Protein 3RPD (pdb70)

Sequence (676 aa):
LNQALLPTSTAGSLPKPLWLAEPETTLWSPWKLQGEELITGKHDALRLSLQDQQLAGIDIVSDGEQTRQHFVTTFIEHLNGVDFSKRKIVKKIRDRYDASVPTVVGPVSRQKSVFVEDAKFLRKQTTQPIKWALPGPTIDTLYDDHYKSREKLAWEFAKILNEEAKELEAAGVDIIQFDEPAFNVFFDEVNDWGIACLERAIEGLKCETAVHICYGYGIKANTDWKKTLGSEWRQYEEVFPKLQKSNIDIISLECCHNSHVPELLELIRGKKVVGAIDVATDTIETAEEVADTLRKALKKFVDADKLYPCTNCGTPLSHQVTRGKLNALSSAGAEIVRKELLALRALLPTSTAGSLPKPLWLAEPETLWSPWKLQGEEELITGKHDALRLSLQDQQLAGIDIVSDGEQTRQHFVTTFIEHLNGVDFSKRKIVKIRDRYDASVPTVVGPVSRQKSVFVEDAKFLRKQTTQQPIKWALPGPTIDTLYDDHYKSREKLAWEFAKILNEEAKELEAAGVDIIQFDEPAFNVFFDEVNDWGIACLERAIEGLKCETAVHICYGYGIKANTDWKKTLGSEWRQYEEVFPKLQKSNIDIISLLECCHNSHVPELLELIRGKKVVGAIDVATDTIETAEEVADTLRKALKFVDADKLYPCTNCGTPLSHQVTRGKLNALSSAGAEIVRKELLAL

Foldseek 3Di:
DFDQFQQAEAQAADAFDVCFFPAQDALTDGNDDDPVNVVRLLVRQLVQQVLLVVLPHQAYESNCSNARHQAQRVVVQKPQKDNPPWDWDAALVFHTDTAIERREDIAHDDARCLVVLLSSVVNDPGAYEYEHEQLSCRRYHYPYPPDSQVSSLRVLQRLLVNVQSSVVSPHQEYEYEPQSLLRDLVCCVPPRLVSPLSNCPPDPHAYEYEHFQDAQDPSSVVVLVVCPQESASCVSRLLVVLVGPHAEYEAEDQPHNHDLSLLSNEPHQYYALAENNDLDFDALQSSLVRQVVCCVRYPRSRYHYYHRHHHSDDNVSVSRNSSSSSSNSVVNVCVVVVVD/DFQQAEAQAADAFDVCFFPAQDALTDGNDDDVVNVVRLLVRQLVQVVLLVVLPHQAYESNCSNARHQAQRVVCQKPQKDQPAWDWDQFLVFRTDIAIERHEDIDHDDARCLVVLLSSVVNDVGAYEYEHEALSCRRYHYPYPPDSLVSSLSVLQRLLVNVVSSVVSPHQEYEYEPQSLLPPLVCCVVPRLVSPLSNCPPDPHAYEYEHFQDAQDPRSVVVLVVCPQESASCLSRLLVVLVHPHAEYEAEDQPHNHDCSLLSNQPHQYYALAERNDLDFDALQSSLVRQVVCCVRHPRRRYHYYHRHHHSDDPVSVSRNSSSSSSNSVVVVVVVVVD

Structure (mmCIF, N/CA/C/O backbone):
data_3RPD
#
_entry.id   3RPD
#
_cell.length_a   46.099
_cell.length_b   89.371
_cell.length_c   86.526
_cell.angle_alpha   90.000
_cell.angle_beta   92.450
_cell.angle_gamma   90.000
#
_symmetry.space_group_name_H-M   'P 1 21 1'
#
loop_
_entity.id
_entity.type
_entity.pdbx_description
1 polymer 'Methionine synthase (B12-independent)'
2 non-polymer 'ZINC ION'
3 non-polymer SELENOMETHIONINE
4 non-polymer GLYCEROL
5 water water
#
loop_
_atom_site.group_PDB
_atom_site.id
_atom_site.type_symbol
_atom_site.label_atom_id
_atom_site.label_alt_id
_atom_site.label_comp_id
_atom_site.label_asym_id
_atom_site.label_entity_id
_atom_site.label_seq_id
_atom_site.pdbx_PDB_ins_code
_atom_site.Cartn_x
_atom_site.Cartn_y
_atom_site.Cartn_z
_atom_site.occupancy
_atom_site.B_iso_or_equiv
_atom_site.auth_seq_id
_atom_site.auth_comp_id
_atom_site.auth_asym_id
_atom_site.auth_atom_id
_atom_site.pdbx_PDB_model_num
ATOM 1 N N . LEU A 1 13 ? -8.286 54.746 45.771 1.00 34.97 10 LEU A N 1
ATOM 2 C CA . LEU A 1 13 ? -7.449 55.155 44.606 1.00 34.27 10 LEU A CA 1
ATOM 3 C C . LEU A 1 13 ? -6.243 54.244 44.431 1.00 33.22 10 LEU A C 1
ATOM 4 O O . LEU A 1 13 ? -5.497 53.956 45.378 1.00 33.60 10 LEU A O 1
ATOM 9 N N . ASN A 1 14 ? -6.057 53.795 43.203 1.00 31.60 11 ASN A N 1
ATOM 10 C CA . ASN A 1 14 ? -5.017 52.836 42.923 1.00 29.79 11 ASN A CA 1
ATOM 11 C C . ASN A 1 14 ? -3.731 53.583 42.631 1.00 28.03 11 ASN A C 1
ATOM 12 O O . ASN A 1 14 ? -3.745 54.789 42.357 1.00 28.82 11 ASN A O 1
ATOM 17 N N . GLN A 1 15 ? -2.629 52.853 42.727 1.00 25.37 12 GLN A N 1
ATOM 18 C CA . GLN A 1 15 ? -1.280 53.370 42.503 1.00 22.87 12 GLN A CA 1
ATOM 19 C C . GLN A 1 15 ? -1.090 53.672 41.029 1.00 22.24 12 GLN A C 1
ATOM 20 O O . GLN A 1 15 ? -1.102 52.764 40.186 1.00 22.64 12 GLN A O 1
ATOM 26 N N . ALA A 1 16 ? -0.929 54.952 40.720 1.00 21.47 13 ALA A N 1
ATOM 27 C CA . ALA A 1 16 ? -0.742 55.418 39.348 1.00 20.25 13 ALA A CA 1
ATOM 28 C C . ALA A 1 16 ? 0.636 55.149 38.758 1.00 19.13 13 ALA A C 1
ATOM 29 O O . ALA A 1 16 ? 0.790 55.116 37.528 1.00 20.73 13 ALA A O 1
ATOM 31 N N . LEU A 1 17 ? 1.649 55.041 39.604 1.00 16.43 14 LEU A N 1
ATOM 32 C CA . LEU A 1 17 ? 3.022 55.003 39.122 1.00 15.44 14 LEU A CA 1
ATOM 33 C C . LEU A 1 17 ? 3.779 53.818 39.715 1.00 13.61 14 LEU A C 1
ATOM 34 O O . LEU A 1 17 ? 3.803 53.633 40.926 1.00 13.54 14 LEU A O 1
ATOM 39 N N . LEU A 1 18 ? 4.392 53.014 38.851 1.00 12.70 15 LEU A N 1
ATOM 40 C CA . LEU A 1 18 ? 5.107 51.806 39.267 1.00 12.09 15 LEU A CA 1
ATOM 41 C C . LEU A 1 18 ? 4.228 50.894 40.163 1.00 11.69 15 LEU A C 1
ATOM 42 O O . LEU A 1 18 ? 4.681 50.454 41.222 1.00 12.16 15 LEU A O 1
ATOM 47 N N . PRO A 1 19 ? 2.965 50.642 39.744 1.00 11.92 16 PRO A N 1
ATOM 48 C CA . PRO A 1 19 ? 2.159 49.711 40.565 1.00 11.49 16 PRO A CA 1
ATOM 49 C C . PRO A 1 19 ? 2.794 48.326 40.638 1.00 11.37 16 PRO A C 1
ATOM 50 O O . PRO A 1 19 ? 3.199 47.789 39.611 1.00 11.78 16 PRO A O 1
ATOM 54 N N . THR A 1 20 ? 2.867 47.757 41.834 1.00 10.43 17 THR A N 1
ATOM 55 C CA . THR A 1 20 ? 3.495 46.468 42.034 1.00 11.58 17 THR A CA 1
ATOM 56 C C . THR A 1 20 ? 2.519 45.305 41.807 1.00 11.04 17 THR A C 1
ATOM 57 O O . THR A 1 20 ? 1.306 45.455 41.975 1.00 11.29 17 THR A O 1
ATOM 61 N N . SER A 1 21 ? 3.072 44.134 41.491 1.00 10.37 18 SER A N 1
ATOM 62 C CA . SER A 1 21 ? 2.313 42.900 41.339 1.00 10.74 18 SER A CA 1
ATOM 63 C C . SER A 1 21 ? 3.274 41.751 41.505 1.00 11.14 18 SER A C 1
ATOM 64 O O . SER A 1 21 ? 4.475 41.944 41.658 1.00 10.67 18 SER A O 1
ATOM 67 N N . THR A 1 22 ? 2.755 40.536 41.415 1.00 11.73 19 THR A N 1
ATOM 68 C CA . THR A 1 22 ? 3.616 39.357 41.376 1.00 11.68 19 THR A CA 1
ATOM 69 C C . THR A 1 22 ? 3.210 38.466 40.210 1.00 10.87 19 THR A C 1
ATOM 70 O O . THR A 1 22 ? 2.182 38.692 39.552 1.00 11.02 19 THR A O 1
ATOM 74 N N . ALA A 1 23 ? 4.027 37.457 39.904 1.00 10.54 20 ALA A N 1
ATOM 75 C CA . ALA A 1 23 ? 3.718 36.585 38.786 1.00 11.09 20 ALA A CA 1
ATOM 76 C C . ALA A 1 23 ? 2.417 35.816 38.991 1.00 11.35 20 ALA A C 1
ATOM 77 O O . ALA A 1 23 ? 1.804 35.391 38.011 1.00 10.90 20 ALA A O 1
ATOM 79 N N . GLY A 1 24 ? 2.011 35.600 40.235 1.00 10.37 21 GLY A N 1
ATOM 80 C CA . GLY A 1 24 ? 0.673 35.103 40.536 1.00 11.09 21 GLY A CA 1
ATOM 81 C C . GLY A 1 24 ? 0.574 34.248 41.772 1.00 10.96 21 GLY A C 1
ATOM 82 O O . GLY A 1 24 ? -0.345 34.465 42.595 1.00 11.74 21 GLY A O 1
ATOM 83 N N . SER A 1 25 ? 1.416 33.223 41.866 1.00 11.51 22 SER A N 1
ATOM 84 C CA . SER A 1 25 ? 1.271 32.226 42.931 1.00 10.21 22 SER A CA 1
ATOM 85 C C . SER A 1 25 ? 2.025 32.576 44.199 1.00 10.31 22 SER A C 1
ATOM 86 O O . SER A 1 25 ? 3.093 33.150 44.180 1.00 10.66 22 SER A O 1
ATOM 89 N N . LEU A 1 26 ? 1.425 32.212 45.318 1.00 10.21 23 LEU A N 1
ATOM 90 C CA . LEU A 1 26 ? 1.979 32.464 46.648 1.00 10.86 23 LEU A CA 1
ATOM 91 C C . LEU A 1 26 ? 1.819 31.195 47.489 1.00 10.73 23 LEU A C 1
ATOM 92 O O . LEU A 1 26 ? 0.960 30.386 47.190 1.00 11.26 23 LEU A O 1
ATOM 97 N N . PRO A 1 27 ? 2.625 31.046 48.564 1.00 11.29 24 PRO A N 1
ATOM 98 C CA . PRO A 1 27 ? 2.535 29.863 49.390 1.00 12.39 24 PRO A CA 1
ATOM 99 C C . PRO A 1 27 ? 1.121 29.669 49.964 1.00 12.61 24 PRO A C 1
ATOM 100 O O . PRO A 1 27 ? 0.435 30.650 50.280 1.00 12.70 24 PRO A O 1
ATOM 104 N N . LYS A 1 28 ? 0.712 28.400 50.075 1.00 12.33 25 LYS A N 1
ATOM 105 C CA . LYS A 1 28 ? -0.592 28.044 50.642 1.00 13.20 25 LYS A CA 1
ATOM 106 C C . LYS A 1 28 ? -0.463 27.744 52.143 1.00 13.14 25 LYS A C 1
ATOM 107 O O . LYS A 1 28 ? 0.607 27.378 52.629 1.00 14.73 25 LYS A O 1
ATOM 113 N N . PRO A 1 29 ? -1.578 27.873 52.880 1.00 13.19 26 PRO A N 1
ATOM 114 C CA . PRO A 1 29 ? -1.503 27.559 54.308 1.00 12.61 26 PRO A CA 1
ATOM 115 C C . PRO A 1 29 ? -1.153 26.088 54.567 1.00 12.32 26 PRO A C 1
ATOM 116 O O . PRO A 1 29 ? -1.561 25.224 53.803 1.00 12.54 26 PRO A O 1
ATOM 120 N N . LEU A 1 30 ? -0.476 25.820 55.679 1.00 12.37 27 LEU A N 1
ATOM 121 C CA . LEU A 1 30 ? -0.046 24.469 56.016 1.00 13.69 27 LEU A CA 1
ATOM 122 C C . LEU A 1 30 ? -1.204 23.483 56.136 1.00 12.73 27 LEU A C 1
ATOM 123 O O . LEU A 1 30 ? -1.039 22.293 55.912 1.00 13.50 27 LEU A O 1
ATOM 128 N N . TRP A 1 31 ? -2.377 23.954 56.564 1.00 12.53 28 TRP A N 1
ATOM 129 C CA . TRP A 1 31 ? -3.538 23.078 56.756 1.00 12.26 28 TRP A CA 1
ATOM 130 C C . TRP A 1 31 ? -4.234 22.785 55.425 1.00 12.49 28 TRP A C 1
ATOM 131 O O . TRP A 1 31 ? -5.134 21.955 55.376 1.00 13.10 28 TRP A O 1
ATOM 142 N N . LEU A 1 32 ? -3.858 23.498 54.360 1.00 12.74 29 LEU A N 1
ATOM 143 C CA . LEU A 1 32 ? -4.484 23.301 53.052 1.00 12.15 29 LEU A CA 1
ATOM 144 C C . LEU A 1 32 ? -3.652 22.425 52.111 1.00 13.17 29 LEU A C 1
ATOM 145 O O . LEU A 1 32 ? -4.202 21.660 51.302 1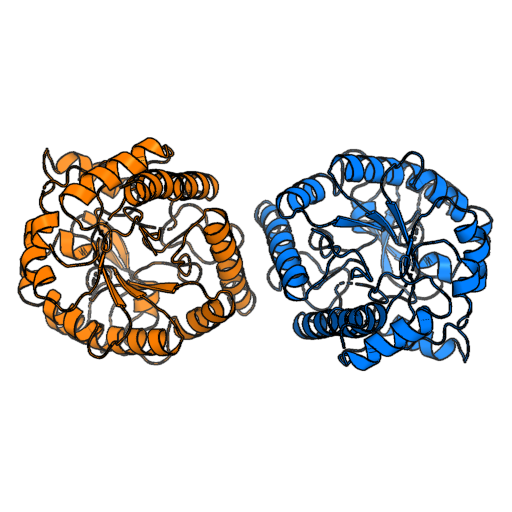.00 13.39 29 LEU A O 1
ATOM 150 N N . ALA A 1 33 ? -2.341 22.554 52.198 1.00 14.31 30 ALA A N 1
ATOM 151 C CA . ALA A 1 33 ? -1.438 21.863 51.244 1.00 15.04 30 ALA A CA 1
ATOM 152 C C . ALA A 1 33 ? -0.041 21.733 51.829 1.00 16.13 30 ALA A C 1
ATOM 153 O O . ALA A 1 33 ? 0.308 22.396 52.804 1.00 16.78 30 ALA A O 1
ATOM 155 N N . GLU A 1 34 ? 0.773 20.841 51.262 1.00 17.53 31 GLU A N 1
ATOM 156 C CA . GLU A 1 34 ? 2.131 20.629 51.736 1.00 19.43 31 GLU A CA 1
ATOM 157 C C . GLU A 1 34 ? 2.980 21.833 51.332 1.00 18.99 31 GLU A C 1
ATOM 158 O O . GLU A 1 34 ? 2.843 22.334 50.204 1.00 18.05 31 GLU A O 1
ATOM 164 N N . PRO A 1 35 ? 3.845 22.306 52.234 1.00 20.54 32 PRO A N 1
ATOM 165 C CA . PRO A 1 35 ? 4.632 23.490 51.962 1.00 21.01 32 PRO A CA 1
ATOM 166 C C . PRO A 1 35 ? 5.753 23.262 50.954 1.00 20.63 32 PRO A C 1
ATOM 167 O O . PRO A 1 35 ? 6.242 22.138 50.803 1.00 19.28 32 PRO A O 1
ATOM 171 N N . GLU A 1 36 ? 6.150 24.349 50.296 1.00 20.68 33 GLU A N 1
ATOM 172 C CA . GLU A 1 36 ? 7.403 24.399 49.573 1.00 21.53 33 GLU A CA 1
ATOM 173 C C . GLU A 1 36 ? 7.537 23.285 48.525 1.00 21.62 33 GLU A C 1
ATOM 174 O O . GLU A 1 36 ? 8.600 22.675 48.367 1.00 22.17 33 GLU A O 1
ATOM 180 N N A THR A 1 37 ? 6.434 23.016 47.828 0.50 21.26 34 THR A N 1
ATOM 181 N N B THR A 1 37 ? 6.465 23.048 47.780 0.50 21.38 34 THR A N 1
ATOM 182 C CA A THR A 1 37 ? 6.407 22.028 46.762 0.50 21.10 34 THR A CA 1
ATOM 183 C CA B THR A 1 37 ? 6.502 22.050 46.730 0.50 21.38 34 THR A CA 1
ATOM 184 C C A THR A 1 37 ? 5.542 22.513 45.611 0.50 20.65 34 THR A C 1
ATOM 185 C C B THR A 1 37 ? 5.435 22.288 45.676 0.50 20.88 34 THR A C 1
ATOM 186 O O A THR A 1 37 ? 4.724 23.436 45.763 0.50 20.24 34 THR A O 1
ATOM 187 O O B THR A 1 37 ? 4.333 22.772 45.977 0.50 20.99 34 THR A O 1
ATOM 194 N N . LEU A 1 38 ? 5.786 21.921 44.446 1.00 20.23 35 LEU A N 1
ATOM 195 C CA . LEU A 1 38 ? 4.889 22.032 43.302 1.00 19.78 35 LEU A CA 1
ATOM 196 C C . LEU A 1 38 ? 3.959 20.815 43.293 1.00 19.06 35 LEU A C 1
ATOM 197 O O . LEU A 1 38 ? 4.318 19.756 43.785 1.00 19.52 35 LEU A O 1
ATOM 202 N N . TRP A 1 39 ? 2.789 20.968 42.680 1.00 19.26 36 TRP A N 1
ATOM 203 C CA . TRP A 1 39 ? 1.753 19.918 42.673 1.00 18.69 36 TRP A CA 1
ATOM 204 C C . TRP A 1 39 ? 1.442 19.326 44.081 1.00 19.33 36 TRP A C 1
ATOM 205 O O . TRP A 1 39 ? 1.364 18.104 44.247 1.00 20.99 36 TRP A O 1
ATOM 216 N N . SER A 1 40 ? 1.294 20.160 45.115 1.00 20.53 37 SER A N 1
ATOM 217 C CA . SER A 1 40 ? 1.000 19.567 46.437 1.00 20.47 37 SER A CA 1
ATOM 218 C C . SER A 1 40 ? -0.367 18.929 46.460 1.00 20.66 37 SER A C 1
ATOM 219 O O . SER A 1 40 ? -1.337 19.541 45.975 1.00 18.33 37 SER A O 1
ATOM 222 N N . PRO A 1 41 ? -0.472 17.723 47.047 1.00 19.26 38 PRO A N 1
ATOM 223 C CA . PRO A 1 41 ? -1.823 17.223 47.231 1.00 18.69 38 PRO A CA 1
ATOM 224 C C . PRO A 1 41 ? -2.586 18.133 48.184 1.00 16.95 38 PRO A C 1
ATOM 225 O O . PRO A 1 41 ? -1.992 18.767 49.065 1.00 16.74 38 PRO A O 1
ATOM 229 N N . TRP A 1 42 ? -3.885 18.194 47.989 1.00 14.85 39 TRP A N 1
ATOM 230 C CA . TRP A 1 42 ? -4.735 18.913 48.933 1.00 14.24 39 TRP A CA 1
ATOM 231 C C . TRP A 1 42 ? -4.829 18.150 50.234 1.00 14.57 39 TRP A C 1
ATOM 232 O O . TRP A 1 42 ? -5.015 16.919 50.235 1.00 17.12 39 TRP A O 1
ATOM 243 N N . LYS A 1 43 ? -4.748 18.870 51.348 1.00 12.90 40 LYS A N 1
ATOM 244 C CA . LYS A 1 43 ? -4.944 18.287 52.681 1.00 13.33 40 LYS A CA 1
ATOM 245 C C . LYS A 1 43 ? -6.380 18.335 53.222 1.00 12.73 40 LYS A C 1
ATOM 246 O O . LYS A 1 43 ? -6.623 17.944 54.369 1.00 15.04 40 LYS A O 1
ATOM 252 N N . LEU A 1 44 ? -7.291 18.881 52.432 1.00 12.77 41 LEU A N 1
ATOM 253 C CA . LEU A 1 44 ? -8.714 18.909 52.736 1.00 12.50 41 LEU A CA 1
ATOM 254 C C . LEU A 1 44 ? -9.455 18.365 51.537 1.00 11.84 41 LEU A C 1
ATOM 255 O O . LEU A 1 44 ? -8.962 18.426 50.395 1.00 12.37 41 LEU A O 1
ATOM 260 N N . GLN A 1 45 ? -10.652 17.855 51.777 1.00 12.75 42 GLN A N 1
ATOM 261 C CA . GLN A 1 45 ? -11.516 17.388 50.704 1.00 12.97 42 GLN A CA 1
ATOM 262 C C . GLN A 1 45 ? -12.938 17.860 50.943 1.00 13.16 42 GLN A C 1
ATOM 263 O O . GLN A 1 45 ? -13.274 18.374 51.992 1.00 13.16 42 GLN A O 1
ATOM 269 N N . GLY A 1 46 ? -13.787 17.692 49.949 1.00 12.08 43 GLY A N 1
ATOM 270 C CA . GLY A 1 46 ? -15.189 17.968 50.128 1.00 12.32 43 GLY A CA 1
ATOM 271 C C . GLY A 1 46 ? -15.525 19.415 50.471 1.00 11.73 43 GLY A C 1
ATOM 272 O O . GLY A 1 46 ? -14.889 20.344 49.955 1.00 12.67 43 GLY A O 1
ATOM 273 N N . GLU A 1 47 ? -16.491 19.597 51.371 1.00 12.70 44 GLU A N 1
ATOM 274 C CA . GLU A 1 47 ? -16.923 20.942 51.712 1.00 13.25 44 GLU A CA 1
ATOM 275 C C . GLU A 1 47 ? -15.846 21.684 52.486 1.00 13.00 44 GLU A C 1
ATOM 276 O O . GLU A 1 47 ? -15.732 22.911 52.369 1.00 12.88 44 GLU A O 1
ATOM 282 N N . GLU A 1 48 ? -15.038 20.967 53.261 1.00 13.49 45 GLU A N 1
ATOM 283 C CA . GLU A 1 48 ? -13.920 21.600 53.941 1.00 13.11 45 GLU A CA 1
ATOM 284 C C . GLU A 1 48 ? -12.931 22.208 52.959 1.00 12.66 45 GLU A C 1
ATOM 285 O O . GLU A 1 48 ? -12.398 23.277 53.201 1.00 12.19 45 GLU A O 1
ATOM 291 N N . LEU A 1 49 ? -12.690 21.542 51.821 1.00 11.51 46 LEU A N 1
ATOM 292 C CA . LEU A 1 49 ? -11.772 22.066 50.816 1.00 10.85 46 LEU A CA 1
ATOM 293 C C . LEU A 1 49 ? -12.380 23.280 50.105 1.00 10.42 46 LEU A C 1
ATOM 294 O O . LEU A 1 49 ? -11.686 24.251 49.799 1.00 9.91 46 LEU A O 1
ATOM 299 N N . ILE A 1 50 ? -13.686 23.233 49.861 1.00 10.30 47 ILE A N 1
ATOM 300 C CA . ILE A 1 50 ? -14.373 24.361 49.228 1.00 11.48 47 ILE A CA 1
ATOM 301 C C . ILE A 1 50 ? -14.185 25.605 50.092 1.00 11.42 47 ILE A C 1
ATOM 302 O O . ILE A 1 50 ? -13.770 26.665 49.604 1.00 12.15 47 ILE A O 1
ATOM 307 N N . THR A 1 51 ? -14.472 25.470 51.381 1.00 11.40 48 THR A N 1
ATOM 308 C CA . THR A 1 51 ? -14.263 26.565 52.331 1.00 11.42 48 THR A CA 1
ATOM 309 C C . THR A 1 51 ? -12.791 26.938 52.480 1.00 10.74 48 THR A C 1
ATOM 310 O O . THR A 1 51 ? -12.448 28.104 52.495 1.00 11.81 48 THR A O 1
ATOM 314 N N . GLY A 1 52 ? -11.917 25.945 52.608 1.00 10.33 49 GLY A N 1
ATOM 315 C CA . GLY A 1 52 ? -10.514 26.207 52.804 1.00 9.40 49 GLY A CA 1
ATOM 316 C C . GLY A 1 52 ? -9.868 26.998 51.676 1.00 9.74 49 GLY A C 1
ATOM 317 O O . GLY A 1 52 ? -9.064 27.910 51.902 1.00 10.55 49 GLY A O 1
ATOM 318 N N . LYS A 1 53 ? -10.239 26.675 50.449 1.00 10.32 50 LYS A N 1
ATOM 319 C CA . LYS A 1 53 ? -9.729 27.401 49.298 1.00 10.80 50 LYS A CA 1
ATOM 320 C C . LYS A 1 53 ? -10.097 28.886 49.362 1.00 11.06 50 LYS A C 1
ATOM 321 O O . LYS A 1 53 ? -9.257 29.759 49.050 1.00 11.69 50 LYS A O 1
ATOM 327 N N . HIS A 1 54 ? -11.339 29.180 49.738 1.00 11.08 51 HIS A N 1
ATOM 328 C CA . HIS A 1 54 ? -11.761 30.567 49.764 1.00 11.70 51 HIS A CA 1
ATOM 329 C C . HIS A 1 54 ? -11.168 31.296 50.954 1.00 11.21 51 HIS A C 1
ATOM 330 O O . HIS A 1 54 ? -10.794 32.464 50.830 1.00 10.82 51 HIS A O 1
ATOM 337 N N . ASP A 1 55 ? -11.052 30.631 52.095 1.00 10.64 52 ASP A N 1
ATOM 338 C CA . ASP A 1 55 ? -10.348 31.214 53.203 1.00 10.11 52 ASP A CA 1
ATOM 339 C C . ASP A 1 55 ? -8.887 31.476 52.882 1.00 10.80 52 ASP A C 1
ATOM 340 O O . ASP A 1 55 ? -8.364 32.498 53.300 1.00 11.53 52 ASP A O 1
ATOM 345 N N . ALA A 1 56 ? -8.223 30.559 52.178 1.00 11.43 53 ALA A N 1
ATOM 346 C CA . ALA A 1 56 ? -6.856 30.783 51.714 1.00 12.33 53 ALA A CA 1
ATOM 347 C C . ALA A 1 56 ? -6.760 32.001 50.780 1.00 11.73 53 ALA A C 1
ATOM 348 O O . ALA A 1 56 ? -5.800 32.789 50.891 1.00 12.60 53 ALA A O 1
ATOM 350 N N . LEU A 1 57 ? -7.734 32.181 49.887 1.00 12.32 54 LEU A N 1
ATOM 351 C CA . LEU A 1 57 ? -7.797 33.373 49.050 1.00 12.15 54 LEU A CA 1
ATOM 352 C C . LEU A 1 57 ? -7.846 34.631 49.909 1.00 11.68 54 LEU A C 1
ATOM 353 O O . LEU A 1 57 ? -7.139 35.623 49.626 1.00 11.72 54 LEU A O 1
ATOM 358 N N . ARG A 1 58 ? -8.673 34.612 50.950 1.00 10.56 55 ARG A N 1
ATOM 359 C CA . ARG A 1 58 ? -8.786 35.798 51.799 1.00 10.91 55 ARG A CA 1
ATOM 360 C C . ARG A 1 58 ? -7.484 36.091 52.528 1.00 11.28 55 ARG A C 1
ATOM 361 O O . ARG A 1 58 ? -7.085 37.253 52.686 1.00 12.26 55 ARG A O 1
ATOM 369 N N . LEU A 1 59 ? -6.851 35.055 53.036 1.00 11.37 56 LEU A N 1
ATOM 370 C CA . LEU A 1 59 ? -5.600 35.218 53.766 1.00 12.13 56 LEU A CA 1
ATOM 371 C C . LEU A 1 59 ? -4.476 35.704 52.856 1.00 11.97 56 LEU A C 1
ATOM 372 O O . LEU A 1 59 ? -3.696 36.581 53.238 1.00 11.86 56 LEU A O 1
ATOM 377 N N . SER A 1 60 ? -4.430 35.170 51.643 1.00 11.56 57 SER A N 1
ATOM 378 C CA . SER A 1 60 ? -3.430 35.584 50.659 1.00 11.94 57 SER A CA 1
ATOM 379 C C . SER A 1 60 ? -3.606 37.032 50.211 1.00 11.76 57 SER A C 1
ATOM 380 O O . SER A 1 60 ? -2.629 37.779 50.071 1.00 12.18 57 SER A O 1
ATOM 383 N N . LEU A 1 61 ? -4.853 37.433 49.974 1.00 10.99 58 LEU A N 1
ATOM 384 C CA . LEU A 1 61 ? -5.148 38.824 49.668 1.00 11.75 58 LEU A CA 1
ATOM 385 C C . LEU A 1 61 ? -4.620 39.730 50.775 1.00 12.17 58 LEU A C 1
ATOM 386 O O . LEU A 1 61 ? -3.953 40.744 50.519 1.00 12.22 58 LEU A O 1
ATOM 391 N N . GLN A 1 62 ? -4.926 39.378 52.019 1.00 11.58 59 GLN A N 1
ATOM 392 C CA . GLN A 1 62 ? -4.461 40.167 53.172 1.00 12.91 59 GLN A CA 1
ATOM 393 C C . GLN A 1 62 ? -2.938 40.260 53.191 1.00 12.18 59 GLN A C 1
ATOM 394 O O . GLN A 1 62 ? -2.381 41.341 53.403 1.00 13.00 59 GLN A O 1
ATOM 400 N N . ASP A 1 63 ? -2.282 39.138 52.921 1.00 11.20 60 ASP A N 1
ATOM 401 C CA . ASP A 1 63 ? -0.802 39.131 52.904 1.00 12.16 60 ASP A CA 1
ATOM 402 C C . ASP A 1 63 ? -0.279 40.060 51.813 1.00 11.49 60 ASP A C 1
ATOM 403 O O . ASP A 1 63 ? 0.696 40.791 52.014 1.00 12.20 60 ASP A O 1
ATOM 408 N N . GLN A 1 64 ? -0.911 40.039 50.641 1.00 11.02 61 GLN A N 1
ATOM 409 C CA . GLN A 1 64 ? -0.497 40.898 49.562 1.00 11.15 61 GLN A CA 1
ATOM 410 C C . GLN A 1 64 ? -0.702 42.356 49.917 1.00 11.57 61 GLN A C 1
ATOM 411 O O . GLN A 1 64 ? 0.179 43.191 49.686 1.00 11.43 61 GLN A O 1
ATOM 417 N N . GLN A 1 65 ? -1.853 42.679 50.506 1.00 12.11 62 GLN A N 1
ATOM 418 C CA . GLN A 1 65 ? -2.126 44.058 50.911 1.00 13.21 62 GLN A CA 1
ATOM 419 C C . GLN A 1 65 ? -1.138 44.553 51.970 1.00 13.57 62 GLN A C 1
ATOM 420 O O . GLN A 1 65 ? -0.632 45.686 51.869 1.00 15.52 62 GLN A O 1
ATOM 426 N N . LEU A 1 66 ? -0.844 43.719 52.959 1.00 13.58 63 LEU A N 1
ATOM 427 C CA . LEU A 1 66 ? 0.066 44.117 54.025 1.00 14.84 63 LEU A CA 1
ATOM 428 C C . LEU A 1 66 ? 1.473 44.401 53.462 1.00 15.44 63 LEU A C 1
ATOM 429 O O . LEU A 1 66 ? 2.188 45.272 53.971 1.00 15.95 63 LEU A O 1
ATOM 434 N N . ALA A 1 67 ? 1.855 43.646 52.430 1.00 14.66 64 ALA A N 1
ATOM 435 C CA . ALA A 1 67 ? 3.160 43.811 51.785 1.00 15.81 64 ALA A CA 1
ATOM 436 C C . ALA A 1 67 ? 3.185 44.947 50.792 1.00 16.27 64 ALA A C 1
ATOM 437 O O . ALA A 1 67 ? 4.236 45.193 50.218 1.00 18.43 64 ALA A O 1
ATOM 439 N N . GLY A 1 68 ? 2.044 45.572 50.529 1.00 16.13 65 GLY A N 1
ATOM 440 C CA . GLY A 1 68 ? 1.977 46.748 49.677 1.00 16.38 65 GLY A CA 1
ATOM 441 C C . GLY A 1 68 ? 1.871 46.430 48.202 1.00 16.06 65 GLY A C 1
ATOM 442 O O . GLY A 1 68 ? 2.279 47.235 47.357 1.00 18.59 65 GLY A O 1
ATOM 443 N N . ILE A 1 69 ? 1.393 45.236 47.869 1.00 12.52 66 ILE A N 1
ATOM 444 C CA . ILE A 1 69 ? 1.165 44.880 46.461 1.00 12.27 66 ILE A CA 1
ATOM 445 C C . ILE A 1 69 ? -0.079 45.600 45.949 1.00 11.96 66 ILE A C 1
ATOM 446 O O . ILE A 1 69 ? -1.130 45.512 46.558 1.00 13.24 66 ILE A O 1
ATOM 451 N N . ASP A 1 70 ? 0.049 46.323 44.833 1.00 10.70 67 ASP A N 1
ATOM 452 C CA . ASP A 1 70 ? -1.021 47.162 44.292 1.00 11.54 67 ASP A CA 1
ATOM 453 C C . ASP A 1 70 ? -2.020 46.393 43.442 1.00 10.82 67 ASP A C 1
ATOM 454 O O . ASP A 1 70 ? -3.202 46.635 43.539 1.00 12.41 67 ASP A O 1
ATOM 459 N N . ILE A 1 71 ? -1.537 45.472 42.618 1.00 11.19 68 ILE A N 1
ATOM 460 C CA . ILE A 1 71 ? -2.364 44.691 41.709 1.00 10.81 68 ILE A CA 1
ATOM 461 C C . ILE A 1 71 ? -2.280 43.269 42.232 1.00 11.27 68 ILE A C 1
ATOM 462 O O . ILE A 1 71 ? -1.195 42.666 42.231 1.00 11.31 68 ILE A O 1
ATOM 467 N N . VAL A 1 72 ? -3.397 42.771 42.752 1.00 10.94 69 VAL A N 1
ATOM 468 C CA . VAL A 1 72 ? -3.406 41.552 43.531 1.00 11.25 69 VAL A CA 1
ATOM 469 C C . VAL A 1 72 ? -3.848 40.387 42.672 1.00 11.93 69 VAL A C 1
ATOM 470 O O . VAL A 1 72 ? -4.556 40.549 41.682 1.00 11.93 69 VAL A O 1
ATOM 474 N N . SER A 1 73 ? -3.432 39.204 43.074 1.00 11.87 70 SER A N 1
ATOM 475 C CA . SER A 1 73 ? -3.893 37.957 42.471 1.00 13.41 70 SER A CA 1
ATOM 476 C C . SER A 1 73 ? -4.619 37.110 43.485 1.00 13.89 70 SER A C 1
ATOM 477 O O . SER A 1 73 ? -4.715 37.454 44.666 1.00 13.54 70 SER A O 1
ATOM 480 N N . ASP A 1 74 ? -5.085 35.957 42.979 1.00 14.01 71 ASP A N 1
ATOM 481 C CA . ASP A 1 74 ? -5.621 34.894 43.784 1.00 15.04 71 ASP A CA 1
ATOM 482 C C . ASP A 1 74 ? -4.564 34.214 44.674 1.00 14.13 71 ASP A C 1
ATOM 483 O O . ASP A 1 74 ? -4.882 33.275 45.412 1.00 14.74 71 ASP A O 1
ATOM 488 N N . GLY A 1 75 ? -3.293 34.619 44.542 1.00 12.32 72 GLY A N 1
ATOM 489 C CA . GLY A 1 75 ? -2.207 33.822 45.166 1.00 12.03 72 GLY A CA 1
ATOM 490 C C . GLY A 1 75 ? -2.159 32.394 44.627 1.00 10.50 72 GLY A C 1
ATOM 491 O O . GLY A 1 75 ? -1.465 31.531 45.147 1.00 10.29 72 GLY A O 1
ATOM 492 N N . GLU A 1 76 ? -2.901 32.150 43.546 1.00 9.93 73 GLU A N 1
ATOM 493 C CA . GLU A 1 76 ? -3.190 30.782 43.012 1.00 9.64 73 GLU A CA 1
ATOM 494 C C . GLU A 1 76 ? -3.530 29.792 44.125 1.00 9.12 73 GLU A C 1
ATOM 495 O O . GLU A 1 76 ? -3.173 28.608 44.083 1.00 11.05 73 GLU A O 1
ATOM 501 N N . GLN A 1 77 ? -4.289 30.276 45.097 1.00 9.93 74 GLN A N 1
ATOM 502 C CA . GLN A 1 77 ? -4.601 29.519 46.298 1.00 10.55 74 GLN A CA 1
ATOM 503 C C . GLN A 1 77 ? -5.613 28.437 46.030 1.00 10.46 74 GLN A C 1
ATOM 504 O O . GLN A 1 77 ? -5.765 27.540 46.816 1.00 11.35 74 GLN A O 1
ATOM 510 N N . THR A 1 78 ? -6.393 28.551 44.955 1.00 11.03 75 THR A N 1
ATOM 511 C CA . THR A 1 78 ? -7.461 27.566 44.688 1.00 11.34 75 THR A CA 1
ATOM 512 C C . THR A 1 78 ? -7.090 26.464 43.704 1.00 11.33 75 THR A C 1
ATOM 513 O O . THR A 1 78 ? -7.936 25.597 43.397 1.00 12.41 75 THR A O 1
ATOM 517 N N . ARG A 1 79 ? -5.854 26.505 43.202 1.00 10.07 76 ARG A N 1
ATOM 518 C CA . ARG A 1 79 ? -5.378 25.536 42.239 1.00 10.07 76 ARG A CA 1
ATOM 519 C C . ARG A 1 79 ? -4.165 24.793 42.766 1.00 11.21 76 ARG A C 1
ATOM 520 O O . ARG A 1 79 ? -3.373 25.341 43.525 1.00 12.29 76 ARG A O 1
ATOM 528 N N . GLN A 1 80 ? -3.987 23.570 42.306 1.00 11.45 77 GLN A N 1
ATOM 529 C CA . GLN A 1 80 ? -2.832 22.794 42.652 1.00 12.22 77 GLN A CA 1
ATOM 530 C C . GLN A 1 80 ? -1.607 23.213 41.852 1.00 11.75 77 GLN A C 1
ATOM 531 O O . GLN A 1 80 ? -0.488 23.160 42.343 1.00 12.47 77 GLN A O 1
ATOM 537 N N . HIS A 1 81 ? -1.812 23.537 40.582 1.00 11.08 78 HIS A N 1
ATOM 538 C CA . HIS A 1 81 ? -0.722 23.857 39.684 1.00 11.44 78 HIS A CA 1
ATOM 539 C C . HIS A 1 81 ? -1.190 24.843 38.611 1.00 11.02 78 HIS A C 1
ATOM 540 O O . HIS A 1 81 ? -2.359 24.805 38.175 1.00 11.03 78 HIS A O 1
ATOM 547 N N . PHE A 1 82 ? -0.285 25.715 38.172 1.00 10.76 79 PHE A N 1
ATOM 548 C CA . PHE A 1 82 ? -0.665 26.802 37.262 1.00 10.61 79 PHE A CA 1
ATOM 549 C C . PHE A 1 82 ? -1.075 26.361 35.874 1.00 10.60 79 PHE A C 1
ATOM 550 O O . PHE A 1 82 ? -1.728 27.128 35.165 1.00 10.55 79 PHE A O 1
ATOM 558 N N . VAL A 1 83 ? -0.742 25.119 35.515 1.00 10.76 80 VAL A N 1
ATOM 559 C CA . VAL A 1 83 ? -1.102 24.568 34.204 1.00 10.53 80 VAL A CA 1
ATOM 560 C C . VAL A 1 83 ? -2.088 23.431 34.361 1.00 10.70 80 VAL A C 1
ATOM 561 O O . VAL A 1 83 ? -3.170 23.466 33.750 1.00 11.31 80 VAL A O 1
ATOM 565 N N . THR A 1 84 ? -1.719 22.417 35.131 1.00 9.73 81 THR A N 1
ATOM 566 C CA . THR A 1 84 ? -2.492 21.177 35.099 1.00 10.59 81 THR A CA 1
ATOM 567 C C . THR A 1 84 ? -3.897 21.277 35.718 1.00 10.44 81 THR A C 1
ATOM 568 O O . THR A 1 84 ? -4.780 20.526 35.314 1.00 12.00 81 THR A O 1
ATOM 572 N N . THR A 1 85 ? -4.123 22.158 36.704 1.00 11.27 82 THR A N 1
ATOM 573 C CA . THR A 1 85 ? -5.453 22.268 37.311 1.00 10.97 82 THR A CA 1
ATOM 574 C C . THR A 1 85 ? -6.468 22.678 36.257 1.00 11.24 82 THR A C 1
ATOM 575 O O . THR A 1 85 ? -7.520 22.051 36.118 1.00 12.49 82 THR A O 1
ATOM 579 N N . PHE A 1 86 ? -6.134 23.677 35.467 1.00 11.52 83 PHE A N 1
ATOM 580 C CA . PHE A 1 86 ? -7.050 24.118 34.416 1.00 11.74 83 PHE A CA 1
ATOM 581 C C . PHE A 1 86 ? -7.311 22.994 33.434 1.00 12.10 83 PHE A C 1
ATOM 582 O O . PHE A 1 86 ? -8.472 22.723 33.114 1.00 12.39 83 PHE A O 1
ATOM 590 N N . ILE A 1 87 ? -6.243 22.312 33.003 1.00 11.86 84 ILE A N 1
ATOM 591 C CA . ILE A 1 87 ? -6.402 21.189 32.079 1.00 12.61 84 ILE A CA 1
ATOM 592 C C . ILE A 1 87 ? -7.344 20.132 32.657 1.00 12.86 84 ILE A C 1
ATOM 593 O O . ILE A 1 87 ? -8.200 19.610 31.960 1.00 12.87 84 ILE A O 1
ATOM 598 N N . GLU A 1 88 ? -7.223 19.844 33.947 1.00 12.58 85 GLU A N 1
ATOM 599 C CA . GLU A 1 88 ? -7.988 18.756 34.571 1.00 14.00 85 GLU A CA 1
ATOM 600 C C . GLU A 1 88 ? -9.475 18.994 34.676 1.00 13.83 85 GLU A C 1
ATOM 601 O O . GLU A 1 88 ? -10.263 18.059 34.889 1.00 15.31 85 GLU A O 1
ATOM 607 N N . HIS A 1 89 ? -9.888 20.247 34.544 1.00 12.23 86 HIS A N 1
ATOM 608 C CA . HIS A 1 89 ? -11.307 20.574 34.564 1.00 11.91 86 HIS A CA 1
ATOM 609 C C . HIS A 1 89 ? -11.987 20.423 33.205 1.00 12.18 86 HIS A C 1
ATOM 610 O O . HIS A 1 89 ? -13.214 20.591 33.106 1.00 13.95 86 HIS A O 1
ATOM 617 N N . LEU A 1 90 ? -11.212 20.118 32.169 1.00 12.49 87 LEU A N 1
ATOM 618 C CA . LEU A 1 90 ? -11.761 20.017 30.818 1.00 12.33 87 LEU A CA 1
ATOM 619 C C . LEU A 1 90 ? -12.248 18.604 30.519 1.00 13.50 87 LEU A C 1
ATOM 620 O O . LEU A 1 90 ? -11.687 17.610 31.003 1.00 14.22 87 LEU A O 1
ATOM 625 N N . ASN A 1 91 ? -13.295 18.526 29.691 1.00 13.62 88 ASN A N 1
ATOM 626 C CA . ASN A 1 91 ? -13.712 17.250 29.116 1.00 14.86 88 ASN A CA 1
ATOM 627 C C . ASN A 1 91 ? -12.599 16.775 28.176 1.00 14.23 88 ASN A C 1
ATOM 628 O O . ASN A 1 91 ? -11.899 17.597 27.598 1.00 15.00 88 ASN A O 1
ATOM 633 N N . GLY A 1 92 ? -12.429 15.454 28.079 1.00 15.16 89 GLY A N 1
ATOM 634 C CA . GLY A 1 92 ? -11.403 14.854 27.258 1.00 14.88 89 GLY A CA 1
ATOM 635 C C . GLY A 1 92 ? -10.095 14.637 27.983 1.00 15.36 89 GLY A C 1
ATOM 636 O O . GLY A 1 92 ? -9.152 14.124 27.386 1.00 15.07 89 GLY A O 1
ATOM 637 N N . VAL A 1 93 ? -10.042 15.021 29.257 1.00 15.85 90 VAL A N 1
ATOM 638 C CA . VAL A 1 93 ? -8.831 14.883 30.039 1.00 16.74 90 VAL A CA 1
ATOM 639 C C . VAL A 1 93 ? -9.055 13.859 31.152 1.00 18.01 90 VAL A C 1
ATOM 640 O O . VAL A 1 93 ? -10.062 13.916 31.869 1.00 19.30 90 VAL A O 1
ATOM 644 N N . ASP A 1 94 ? -8.129 12.926 31.279 1.00 20.33 91 ASP A N 1
ATOM 645 C CA . ASP A 1 94 ? -8.207 11.926 32.334 1.00 22.47 91 ASP A CA 1
ATOM 646 C C . ASP A 1 94 ? -7.235 12.358 33.409 1.00 24.10 91 ASP A C 1
ATOM 647 O O . ASP A 1 94 ? -6.030 12.202 33.265 1.00 24.69 91 ASP A O 1
ATOM 652 N N . PHE A 1 95 ? -7.816 12.902 34.479 1.00 26.06 92 PHE A N 1
ATOM 653 C CA . PHE A 1 95 ? -7.122 13.459 35.635 1.00 26.71 92 PHE A CA 1
ATOM 654 C C . PHE A 1 95 ? -6.120 12.476 36.250 1.00 27.50 92 PHE A C 1
ATOM 655 O O . PHE A 1 95 ? -4.983 12.853 36.532 1.00 27.79 92 PHE A O 1
ATOM 663 N N . SER A 1 96 ? -6.542 11.223 36.437 1.00 27.77 93 SER A N 1
ATOM 664 C CA . SER A 1 96 ? -5.781 10.252 37.224 1.00 28.10 93 SER A CA 1
ATOM 665 C C . SER A 1 96 ? -5.041 9.259 36.337 1.00 28.38 93 SER A C 1
ATOM 666 O O . SER A 1 96 ? -4.415 8.319 36.819 1.00 27.97 93 SER A O 1
ATOM 669 N N . LYS A 1 97 ? -5.110 9.490 35.030 1.00 27.73 94 LYS A N 1
ATOM 670 C CA . LYS A 1 97 ? -4.254 8.803 34.075 1.00 27.54 94 LYS A CA 1
ATOM 671 C C . LYS A 1 97 ? -3.000 9.648 33.879 1.00 27.41 94 LYS A C 1
ATOM 672 O O . LYS A 1 97 ? -2.979 10.572 33.063 1.00 27.46 94 LYS A O 1
ATOM 674 N N . ARG A 1 98 ? -1.959 9.335 34.645 1.00 26.93 95 ARG A N 1
ATOM 675 C CA . ARG A 1 98 ? -0.734 10.126 34.634 1.00 26.87 95 ARG A CA 1
ATOM 676 C C . ARG A 1 98 ? 0.347 9.480 33.790 1.00 26.83 95 ARG A C 1
ATOM 677 O O . ARG A 1 98 ? 0.485 8.245 33.736 1.00 26.85 95 ARG A O 1
ATOM 685 N N . LYS A 1 99 ? 1.136 10.331 33.150 1.00 26.18 96 LYS A N 1
ATOM 686 C CA . LYS A 1 99 ? 2.293 9.888 32.401 1.00 26.05 96 LYS A CA 1
ATOM 687 C C . LYS A 1 99 ? 3.445 10.756 32.824 1.00 24.59 96 LYS A C 1
ATOM 688 O O . LYS A 1 99 ? 3.245 11.913 33.209 1.00 23.48 96 LYS A O 1
ATOM 694 N N . ILE A 1 100 ? 4.656 10.223 32.729 1.00 24.36 97 ILE A N 1
ATOM 695 C CA . ILE A 1 100 ? 5.849 11.042 32.901 1.00 24.07 97 ILE A CA 1
ATOM 696 C C . ILE A 1 100 ? 6.259 11.544 31.535 1.00 23.85 97 ILE A C 1
ATOM 697 O O . ILE A 1 100 ? 6.528 10.755 30.645 1.00 23.83 97 ILE A O 1
ATOM 702 N N . VAL A 1 101 ? 6.283 12.861 31.357 1.00 23.06 98 VAL A N 1
ATOM 703 C CA . VAL A 1 101 ? 6.734 13.433 30.090 1.00 23.77 98 VAL A CA 1
ATOM 704 C C . VAL A 1 101 ? 7.799 14.465 30.399 1.00 23.18 98 VAL A C 1
ATOM 705 O O . VAL A 1 101 ? 7.820 15.040 31.487 1.00 22.44 98 VAL A O 1
ATOM 709 N N . LYS A 1 102 ? 8.659 14.714 29.424 1.00 23.59 99 LYS A N 1
ATOM 710 C CA A LYS A 1 102 ? 9.681 15.742 29.560 0.50 23.98 99 LYS A CA 1
ATOM 711 C CA B LYS A 1 102 ? 9.678 15.745 29.563 0.50 23.74 99 LYS A CA 1
ATOM 712 C C . LYS A 1 102 ? 9.051 17.064 29.171 1.00 22.77 99 LYS A C 1
ATOM 713 O O . LYS A 1 102 ? 8.621 17.229 28.030 1.00 24.80 99 LYS A O 1
ATOM 724 N N . ILE A 1 103 ? 8.988 17.983 30.122 1.00 21.40 100 ILE A N 1
ATOM 725 C CA . ILE A 1 103 ? 8.354 19.270 29.892 1.00 19.99 100 ILE A CA 1
ATOM 726 C C . ILE A 1 103 ? 9.454 20.308 29.733 1.00 20.16 100 ILE A C 1
ATOM 727 O O . ILE A 1 103 ? 10.571 20.120 30.238 1.00 20.96 100 ILE A O 1
ATOM 732 N N . ARG A 1 104 ? 9.128 21.367 28.999 1.00 19.37 101 ARG A N 1
ATOM 733 C CA . ARG A 1 104 ? 10.044 22.478 28.690 1.00 20.07 101 ARG A CA 1
ATOM 734 C C . ARG A 1 104 ? 11.317 22.025 27.946 1.00 21.79 101 ARG A C 1
ATOM 735 O O . ARG A 1 104 ? 12.356 22.681 28.061 1.00 21.95 101 ARG A O 1
ATOM 743 N N . ASP A 1 105 ? 11.172 20.966 27.140 1.00 23.87 102 ASP A N 1
ATOM 744 C CA . ASP A 1 105 ? 12.231 20.344 26.310 1.00 26.51 102 ASP A CA 1
ATOM 745 C C . ASP A 1 105 ? 13.409 19.858 27.135 1.00 27.82 102 ASP A C 1
ATOM 746 O O . ASP A 1 105 ? 14.476 19.556 26.572 1.00 28.32 102 ASP A O 1
ATOM 751 N N . ARG A 1 106 ? 13.209 19.723 28.451 1.00 28.76 103 ARG A N 1
ATOM 752 C CA . ARG A 1 106 ? 14.325 19.538 29.389 1.00 30.18 103 ARG A CA 1
ATOM 753 C C . ARG A 1 106 ? 14.162 18.578 30.585 1.00 29.99 103 ARG A C 1
ATOM 754 O O . ARG A 1 106 ? 15.116 17.852 30.874 1.00 30.97 103 ARG A O 1
ATOM 762 N N . TYR A 1 107 ? 13.029 18.602 31.309 1.00 29.64 104 TYR A N 1
ATOM 763 C CA . TYR A 1 107 ? 12.875 17.793 32.555 1.00 29.17 104 TYR A CA 1
ATOM 764 C C . TYR A 1 107 ? 11.524 17.106 32.782 1.00 28.18 104 TYR A C 1
ATOM 765 O O . TYR A 1 107 ? 10.516 17.514 32.238 1.00 27.09 104 TYR A O 1
ATOM 774 N N . ASP A 1 108 ? 11.531 16.047 33.599 1.00 26.87 105 ASP A N 1
ATOM 775 C CA . ASP A 1 108 ? 10.373 15.147 33.726 1.00 25.89 105 ASP A CA 1
ATOM 776 C C . ASP A 1 108 ? 9.318 15.609 34.731 1.00 24.26 105 ASP A C 1
ATOM 777 O O . ASP A 1 108 ? 9.630 16.094 35.819 1.00 24.45 105 ASP A O 1
ATOM 782 N N . ALA A 1 109 ? 8.045 15.431 34.369 1.00 22.63 106 ALA A N 1
ATOM 783 C CA . ALA A 1 109 ? 6.947 15.697 35.294 1.00 21.00 106 ALA A CA 1
ATOM 784 C C . ALA A 1 109 ? 5.810 14.728 35.056 1.00 20.26 106 ALA A C 1
ATOM 785 O O . ALA A 1 109 ? 5.637 14.251 33.932 1.00 19.04 106 ALA A O 1
ATOM 787 N N . SER A 1 110 ? 5.027 14.504 36.105 1.00 19.16 107 SER A N 1
ATOM 788 C CA . SER A 1 110 ? 3.830 13.659 36.030 1.00 19.54 107 SER A CA 1
ATOM 789 C C . SER A 1 110 ? 2.657 14.543 35.591 1.00 18.24 107 SER A C 1
ATOM 790 O O . SER A 1 110 ? 2.311 15.510 36.267 1.00 18.02 107 SER A O 1
ATOM 793 N N . VAL A 1 111 ? 2.066 14.218 34.436 1.00 17.24 108 VAL A N 1
ATOM 794 C CA . VAL A 1 111 ? 1.085 15.108 33.812 1.00 16.49 108 VAL A CA 1
ATOM 795 C C . VAL A 1 111 ? -0.175 14.331 33.457 1.00 15.87 108 VAL A C 1
ATOM 796 O O . VAL A 1 111 ? -0.131 13.127 33.321 1.00 16.05 108 VAL A O 1
ATOM 800 N N . PRO A 1 112 ? -1.304 15.028 33.285 1.00 15.25 109 PRO A N 1
ATOM 801 C CA . PRO A 1 112 ? -2.536 14.358 32.850 1.00 15.70 109 PRO A CA 1
ATOM 802 C C . PRO A 1 112 ? -2.540 13.967 31.374 1.00 14.80 109 PRO A C 1
ATOM 803 O O . PRO A 1 112 ? -1.694 14.412 30.607 1.00 14.76 109 PRO A O 1
ATOM 807 N N . THR A 1 113 ? -3.472 13.091 31.014 1.00 15.87 110 THR A N 1
ATOM 808 C CA . THR A 1 113 ? -3.569 12.595 29.651 1.00 15.54 110 THR A CA 1
ATOM 809 C C . THR A 1 113 ? -4.821 13.116 28.982 1.00 14.80 110 THR A C 1
ATOM 810 O O . THR A 1 113 ? -5.901 13.057 29.571 1.00 14.89 110 THR A O 1
ATOM 814 N N . VAL A 1 114 ? -4.663 13.649 27.770 1.00 15.09 111 VAL A N 1
ATOM 815 C CA . VAL A 1 114 ? -5.780 13.924 26.868 1.00 14.63 111 VAL A CA 1
ATOM 816 C C . VAL A 1 114 ? -6.198 12.613 26.165 1.00 15.35 111 VAL A C 1
ATOM 817 O O . VAL A 1 114 ? -5.436 12.027 25.382 1.00 16.10 111 VAL A O 1
ATOM 821 N N . VAL A 1 115 ? -7.410 12.158 26.470 1.00 16.11 112 VAL A N 1
ATOM 822 C CA . VAL A 1 115 ? -7.903 10.863 25.977 1.00 16.69 112 VAL A CA 1
ATOM 823 C C . VAL A 1 115 ? -8.945 10.995 24.887 1.00 16.88 112 VAL A C 1
ATOM 824 O O . VAL A 1 115 ? -9.251 10.014 24.213 1.00 17.90 112 VAL A O 1
ATOM 828 N N . GLY A 1 116 ? -9.469 12.197 24.690 1.00 15.53 113 GLY A N 1
ATOM 829 C CA . GLY A 1 116 ? -10.503 12.425 23.690 1.00 16.07 113 GLY A CA 1
ATOM 830 C C . GLY A 1 116 ? -10.641 13.896 23.383 1.00 15.81 113 GLY A C 1
ATOM 831 O O . GLY A 1 116 ? -9.864 14.712 23.893 1.00 15.04 113 GLY A O 1
ATOM 832 N N . PRO A 1 117 ? -11.667 14.249 22.594 1.00 15.68 114 PRO A N 1
ATOM 833 C CA . PRO A 1 117 ? -11.927 15.622 22.215 1.00 16.03 114 PRO A CA 1
ATOM 834 C C . PRO A 1 117 ? -12.067 16.468 23.459 1.00 15.13 114 PRO A C 1
ATOM 835 O O . PRO A 1 117 ? -12.775 16.079 24.407 1.00 15.82 114 PRO A O 1
ATOM 839 N N . VAL A 1 118 ? -11.414 17.628 23.449 1.00 15.19 115 VAL A N 1
ATOM 840 C CA . VAL A 1 118 ? -11.390 18.497 24.625 1.00 14.24 115 VAL A CA 1
ATOM 841 C C . VAL A 1 118 ? -12.459 19.582 24.527 1.00 14.79 115 VAL A C 1
ATOM 842 O O . VAL A 1 118 ? -12.775 20.055 23.438 1.00 15.90 115 VAL A O 1
ATOM 846 N N . SER A 1 119 ? -13.030 19.943 25.664 1.00 14.07 116 SER A N 1
ATOM 847 C CA . SER A 1 119 ? -13.975 21.061 25.709 1.00 14.84 116 SER A CA 1
ATOM 848 C C . SER A 1 119 ? -14.079 21.579 27.115 1.00 13.84 116 SER A C 1
ATOM 849 O O . SER A 1 119 ? -13.767 20.874 28.050 1.00 13.65 116 SER A O 1
ATOM 852 N N . ARG A 1 120 ? -14.477 22.847 27.230 1.00 14.02 117 ARG A N 1
ATOM 853 C CA . ARG A 1 120 ? -14.801 23.469 28.514 1.00 13.75 117 ARG A CA 1
ATOM 854 C C . ARG A 1 120 ? -16.274 23.263 28.776 1.00 14.80 117 ARG A C 1
ATOM 855 O O . ARG A 1 120 ? -17.114 23.564 27.930 1.00 15.82 117 ARG A O 1
ATOM 863 N N . GLN A 1 121 ? -16.622 22.737 29.931 1.00 15.30 118 GLN A N 1
ATOM 864 C CA . GLN A 1 121 ? -18.043 22.599 30.252 1.00 16.65 118 GLN A CA 1
ATOM 865 C C . GLN A 1 121 ? -18.378 23.624 31.330 1.00 15.94 118 GLN A C 1
ATOM 866 O O . GLN A 1 121 ? -18.748 24.766 30.999 1.00 16.61 118 GLN A O 1
ATOM 872 N N . LYS A 1 122 ? -18.208 23.294 32.601 1.00 16.13 119 LYS A N 1
ATOM 873 C CA . LYS A 1 122 ? -18.368 24.304 33.624 1.00 15.44 119 LYS A CA 1
ATOM 874 C C . LYS A 1 122 ? -17.150 25.223 33.675 1.00 14.34 119 LYS A C 1
ATOM 875 O O . LYS A 1 122 ? -16.015 24.831 33.403 1.00 14.56 119 LYS A O 1
ATOM 881 N N . SER A 1 123 ? -17.396 26.456 34.076 1.00 12.67 120 SER A N 1
ATOM 882 C CA . SER A 1 123 ? -16.325 27.398 34.315 1.00 11.96 120 SER A CA 1
ATOM 883 C C . SER A 1 123 ? -15.363 26.898 35.384 1.00 11.21 120 SER A C 1
ATOM 884 O O . SER A 1 123 ? -15.744 26.119 36.270 1.00 12.81 120 SER A O 1
ATOM 887 N N . VAL A 1 124 ? -14.116 27.353 35.312 1.00 10.28 121 VAL A N 1
ATOM 888 C CA . VAL A 1 124 ? -13.092 26.846 36.226 1.00 10.45 121 VAL A CA 1
ATOM 889 C C . VAL A 1 124 ? -12.783 27.752 37.395 1.00 10.68 121 VAL A C 1
ATOM 890 O O . VAL A 1 124 ? -12.881 27.313 38.543 1.00 12.30 121 VAL A O 1
ATOM 894 N N . PHE A 1 125 ? -12.434 29.006 37.107 1.00 10.63 122 PHE A N 1
ATOM 895 C CA . PHE A 1 125 ? -11.947 29.953 38.096 1.00 10.08 122 PHE A CA 1
ATOM 896 C C . PHE A 1 125 ? -12.904 31.128 38.260 1.00 10.81 122 PHE A C 1
ATOM 897 O O . PHE A 1 125 ? -12.603 32.076 38.976 1.00 10.64 122 PHE A O 1
ATOM 905 N N . VAL A 1 126 ? -14.037 31.102 37.562 1.00 10.32 123 VAL A N 1
ATOM 906 C CA . VAL A 1 126 ? -14.921 32.268 37.536 1.00 10.85 123 VAL A CA 1
ATOM 907 C C . VAL A 1 126 ? -15.574 32.522 38.897 1.00 10.59 123 VAL A C 1
ATOM 908 O O . VAL A 1 126 ? -15.632 33.655 39.352 1.00 10.97 123 VAL A O 1
ATOM 912 N N . GLU A 1 127 ? -16.042 31.477 39.561 1.00 10.95 124 GLU A N 1
ATOM 913 C CA . GLU A 1 127 ? -16.605 31.650 40.903 1.00 11.54 124 GLU A CA 1
ATOM 914 C C . GLU A 1 127 ? -15.536 32.147 41.892 1.00 11.80 124 GLU A C 1
ATOM 915 O O . GLU A 1 127 ? -15.808 33.001 42.728 1.00 11.48 124 GLU A O 1
ATOM 921 N N . ASP A 1 128 ? -14.313 31.639 41.782 1.00 10.97 125 ASP A N 1
ATOM 922 C CA . ASP A 1 128 ? -13.209 32.156 42.592 1.00 11.24 125 ASP A CA 1
ATOM 923 C C . ASP A 1 128 ? -12.979 33.658 42.350 1.00 10.44 125 ASP A C 1
ATOM 924 O O . ASP A 1 128 ? -12.735 34.404 43.253 1.00 10.53 125 ASP A O 1
ATOM 929 N N . ALA A 1 129 ? -13.026 34.079 41.087 1.00 9.87 126 ALA A N 1
ATOM 930 C CA . ALA A 1 129 ? -12.755 35.459 40.742 1.00 11.43 126 ALA A CA 1
ATOM 931 C C . ALA A 1 129 ? -13.895 36.332 41.239 1.00 11.20 126 ALA A C 1
ATOM 932 O O . ALA A 1 129 ? -13.663 37.445 41.670 1.00 12.75 126 ALA A O 1
ATOM 934 N N . LYS A 1 130 ? -15.138 35.845 41.155 1.00 11.01 127 LYS A N 1
ATOM 935 C CA . LYS A 1 130 ? -16.265 36.612 41.701 1.00 11.25 127 LYS A CA 1
ATOM 936 C C . LYS A 1 130 ? -16.110 36.786 43.208 1.00 11.30 127 LYS A C 1
ATOM 937 O O . LYS A 1 130 ? -16.362 37.846 43.728 1.00 12.78 127 LYS A O 1
ATOM 943 N N . PHE A 1 131 ? -15.615 35.747 43.870 1.00 11.38 128 PHE A N 1
ATOM 944 C CA . PHE A 1 131 ? -15.402 35.805 45.309 1.00 11.55 128 PHE A CA 1
ATOM 945 C C . PHE A 1 131 ? -14.309 36.813 45.609 1.00 11.85 128 PHE A C 1
ATOM 946 O O . PHE A 1 131 ? -14.495 37.705 46.429 1.00 11.96 128 PHE A O 1
ATOM 954 N N . LEU A 1 132 ? -13.194 36.735 44.901 1.00 11.06 129 LEU A N 1
ATOM 955 C CA . LEU A 1 132 ? -12.115 37.676 45.163 1.00 11.62 129 LEU A CA 1
ATOM 956 C C . LEU A 1 132 ? -12.537 39.140 44.881 1.00 11.31 129 LEU A C 1
ATOM 957 O O . LEU A 1 132 ? -12.173 40.069 45.637 1.00 11.79 129 LEU A O 1
ATOM 962 N N . ARG A 1 133 ? -13.321 39.335 43.815 1.00 12.78 130 ARG A N 1
ATOM 963 C CA . ARG A 1 133 ? -13.780 40.660 43.425 1.00 13.08 130 ARG A CA 1
ATOM 964 C C . ARG A 1 133 ? -14.579 41.338 44.546 1.00 13.63 130 ARG A C 1
ATOM 965 O O . ARG A 1 133 ? -14.501 42.558 44.671 1.00 15.58 130 ARG A O 1
ATOM 973 N N . LYS A 1 134 ? -15.307 40.544 45.338 1.00 14.13 131 LYS A N 1
ATOM 974 C CA . LYS A 1 134 ? -16.081 41.041 46.495 1.00 15.95 131 LYS A CA 1
ATOM 975 C C . LYS A 1 134 ? -15.213 41.429 47.679 1.00 15.74 131 LYS A C 1
ATOM 976 O O . LYS A 1 134 ? -15.671 42.159 48.561 1.00 17.02 131 LYS A O 1
ATOM 982 N N . GLN A 1 135 ? -13.977 40.949 47.724 1.00 15.19 132 GLN A N 1
ATOM 983 C CA . GLN A 1 135 ? -13.103 41.217 48.883 1.00 15.54 132 GLN A CA 1
ATOM 984 C C . GLN A 1 135 ? -12.302 42.522 48.753 1.00 15.66 132 GLN A C 1
ATOM 985 O O . GLN A 1 135 ? -11.784 43.029 49.746 1.00 16.61 132 GLN A O 1
ATOM 991 N N . THR A 1 136 ? -12.161 43.043 47.541 1.00 14.83 133 THR A N 1
ATOM 992 C CA . THR A 1 136 ? -11.322 44.225 47.307 1.00 15.19 133 THR A CA 1
ATOM 993 C C . THR A 1 136 ? -11.738 45.038 46.114 1.00 16.25 133 THR A C 1
ATOM 994 O O . THR A 1 136 ? -12.292 44.498 45.169 1.00 16.02 133 THR A O 1
ATOM 998 N N . THR A 1 137 ? -11.458 46.335 46.171 1.00 16.49 134 THR A N 1
ATOM 999 C CA . THR A 1 137 ? -11.659 47.217 45.024 1.00 18.62 134 THR A CA 1
ATOM 1000 C C . THR A 1 137 ? -10.373 47.413 44.214 1.00 18.20 134 THR A C 1
ATOM 1001 O O . THR A 1 137 ? -10.403 48.107 43.191 1.00 20.37 134 THR A O 1
ATOM 1005 N N . GLN A 1 138 ? -9.269 46.807 44.648 1.00 17.66 135 GLN A N 1
ATOM 1006 C CA . GLN A 1 138 ? -7.977 46.931 43.947 1.00 16.71 135 GLN A CA 1
ATOM 1007 C C . GLN A 1 138 ? -8.033 46.203 42.611 1.00 14.33 135 GLN A C 1
ATOM 1008 O O . GLN A 1 138 ? -8.841 45.303 42.427 1.00 13.92 135 GLN A O 1
ATOM 1014 N N . PRO A 1 139 ? -7.134 46.541 41.678 1.00 12.73 136 PRO A N 1
ATOM 1015 C CA . PRO A 1 139 ? -7.092 45.747 40.451 1.00 12.27 136 PRO A CA 1
ATOM 1016 C C . PRO A 1 139 ? -6.720 44.301 40.734 1.00 11.89 136 PRO A C 1
ATOM 1017 O O . PRO A 1 139 ? -5.855 44.034 41.566 1.00 12.18 136 PRO A O 1
ATOM 1021 N N . ILE A 1 140 ? -7.380 43.396 40.045 1.00 11.36 137 ILE A N 1
ATOM 1022 C CA . ILE A 1 140 ? -7.148 41.956 40.142 1.00 11.38 137 ILE A CA 1
ATOM 1023 C C . ILE A 1 140 ? -6.555 41.419 38.841 1.00 10.45 137 ILE A C 1
ATOM 1024 O O . ILE A 1 140 ? -7.077 41.668 37.743 1.00 11.58 137 ILE A O 1
ATOM 1029 N N . LYS A 1 141 ? -5.506 40.624 38.993 1.00 10.61 138 LYS A N 1
ATOM 1030 C CA . LYS A 1 141 ? -4.812 39.954 37.900 1.00 11.11 138 LYS A CA 1
ATOM 1031 C C . LYS A 1 141 ? -4.957 38.453 38.108 1.00 11.83 138 LYS A C 1
ATOM 1032 O O . LYS A 1 141 ? -4.611 37.935 39.156 1.00 12.11 138 LYS A O 1
ATOM 1038 N N . TRP A 1 142 ? -5.433 37.752 37.101 1.00 9.67 139 TRP A N 1
ATOM 1039 C CA . TRP A 1 142 ? -5.657 36.309 37.193 1.00 9.91 139 TRP A CA 1
ATOM 1040 C C . TRP A 1 142 ? -4.892 35.655 36.065 1.00 10.53 139 TRP A C 1
ATOM 1041 O O . TRP A 1 142 ? -5.025 36.050 34.887 1.00 10.71 139 TRP A O 1
ATOM 1052 N N . ALA A 1 143 ? -4.142 34.617 36.406 1.00 9.99 140 ALA A N 1
ATOM 1053 C CA . ALA A 1 143 ? -3.336 33.921 35.424 1.00 9.94 140 ALA A CA 1
ATOM 1054 C C . ALA A 1 143 ? -4.001 32.613 35.010 1.00 10.41 140 ALA A C 1
ATOM 1055 O O . ALA A 1 143 ? -4.614 31.895 35.807 1.00 10.12 140 ALA A O 1
ATOM 1057 N N . LEU A 1 144 ? -3.895 32.365 33.733 1.00 9.31 141 LEU A N 1
ATOM 1058 C CA . LEU A 1 144 ? -4.220 31.087 33.095 1.00 9.34 141 LEU A CA 1
ATOM 1059 C C . LEU A 1 144 ? -2.976 30.599 32.342 1.00 9.84 141 LEU A C 1
ATOM 1060 O O . LEU A 1 144 ? -2.156 31.399 31.899 1.00 10.37 141 LEU A O 1
ATOM 1065 N N . PRO A 1 145 ? -2.859 29.269 32.137 1.00 9.63 142 PRO A N 1
ATOM 1066 C CA . PRO A 1 145 ? -1.765 28.773 31.319 1.00 9.84 142 PRO A CA 1
ATOM 1067 C C . PRO A 1 145 ? -2.034 29.049 29.834 1.00 10.68 142 PRO A C 1
ATOM 1068 O O . PRO A 1 145 ? -3.152 28.926 29.394 1.00 10.95 142 PRO A O 1
ATOM 1072 N N . GLY A 1 146 ? -1.005 29.466 29.099 1.00 10.10 143 GLY A N 1
ATOM 1073 C CA . GLY A 1 146 ? -1.094 29.670 27.660 1.00 10.79 143 GLY A CA 1
ATOM 1074 C C . GLY A 1 146 ? -1.293 28.373 26.908 1.00 10.69 143 GLY A C 1
ATOM 1075 O O . GLY A 1 146 ? -0.974 27.277 27.397 1.00 10.73 143 GLY A O 1
ATOM 1076 N N . PRO A 1 147 ? -1.780 28.490 25.666 1.00 10.08 144 PRO A N 1
ATOM 1077 C CA . PRO A 1 147 ? -2.010 27.268 24.881 1.00 11.09 144 PRO A CA 1
ATOM 1078 C C . PRO A 1 147 ? -0.766 26.380 24.681 1.00 12.14 144 PRO A C 1
ATOM 1079 O O . PRO A 1 147 ? -0.879 25.170 24.700 1.00 12.18 144 PRO A O 1
ATOM 1091 N N . THR A 1 149 ? 2.109 26.228 26.590 1.00 11.72 146 THR A N 1
ATOM 1092 C CA . THR A 1 149 ? 2.509 25.658 27.865 1.00 11.90 146 THR A CA 1
ATOM 1093 C C . THR A 1 149 ? 1.529 24.545 28.255 1.00 11.38 146 THR A C 1
ATOM 1094 O O . THR A 1 149 ? 1.952 23.505 28.760 1.00 11.82 146 THR A O 1
ATOM 1106 N N . ILE A 1 151 ? -0.080 22.446 26.120 1.00 11.60 148 ILE A N 1
ATOM 1107 C CA . ILE A 1 151 ? 0.213 21.222 25.361 1.00 12.53 148 ILE A CA 1
ATOM 1108 C C . ILE A 1 151 ? 1.569 20.638 25.750 1.00 13.10 148 ILE A C 1
ATOM 1109 O O . ILE A 1 151 ? 1.812 19.473 25.523 1.00 14.05 148 ILE A O 1
ATOM 1114 N N . ASP A 1 152 ? 2.410 21.449 26.392 1.00 13.23 149 ASP A N 1
ATOM 1115 C CA . ASP A 1 152 ? 3.729 21.008 26.868 1.00 13.79 149 ASP A CA 1
ATOM 1116 C C . ASP A 1 152 ? 3.690 20.528 28.325 1.00 14.43 149 ASP A C 1
ATOM 1117 O O . ASP A 1 152 ? 4.740 20.292 28.908 1.00 15.19 149 ASP A O 1
ATOM 1122 N N . THR A 1 153 ? 2.502 20.351 28.910 1.00 13.38 150 THR A N 1
ATOM 1123 C CA . THR A 1 153 ? 2.382 19.885 30.299 1.00 13.22 150 THR A CA 1
ATOM 1124 C C . THR A 1 153 ? 1.286 18.822 30.399 1.00 13.75 150 THR A C 1
ATOM 1125 O O . THR A 1 153 ? 0.495 18.804 31.317 1.00 13.46 150 THR A O 1
ATOM 1129 N N . LEU A 1 154 ? 1.290 17.923 29.430 1.00 13.89 151 LEU A N 1
ATOM 1130 C CA . LEU A 1 154 ? 0.298 16.835 29.331 1.00 13.65 151 LEU A CA 1
ATOM 1131 C C . LEU A 1 154 ? 0.803 15.750 28.406 1.00 14.64 151 LEU A C 1
ATOM 1132 O O . LEU A 1 154 ? 1.838 15.893 27.738 1.00 14.97 151 LEU A O 1
ATOM 1137 N N . TYR A 1 155 ? 0.072 14.652 28.362 1.00 14.92 152 TYR A N 1
ATOM 1138 C CA . TYR A 1 155 ? 0.331 13.612 27.381 1.00 15.69 152 TYR A CA 1
ATOM 1139 C C . TYR A 1 155 ? -0.879 13.516 26.470 1.00 16.03 152 TYR A C 1
ATOM 1140 O O . TYR A 1 155 ? -1.973 13.221 26.927 1.00 15.20 152 TYR A O 1
ATOM 1149 N N . ASP A 1 156 ? -0.664 13.781 25.190 1.00 15.93 153 ASP A N 1
ATOM 1150 C CA . ASP A 1 156 ? -1.740 13.834 24.202 1.00 16.85 153 ASP A CA 1
ATOM 1151 C C . ASP A 1 156 ? -1.902 12.481 23.535 1.00 18.13 153 ASP A C 1
ATOM 1152 O O . ASP A 1 156 ? -1.074 12.083 22.687 1.00 18.45 153 ASP A O 1
ATOM 1157 N N . ASP A 1 157 ? -2.941 11.765 23.954 1.00 18.31 154 ASP A N 1
ATOM 1158 C CA . ASP A 1 157 ? -3.254 10.468 23.390 1.00 20.11 154 ASP A CA 1
ATOM 1159 C C . ASP A 1 157 ? -4.486 10.515 22.495 1.00 20.28 154 ASP A C 1
ATOM 1160 O O . ASP A 1 157 ? -5.167 9.489 22.317 1.00 21.63 154 ASP A O 1
ATOM 1165 N N . HIS A 1 158 ? -4.768 11.683 21.909 1.00 19.36 155 HIS A N 1
ATOM 1166 C CA . HIS A 1 158 ? -5.925 11.813 21.019 1.00 19.00 155 HIS A CA 1
ATOM 1167 C C . HIS A 1 158 ? -5.646 12.620 19.745 1.00 18.63 155 HIS A C 1
ATOM 1168 O O . HIS A 1 158 ? -5.888 12.129 18.641 1.00 19.97 155 HIS A O 1
ATOM 1175 N N . TYR A 1 159 ? -5.177 13.860 19.883 1.00 17.79 156 TYR A N 1
ATOM 1176 C CA . TYR A 1 159 ? -4.919 14.697 18.730 1.00 17.65 156 TYR A CA 1
ATOM 1177 C C . TYR A 1 159 ? -3.596 14.349 18.043 1.00 18.44 156 TYR A C 1
ATOM 1178 O O . TYR A 1 159 ? -3.480 14.483 16.818 1.00 18.30 156 TYR A O 1
ATOM 1187 N N . LYS A 1 160 ? -2.605 13.938 18.838 1.00 20.10 157 LYS A N 1
ATOM 1188 C CA . LYS A 1 160 ? -1.273 13.602 18.338 1.00 20.63 157 LYS A CA 1
ATOM 1189 C C . LYS A 1 160 ? -0.675 14.765 17.539 1.00 19.46 157 LYS A C 1
ATOM 1190 O O . LYS A 1 160 ? 0.005 14.600 16.524 1.00 19.94 157 LYS A O 1
ATOM 1196 N N . SER A 1 161 ? -0.939 15.966 18.038 1.00 17.84 158 SER A N 1
ATOM 1197 C CA . SER A 1 161 ? -0.485 17.177 17.380 1.00 17.39 158 SER A CA 1
ATOM 1198 C C . SER A 1 161 ? -0.454 18.312 18.389 1.00 16.74 158 SER A C 1
ATOM 1199 O O . SER A 1 161 ? -1.501 18.699 18.921 1.00 17.40 158 SER A O 1
ATOM 1202 N N . ARG A 1 162 ? 0.737 18.854 18.638 1.00 16.08 159 ARG A N 1
ATOM 1203 C CA . ARG A 1 162 ? 0.873 19.988 19.562 1.00 14.78 159 ARG A CA 1
ATOM 1204 C C . ARG A 1 162 ? 0.045 21.177 19.050 1.00 14.29 159 ARG A C 1
ATOM 1205 O O . ARG A 1 162 ? -0.729 21.783 19.800 1.00 13.49 159 ARG A O 1
ATOM 1213 N N . GLU A 1 163 ? 0.160 21.449 17.757 1.00 15.09 160 GLU A N 1
ATOM 1214 C CA . GLU A 1 163 ? -0.522 22.579 17.131 1.00 14.60 160 GLU A CA 1
ATOM 1215 C C . GLU A 1 163 ? -2.058 22.422 17.136 1.00 13.58 160 GLU A C 1
ATOM 1216 O O . GLU A 1 163 ? -2.787 23.365 17.468 1.00 13.38 160 GLU A O 1
ATOM 1222 N N . LYS A 1 164 ? -2.556 21.248 16.753 1.00 12.19 161 LYS A N 1
ATOM 1223 C CA . LYS A 1 164 ? -4.009 21.069 16.696 1.00 12.39 161 LYS A CA 1
ATOM 1224 C C . LYS A 1 164 ? -4.590 21.185 18.096 1.00 11.95 161 LYS A C 1
ATOM 1225 O O . LYS A 1 164 ? -5.650 21.801 18.289 1.00 12.77 161 LYS A O 1
ATOM 1231 N N . LEU A 1 165 ? -3.930 20.582 19.078 1.00 12.27 162 LEU A N 1
ATOM 1232 C CA . LEU A 1 165 ? -4.451 20.621 20.430 1.00 11.69 162 LEU A CA 1
ATOM 1233 C C . LEU A 1 165 ? -4.357 22.054 20.995 1.00 11.25 162 LEU A C 1
ATOM 1234 O O . LEU A 1 165 ? -5.291 22.529 21.662 1.00 11.31 162 LEU A O 1
ATOM 1239 N N . ALA A 1 166 ? -3.247 22.738 20.712 1.00 11.65 163 ALA A N 1
ATOM 1240 C CA . ALA A 1 166 ? -3.056 24.096 21.189 1.00 11.33 163 ALA A CA 1
ATOM 1241 C C . ALA A 1 166 ? -4.157 24.998 20.663 1.00 11.15 163 ALA A C 1
ATOM 1242 O O . ALA A 1 166 ? -4.625 25.877 21.386 1.00 12.12 163 ALA A O 1
ATOM 1244 N N . TRP A 1 167 ? -4.575 24.790 19.407 1.00 11.43 164 TRP A N 1
ATOM 1245 C CA . TRP A 1 167 ? -5.669 25.566 18.845 1.00 11.56 164 TRP A CA 1
ATOM 1246 C C . TRP A 1 167 ? -6.951 25.376 19.620 1.00 10.70 164 TRP A C 1
ATOM 1247 O O . TRP A 1 167 ? -7.655 26.342 19.955 1.00 11.36 164 TRP A O 1
ATOM 1258 N N . GLU A 1 168 ? -7.271 24.125 19.938 1.00 11.51 165 GLU A N 1
ATOM 1259 C CA . GLU A 1 168 ? -8.470 23.873 20.750 1.00 11.37 165 GLU A CA 1
ATOM 1260 C C . GLU A 1 168 ? -8.374 24.513 22.104 1.00 11.20 165 GLU A C 1
ATOM 1261 O O . GLU A 1 168 ? -9.37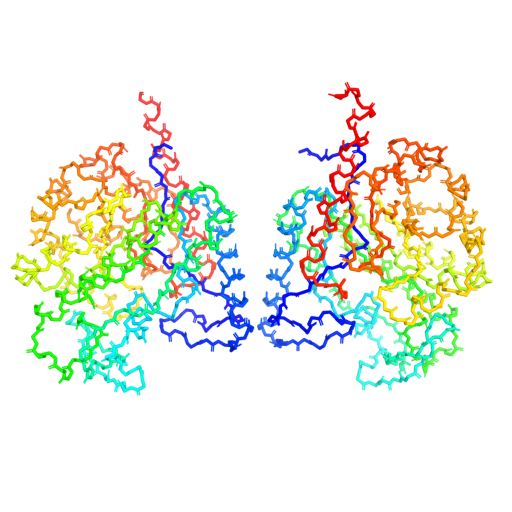2 25.084 22.620 1.00 10.55 165 GLU A O 1
ATOM 1267 N N . PHE A 1 169 ? -7.190 24.444 22.717 1.00 10.75 166 PHE A N 1
ATOM 1268 C CA . PHE A 1 169 ? -7.006 25.078 24.000 1.00 10.69 166 PHE A CA 1
ATOM 1269 C C . PHE A 1 169 ? -7.139 26.606 23.922 1.00 10.95 166 PHE A C 1
ATOM 1270 O O . PHE A 1 169 ? -7.642 27.213 24.850 1.00 10.95 166 PHE A O 1
ATOM 1278 N N . ALA A 1 170 ? -6.683 27.220 22.833 1.00 10.96 167 ALA A N 1
ATOM 1279 C CA . ALA A 1 170 ? -6.840 28.669 22.663 1.00 10.99 167 ALA A CA 1
ATOM 1280 C C . ALA A 1 170 ? -8.327 29.078 22.737 1.00 11.55 167 ALA A C 1
ATOM 1281 O O . ALA A 1 170 ? -8.684 30.080 23.348 1.00 11.13 167 ALA A O 1
ATOM 1283 N N . LYS A 1 171 ? -9.185 28.304 22.076 1.00 11.27 168 LYS A N 1
ATOM 1284 C CA . LYS A 1 171 ? -10.630 28.566 22.068 1.00 12.84 168 LYS A CA 1
ATOM 1285 C C . LYS A 1 171 ? -11.207 28.447 23.488 1.00 11.77 168 LYS A C 1
ATOM 1286 O O . LYS A 1 171 ? -11.973 29.278 23.944 1.00 12.63 168 LYS A O 1
ATOM 1292 N N . ILE A 1 172 ? -10.803 27.404 24.177 1.00 10.43 169 ILE A N 1
ATOM 1293 C CA . ILE A 1 172 ? -11.236 27.143 25.556 1.00 10.40 169 ILE A CA 1
ATOM 1294 C C . ILE A 1 172 ? -10.753 28.250 26.492 1.00 10.27 169 ILE A C 1
ATOM 1295 O O . ILE A 1 172 ? -11.511 28.719 27.355 1.00 10.51 169 ILE A O 1
ATOM 1300 N N . LEU A 1 173 ? -9.467 28.591 26.405 1.00 10.23 170 LEU A N 1
ATOM 1301 C CA . LEU A 1 173 ? -8.946 29.734 27.165 1.00 9.77 170 LEU A CA 1
ATOM 1302 C C . LEU A 1 173 ? -9.727 31.035 26.929 1.00 10.27 170 LEU A C 1
ATOM 1303 O O . LEU A 1 173 ? -9.961 31.810 27.852 1.00 10.71 170 LEU A O 1
ATOM 1308 N N . ASN A 1 174 ? -10.079 31.294 25.682 1.00 10.43 171 ASN A N 1
ATOM 1309 C CA . ASN A 1 174 ? -10.843 32.503 25.367 1.00 10.69 171 ASN A CA 1
ATOM 1310 C C . ASN A 1 174 ? -12.175 32.490 26.084 1.00 10.06 171 ASN A C 1
ATOM 1311 O O . ASN A 1 174 ? -12.594 33.514 26.619 1.00 11.77 171 ASN A O 1
ATOM 1316 N N . GLU A 1 175 ? -12.840 31.340 26.124 1.00 10.43 172 GLU A N 1
ATOM 1317 C CA . GLU A 1 175 ? -14.112 31.219 26.853 1.00 11.03 172 GLU A CA 1
ATOM 1318 C C . GLU A 1 175 ? -13.901 31.499 28.337 1.00 11.13 172 GLU A C 1
ATOM 1319 O O . GLU A 1 175 ? -14.655 32.262 28.912 1.00 11.58 172 GLU A O 1
ATOM 1325 N N . GLU A 1 176 ? -12.897 30.880 28.940 1.00 10.87 173 GLU A N 1
ATOM 1326 C CA . GLU A 1 176 ? -12.625 31.134 30.344 1.00 10.15 173 GLU A CA 1
ATOM 1327 C C . GLU A 1 176 ? -12.249 32.590 30.582 1.00 10.89 173 GLU A C 1
ATOM 1328 O O . GLU A 1 176 ? -12.742 33.222 31.515 1.00 10.88 173 GLU A O 1
ATOM 1334 N N . ALA A 1 177 ? -11.353 33.114 29.768 1.00 10.06 174 ALA A N 1
ATOM 1335 C CA . ALA A 1 177 ? -10.878 34.477 29.970 1.00 10.57 174 ALA A CA 1
ATOM 1336 C C . ALA A 1 177 ? -12.004 35.499 29.860 1.00 10.99 174 ALA A C 1
ATOM 1337 O O . ALA A 1 177 ? -12.080 36.426 30.641 1.00 10.27 174 ALA A O 1
ATOM 1339 N N . LYS A 1 178 ? -12.868 35.353 28.870 1.00 10.96 175 LYS A N 1
ATOM 1340 C CA . LYS A 1 178 ? -13.977 36.284 28.697 1.00 11.18 175 LYS A CA 1
ATOM 1341 C C . LYS A 1 178 ? -14.874 36.228 29.963 1.00 10.77 175 LYS A C 1
ATOM 1342 O O . LYS A 1 178 ? -15.378 37.253 30.436 1.00 11.28 175 LYS A O 1
ATOM 1348 N N . GLU A 1 179 ? -15.056 35.043 30.528 1.00 10.21 176 GLU A N 1
ATOM 1349 C CA . GLU A 1 179 ? -15.932 34.944 31.702 1.00 10.84 176 GLU A CA 1
ATOM 1350 C C . GLU A 1 179 ? -15.248 35.485 32.971 1.00 11.21 176 GLU A C 1
ATOM 1351 O O . GLU A 1 179 ? -15.901 36.102 33.818 1.00 11.61 176 GLU A O 1
ATOM 1357 N N . LEU A 1 180 ? -13.916 35.379 33.035 1.00 10.34 177 LEU A N 1
ATOM 1358 C CA . LEU A 1 180 ? -13.156 36.020 34.103 1.00 10.51 177 LEU A CA 1
ATOM 1359 C C . LEU A 1 180 ? -13.294 37.545 33.989 1.00 10.00 177 LEU A C 1
ATOM 1360 O O . LEU A 1 180 ? -13.437 38.231 34.992 1.00 11.81 177 LEU A O 1
ATOM 1365 N N . GLU A 1 181 ? -13.284 38.070 32.770 1.00 10.81 178 GLU A N 1
ATOM 1366 C CA . GLU A 1 181 ? -13.516 39.518 32.545 1.00 11.50 178 GLU A CA 1
ATOM 1367 C C . GLU A 1 181 ? -14.926 39.909 33.053 1.00 12.83 178 GLU A C 1
ATOM 1368 O O . GLU A 1 181 ? -15.091 40.939 33.734 1.00 13.21 178 GLU A O 1
ATOM 1374 N N . ALA A 1 182 ? -15.923 39.060 32.781 1.00 12.23 179 ALA A N 1
ATOM 1375 C CA . ALA A 1 182 ? -17.301 39.326 33.230 1.00 13.33 179 ALA A CA 1
ATOM 1376 C C . ALA A 1 182 ? -17.367 39.340 34.747 1.00 13.41 179 ALA A C 1
ATOM 1377 O O . ALA A 1 182 ? -18.154 40.064 35.331 1.00 15.35 179 ALA A O 1
ATOM 1379 N N . ALA A 1 183 ? -16.522 38.538 35.379 1.00 12.40 180 ALA A N 1
ATOM 1380 C CA . ALA A 1 183 ? -16.434 38.432 36.835 1.00 12.91 180 ALA A CA 1
ATOM 1381 C C . ALA A 1 183 ? -15.713 39.623 37.464 1.00 13.65 180 ALA A C 1
ATOM 1382 O O . ALA A 1 183 ? -15.699 39.760 38.691 1.00 14.12 180 ALA A O 1
ATOM 1384 N N . GLY A 1 184 ? -15.076 40.468 36.667 1.00 13.85 181 GLY A N 1
ATOM 1385 C CA . GLY A 1 184 ? -14.447 41.684 37.155 1.00 13.21 181 GLY A CA 1
ATOM 1386 C C . GLY A 1 184 ? -12.941 41.645 37.226 1.00 13.66 181 GLY A C 1
ATOM 1387 O O . GLY A 1 184 ? -12.330 42.536 37.807 1.00 13.15 181 GLY A O 1
ATOM 1388 N N . VAL A 1 185 ? -12.316 40.647 36.609 1.00 12.36 182 VAL A N 1
ATOM 1389 C CA . VAL A 1 185 ? -10.851 40.613 36.557 1.00 11.91 182 VAL A CA 1
ATOM 1390 C C . VAL A 1 185 ? -10.364 41.756 35.669 1.00 12.03 182 VAL A C 1
ATOM 1391 O O . VAL A 1 185 ? -10.919 41.981 34.605 1.00 12.63 182 VAL A O 1
ATOM 1395 N N . ASP A 1 186 ? -9.325 42.458 36.112 1.00 11.66 183 ASP A N 1
ATOM 1396 C CA . ASP A 1 186 ? -8.794 43.623 35.388 1.00 11.89 183 ASP A CA 1
ATOM 1397 C C . ASP A 1 186 ? -7.659 43.333 34.394 1.00 12.15 183 ASP A C 1
ATOM 1398 O O . ASP A 1 186 ? -7.545 44.008 33.362 1.00 12.62 183 ASP A O 1
ATOM 1403 N N . ILE A 1 187 ? -6.837 42.343 34.717 1.00 11.70 184 ILE A N 1
ATOM 1404 C CA . ILE A 1 187 ? -5.733 41.888 33.881 1.00 11.03 184 ILE A CA 1
ATOM 1405 C C . ILE A 1 187 ? -5.799 40.364 33.821 1.00 10.95 184 ILE A C 1
ATOM 1406 O O . ILE A 1 187 ? -5.809 39.694 34.849 1.00 11.82 184 ILE A O 1
ATOM 1411 N N . ILE A 1 188 ? -5.901 39.816 32.618 1.00 10.45 185 ILE A N 1
ATOM 1412 C CA . ILE A 1 188 ? -5.833 38.385 32.410 1.00 11.42 185 ILE A CA 1
ATOM 1413 C C . ILE A 1 188 ? -4.445 38.067 31.872 1.00 11.15 185 ILE A C 1
ATOM 1414 O O . ILE A 1 188 ? -4.059 38.558 30.822 1.00 10.91 185 ILE A O 1
ATOM 1419 N N . GLN A 1 189 ? -3.708 37.257 32.615 1.00 9.83 186 GLN A N 1
ATOM 1420 C CA . GLN A 1 189 ? -2.325 36.887 32.281 1.00 10.25 186 GLN A CA 1
ATOM 1421 C C . GLN A 1 189 ? -2.309 35.473 31.755 1.00 9.80 186 GLN A C 1
ATOM 1422 O O . GLN A 1 189 ? -2.953 34.571 32.319 1.00 11.29 186 GLN A O 1
ATOM 1428 N N . PHE A 1 190 ? -1.558 35.256 30.681 1.00 10.11 187 PHE A N 1
ATOM 1429 C CA . PHE A 1 190 ? -1.349 33.926 30.103 1.00 9.33 187 PHE A CA 1
ATOM 1430 C C . PHE A 1 190 ? 0.103 33.530 30.354 1.00 10.30 187 PHE A C 1
ATOM 1431 O O . PHE A 1 190 ? 1.034 34.248 29.934 1.00 11.09 187 PHE A O 1
ATOM 1439 N N . ASP A 1 191 ? 0.301 32.415 31.045 1.00 9.60 188 ASP A N 1
ATOM 1440 C CA . ASP A 1 191 ? 1.631 31.956 31.411 1.00 9.78 188 ASP A CA 1
ATOM 1441 C C . ASP A 1 191 ? 2.171 31.117 30.282 1.00 9.94 188 ASP A C 1
ATOM 1442 O O . ASP A 1 191 ? 1.665 30.003 29.997 1.00 10.62 188 ASP A O 1
ATOM 1447 N N . GLU A 1 192 ? 3.218 31.645 29.640 1.00 10.24 189 GLU A N 1
ATOM 1448 C CA . GLU A 1 192 ? 3.871 30.968 28.495 1.00 10.72 189 GLU A CA 1
ATOM 1449 C C . GLU A 1 192 ? 5.383 30.773 28.707 1.00 11.32 189 GLU A C 1
ATOM 1450 O O . GLU A 1 192 ? 6.198 31.211 27.883 1.00 12.16 189 GLU A O 1
ATOM 1456 N N . PRO A 1 193 ? 5.775 30.089 29.797 1.00 11.20 190 PRO A N 1
ATOM 1457 C CA . PRO A 1 193 ? 7.203 29.758 29.910 1.00 11.82 190 PRO A CA 1
ATOM 1458 C C . PRO A 1 193 ? 7.728 28.936 28.714 1.00 12.73 190 PRO A C 1
ATOM 1459 O O . PRO A 1 193 ? 8.902 29.038 28.377 1.00 12.36 190 PRO A O 1
ATOM 1463 N N . ALA A 1 194 ? 6.860 28.157 28.053 1.00 12.04 191 ALA A N 1
ATOM 1464 C CA . ALA A 1 194 ? 7.243 27.404 26.874 1.00 13.18 191 ALA A CA 1
ATOM 1465 C C . ALA A 1 194 ? 7.766 28.300 25.755 1.00 13.16 191 ALA A C 1
ATOM 1466 O O . ALA A 1 194 ? 8.513 27.841 24.876 1.00 14.31 191 ALA A O 1
ATOM 1468 N N . PHE A 1 195 ? 7.382 29.573 25.759 1.00 12.60 192 PHE A N 1
ATOM 1469 C CA . PHE A 1 195 ? 7.887 30.530 24.729 1.00 13.22 192 PHE A CA 1
ATOM 1470 C C . PHE A 1 195 ? 9.403 30.746 24.846 1.00 14.32 192 PHE A C 1
ATOM 1471 O O . PHE A 1 195 ? 9.989 31.247 23.910 1.00 14.89 192 PHE A O 1
ATOM 1479 N N . ASN A 1 196 ? 10.022 30.424 25.980 1.00 14.45 193 ASN A N 1
ATOM 1480 C CA . ASN A 1 196 ? 11.469 30.588 26.111 1.00 15.44 193 ASN A CA 1
ATOM 1481 C C . ASN A 1 196 ? 12.259 29.380 25.597 1.00 16.08 193 ASN A C 1
ATOM 1482 O O . ASN A 1 196 ? 13.480 29.352 25.680 1.00 16.01 193 ASN A O 1
ATOM 1487 N N . VAL A 1 197 ? 11.540 28.451 24.963 1.00 16.56 194 VAL A N 1
ATOM 1488 C CA . VAL A 1 197 ? 12.059 27.163 24.478 1.00 17.92 194 VAL A CA 1
ATOM 1489 C C . VAL A 1 197 ? 11.726 26.939 22.982 1.00 17.10 194 VAL A C 1
ATOM 1490 O O . VAL A 1 197 ? 12.627 26.772 22.134 1.00 17.75 194 VAL A O 1
ATOM 1494 N N . PHE A 1 198 ? 10.442 26.935 22.630 1.00 15.17 195 PHE A N 1
ATOM 1495 C CA . PHE A 1 198 ? 10.005 26.398 21.345 1.00 15.23 195 PHE A CA 1
ATOM 1496 C C . PHE A 1 198 ? 9.814 27.515 20.342 1.00 15.42 195 PHE A C 1
ATOM 1497 O O . PHE A 1 198 ? 8.692 27.820 19.909 1.00 14.83 195 PHE A O 1
ATOM 1505 N N . PHE A 1 199 ? 10.926 28.131 19.948 1.00 15.44 196 PHE A N 1
ATOM 1506 C CA . PHE A 1 199 ? 10.865 29.357 19.141 1.00 15.64 196 PHE A CA 1
ATOM 1507 C C . PHE A 1 199 ? 10.161 29.217 17.792 1.00 15.94 196 PHE A C 1
ATOM 1508 O O . PHE A 1 199 ? 9.356 30.085 17.391 1.00 15.45 196 PHE A O 1
ATOM 1516 N N . ASP A 1 200 ? 10.463 28.138 17.088 1.00 17.00 197 ASP A N 1
ATOM 1517 C CA . ASP A 1 200 ? 9.821 27.903 15.782 1.00 18.63 197 ASP A CA 1
ATOM 1518 C C . ASP A 1 200 ? 8.308 27.782 15.920 1.00 17.47 197 ASP A C 1
ATOM 1519 O O . ASP A 1 200 ? 7.567 28.353 15.126 1.00 19.20 197 ASP A O 1
ATOM 1524 N N . GLU A 1 201 ? 7.868 27.034 16.925 1.00 17.19 198 GLU A N 1
ATOM 1525 C CA . GLU A 1 201 ? 6.447 26.852 17.180 1.00 17.03 198 GLU A CA 1
ATOM 1526 C C . GLU A 1 201 ? 5.788 28.168 17.563 1.00 16.03 198 GLU A C 1
ATOM 1527 O O . GLU A 1 201 ? 4.686 28.446 17.136 1.00 16.32 198 GLU A O 1
ATOM 1533 N N . VAL A 1 202 ? 6.464 28.977 18.388 1.00 16.80 199 VAL A N 1
ATOM 1534 C CA . VAL A 1 202 ? 5.947 30.313 18.721 1.00 16.47 199 VAL A CA 1
ATOM 1535 C C . VAL A 1 202 ? 5.676 31.107 17.441 1.00 17.10 199 VAL A C 1
ATOM 1536 O O . VAL A 1 202 ? 4.596 31.662 17.257 1.00 17.02 199 VAL A O 1
ATOM 1540 N N . ASN A 1 203 ? 6.662 31.131 16.550 1.00 18.39 200 ASN A N 1
ATOM 1541 C CA . ASN A 1 203 ? 6.535 31.862 15.293 1.00 20.31 200 ASN A CA 1
ATOM 1542 C C . ASN A 1 203 ? 5.442 31.325 14.371 1.00 20.26 200 ASN A C 1
ATOM 1543 O O . ASN A 1 203 ? 4.693 32.106 13.779 1.00 21.93 200 ASN A O 1
ATOM 1548 N N . ASP A 1 204 ? 5.351 30.003 14.249 1.00 20.08 201 ASP A N 1
ATOM 1549 C CA . ASP A 1 204 ? 4.416 29.380 13.306 1.00 20.18 201 ASP A CA 1
ATOM 1550 C C . ASP A 1 204 ? 2.956 29.395 13.790 1.00 19.91 201 ASP A C 1
ATOM 1551 O O . ASP A 1 204 ? 2.022 29.643 13.006 1.00 20.24 201 ASP A O 1
ATOM 1556 N N . TRP A 1 205 ? 2.753 29.171 15.082 1.00 18.21 202 TRP A N 1
ATOM 1557 C CA . TRP A 1 205 ? 1.387 29.099 15.612 1.00 17.53 202 TRP A CA 1
ATOM 1558 C C . TRP A 1 205 ? 1.191 29.559 17.040 1.00 16.83 202 TRP A C 1
ATOM 1559 O O . TRP A 1 205 ? 0.044 29.786 17.419 1.00 17.14 202 TRP A O 1
ATOM 1570 N N . GLY A 1 206 ? 2.244 29.643 17.855 1.00 16.12 203 GLY A N 1
ATOM 1571 C CA . GLY A 1 206 ? 2.046 30.016 19.274 1.00 15.4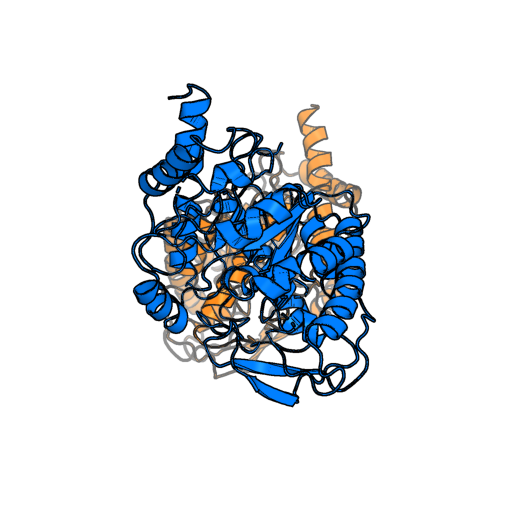5 203 GLY A CA 1
ATOM 1572 C C . GLY A 1 206 ? 1.469 31.422 19.458 1.00 14.85 203 GLY A C 1
ATOM 1573 O O . GLY A 1 206 ? 0.574 31.644 20.264 1.00 13.73 203 GLY A O 1
ATOM 1574 N N . ILE A 1 207 ? 1.972 32.385 18.699 1.00 15.32 204 ILE A N 1
ATOM 1575 C CA . ILE A 1 207 ? 1.430 33.745 18.740 1.00 15.80 204 ILE A CA 1
ATOM 1576 C C . ILE A 1 207 ? -0.013 33.745 18.267 1.00 15.70 204 ILE A C 1
ATOM 1577 O O . ILE A 1 207 ? -0.868 34.363 18.881 1.00 15.34 204 ILE A O 1
ATOM 1582 N N . ALA A 1 208 ? -0.278 33.060 17.151 1.00 15.38 205 ALA A N 1
ATOM 1583 C CA . ALA A 1 208 ? -1.646 32.949 16.649 1.00 15.90 205 ALA A CA 1
ATOM 1584 C C . ALA A 1 208 ? -2.598 32.339 17.666 1.00 14.56 205 ALA A C 1
ATOM 1585 O O . ALA A 1 208 ? -3.743 32.767 17.776 1.00 14.47 205 ALA A O 1
ATOM 1587 N N . CYS A 1 209 ? -2.130 31.332 18.400 1.00 14.49 206 CYS A N 1
ATOM 1588 C CA . CYS A 1 209 ? -2.965 30.696 19.434 1.00 14.58 206 CYS A CA 1
ATOM 1589 C C . CYS A 1 209 ? -3.180 31.669 20.595 1.00 14.28 206 CYS A C 1
ATOM 1590 O O . CYS A 1 209 ? -4.280 31.771 21.123 1.00 14.48 206 CYS A O 1
ATOM 1593 N N . LEU A 1 210 ? -2.135 32.406 20.975 1.00 14.49 207 LEU A N 1
ATOM 1594 C CA . LEU A 1 210 ? -2.296 33.438 21.992 1.00 13.97 207 LEU A CA 1
ATOM 1595 C C . LEU A 1 210 ? -3.299 34.516 21.552 1.00 13.48 207 LEU A C 1
ATOM 1596 O O . LEU A 1 210 ? -4.131 34.952 22.325 1.00 13.55 207 LEU A O 1
ATOM 1601 N N . GLU A 1 211 ? -3.269 34.904 20.269 1.00 13.48 208 GLU A N 1
ATOM 1602 C CA . GLU A 1 211 ? -4.224 35.880 19.771 1.00 14.27 208 GLU A CA 1
ATOM 1603 C C . GLU A 1 211 ? -5.645 35.346 19.826 1.00 13.31 208 GLU A C 1
ATOM 1604 O O . GLU A 1 211 ? -6.564 36.055 20.173 1.00 14.83 208 GLU A O 1
ATOM 1610 N N . ARG A 1 212 ? -5.828 34.073 19.496 1.00 13.30 209 ARG A N 1
ATOM 1611 C CA . ARG A 1 212 ? -7.151 33.464 19.594 1.00 12.84 209 ARG A CA 1
ATOM 1612 C C . ARG A 1 212 ? -7.657 33.417 21.046 1.00 12.62 209 ARG A C 1
ATOM 1613 O O . ARG A 1 212 ? -8.854 33.584 21.280 1.00 12.57 209 ARG A O 1
ATOM 1621 N N . ALA A 1 213 ? -6.729 33.210 21.972 1.00 13.12 210 ALA A N 1
ATOM 1622 C CA . ALA A 1 213 ? -7.046 33.167 23.405 1.00 12.13 210 ALA A CA 1
ATOM 1623 C C . ALA A 1 213 ? -7.520 34.509 23.912 1.00 12.86 210 ALA A C 1
ATOM 1624 O O . ALA A 1 213 ? -8.365 34.556 24.831 1.00 11.93 210 ALA A O 1
ATOM 1626 N N . ILE A 1 214 ? -7.001 35.599 23.329 1.00 13.32 211 ILE A N 1
ATOM 1627 C CA . ILE A 1 214 ? -7.326 36.939 23.823 1.00 13.53 211 ILE A CA 1
ATOM 1628 C C . ILE A 1 214 ? -8.359 37.678 22.995 1.00 15.15 211 ILE A C 1
ATOM 1629 O O . ILE A 1 214 ? -8.725 38.798 23.339 1.00 15.61 211 ILE A O 1
ATOM 1634 N N . GLU A 1 215 ? -8.864 37.040 21.941 1.00 15.95 212 GLU A N 1
ATOM 1635 C CA . GLU A 1 215 ? -9.768 37.717 21.012 1.00 17.44 212 GLU A CA 1
ATOM 1636 C C . GLU A 1 215 ? -10.973 38.272 21.739 1.00 17.30 212 GLU A C 1
ATOM 1637 O O . GLU A 1 215 ? -11.622 37.576 22.496 1.00 17.19 212 GLU A O 1
ATOM 1643 N N . GLY A 1 216 ? -11.271 39.555 21.514 1.00 17.80 213 GLY A N 1
ATOM 1644 C CA . GLY A 1 216 ? -12.490 40.135 22.034 1.00 18.56 213 GLY A CA 1
ATOM 1645 C C . GLY A 1 216 ? -12.481 40.582 23.482 1.00 18.46 213 GLY A C 1
ATOM 1646 O O . GLY A 1 216 ? -13.469 41.152 23.951 1.00 20.77 213 GLY A O 1
ATOM 1647 N N . LEU A 1 217 ? -11.395 40.328 24.200 1.00 17.37 214 LEU A N 1
ATOM 1648 C CA . LEU A 1 217 ? -11.255 40.862 25.547 1.00 16.98 214 LEU A CA 1
ATOM 1649 C C . LEU A 1 217 ? -11.108 42.388 25.532 1.00 17.54 214 LEU A C 1
ATOM 1650 O O . LEU A 1 217 ? -10.358 42.929 24.719 1.00 19.48 214 LEU A O 1
ATOM 1655 N N . LYS A 1 218 ? -11.777 43.071 26.451 1.00 18.94 215 LYS A N 1
ATOM 1656 C CA . LYS A 1 218 ? -11.645 44.525 26.563 1.00 19.91 215 LYS A CA 1
ATOM 1657 C C . LYS A 1 218 ? -10.732 44.926 27.726 1.00 19.68 215 LYS A C 1
ATOM 1658 O O . LYS A 1 218 ? -10.198 46.040 27.731 1.00 21.58 215 LYS A O 1
ATOM 1664 N N . CYS A 1 219 ? -10.557 44.029 28.693 1.00 17.66 216 CYS A N 1
ATOM 1665 C CA . CYS A 1 219 ? -9.615 44.242 29.791 1.00 16.26 216 CYS A CA 1
ATOM 1666 C C . CYS A 1 219 ? -8.183 44.134 29.270 1.00 15.15 216 CYS A C 1
ATOM 1667 O O . CYS A 1 219 ? -7.938 43.782 28.122 1.00 16.22 216 CYS A O 1
ATOM 1670 N N . GLU A 1 220 ? -7.229 44.451 30.124 1.00 13.21 217 GLU A N 1
ATOM 1671 C CA . GLU A 1 220 ? -5.834 44.283 29.751 1.00 12.64 217 GLU A CA 1
ATOM 1672 C C . GLU A 1 220 ? -5.437 42.814 29.796 1.00 11.42 217 GLU A C 1
ATOM 1673 O O . GLU A 1 220 ? -5.932 42.048 30.609 1.00 11.59 217 GLU A O 1
ATOM 1679 N N . THR A 1 221 ? -4.516 42.460 28.905 1.00 11.30 218 THR A N 1
ATOM 1680 C CA . THR A 1 221 ? -3.939 41.127 28.804 1.00 11.24 218 THR A CA 1
ATOM 1681 C C . THR A 1 221 ? -2.442 41.188 28.993 1.00 11.79 218 THR A C 1
ATOM 1682 O O . THR A 1 221 ? -1.777 42.161 28.614 1.00 12.50 218 THR A O 1
ATOM 1686 N N . ALA A 1 222 ? -1.913 40.114 29.568 1.00 10.99 219 ALA A N 1
ATOM 1687 C CA . ALA A 1 222 ? -0.488 39.985 29.826 1.00 10.59 219 ALA A CA 1
ATOM 1688 C C . ALA A 1 222 ? -0.050 38.594 29.414 1.00 10.24 219 ALA A C 1
ATOM 1689 O O . ALA A 1 222 ? -0.841 37.645 29.376 1.00 10.68 219 ALA A O 1
ATOM 1691 N N . VAL A 1 223 ? 1.213 38.480 29.021 1.00 9.95 220 VAL A N 1
ATOM 1692 C CA . VAL A 1 223 ? 1.835 37.188 28.797 1.00 10.62 220 VAL A CA 1
ATOM 1693 C C . VAL A 1 223 ? 3.076 37.154 29.692 1.00 11.13 220 VAL A C 1
ATOM 1694 O O . VAL A 1 223 ? 3.854 38.117 29.743 1.00 11.78 220 VAL A O 1
ATOM 1698 N N . HIS A 1 224 ? 3.259 36.045 30.392 1.00 9.81 221 HIS A N 1
ATOM 1699 C CA . HIS A 1 224 ? 4.379 35.880 31.309 1.00 9.82 221 HIS A CA 1
ATOM 1700 C C . HIS A 1 224 ? 5.335 34.841 30.735 1.00 9.97 221 HIS A C 1
ATOM 1701 O O . HIS A 1 224 ? 4.938 33.702 30.458 1.00 10.51 221 HIS A O 1
ATOM 1708 N N . ILE A 1 225 ? 6.609 35.217 30.580 1.00 10.25 222 ILE A N 1
ATOM 1709 C CA . ILE A 1 225 ? 7.629 34.342 29.976 1.00 11.66 222 ILE A CA 1
ATOM 1710 C C . ILE A 1 225 ? 8.866 34.496 30.838 1.00 11.42 222 ILE A C 1
ATOM 1711 O O . ILE A 1 225 ? 9.349 35.616 31.004 1.00 12.68 222 ILE A O 1
ATOM 1716 N N . CYS A 1 226 ? 9.359 33.397 31.397 1.00 11.66 223 CYS A N 1
ATOM 1717 C CA . CYS A 1 226 ? 10.345 33.425 32.471 1.00 12.01 223 CYS A CA 1
ATOM 1718 C C . CYS A 1 226 ? 11.325 32.256 32.285 1.00 12.78 223 CYS A C 1
ATOM 1719 O O . CYS A 1 226 ? 11.281 31.537 31.270 1.00 12.77 223 CYS A O 1
ATOM 1722 N N . TYR A 1 227 ? 12.219 32.083 33.261 1.00 12.35 224 TYR A N 1
ATOM 1723 C CA . TYR A 1 227 ? 13.141 30.974 33.305 1.00 13.32 224 TYR A CA 1
ATOM 1724 C C . TYR A 1 227 ? 12.808 30.045 34.459 1.00 13.48 224 TYR A C 1
ATOM 1725 O O . TYR A 1 227 ? 13.678 29.312 34.959 1.00 15.05 224 TYR A O 1
ATOM 1734 N N . GLY A 1 228 ? 11.564 30.106 34.921 1.00 13.50 225 GLY A N 1
ATOM 1735 C CA . GLY A 1 228 ? 10.969 29.028 35.719 1.00 14.06 225 GLY A CA 1
ATOM 1736 C C . GLY A 1 228 ? 10.949 29.182 37.211 1.00 13.79 225 GLY A C 1
ATOM 1737 O O . GLY A 1 228 ? 11.514 30.111 37.782 1.00 14.25 225 GLY A O 1
ATOM 1738 N N . TYR A 1 229 ? 10.289 28.233 37.855 1.00 13.57 226 TYR A N 1
ATOM 1739 C CA . TYR A 1 229 ? 10.239 28.215 39.304 1.00 14.38 226 TYR A CA 1
ATOM 1740 C C . TYR A 1 229 ? 11.599 27.983 39.912 1.00 16.21 226 TYR A C 1
ATOM 1741 O O . TYR A 1 229 ? 12.515 27.476 39.269 1.00 17.75 226 TYR A O 1
ATOM 1750 N N . GLY A 1 230 ? 11.696 28.353 41.181 1.00 17.18 227 GLY A N 1
ATOM 1751 C CA . GLY A 1 230 ? 12.879 28.127 41.992 1.00 18.47 227 GLY A CA 1
ATOM 1752 C C . GLY A 1 230 ? 12.983 26.687 42.435 1.00 19.97 227 GLY A C 1
ATOM 1753 O O . GLY A 1 230 ? 12.703 26.352 43.596 1.00 21.72 227 GLY A O 1
ATOM 1754 N N . ILE A 1 231 ? 13.409 25.847 41.503 1.00 19.30 228 ILE A N 1
ATOM 1755 C CA . ILE A 1 231 ? 13.639 24.435 41.746 1.00 20.29 228 ILE A CA 1
ATOM 1756 C C . ILE A 1 231 ? 14.994 24.078 41.151 1.00 21.01 228 ILE A C 1
ATOM 1757 O O . ILE A 1 231 ? 15.479 24.764 40.253 1.00 19.46 228 ILE A O 1
ATOM 1762 N N . LYS A 1 232 ? 15.584 23.000 41.650 1.00 21.40 229 LYS A N 1
ATOM 1763 C CA . LYS A 1 232 ? 16.937 22.592 41.245 1.00 22.31 229 LYS A CA 1
ATOM 1764 C C . LYS A 1 232 ? 17.139 22.434 39.742 1.00 21.20 229 LYS A C 1
ATOM 1765 O O . LYS A 1 232 ? 18.147 22.897 39.186 1.00 20.88 229 LYS A O 1
ATOM 1771 N N . ALA A 1 233 ? 16.201 21.760 39.082 1.00 20.33 230 ALA A N 1
ATOM 1772 C CA . ALA A 1 233 ? 16.257 21.561 37.644 1.00 19.90 230 ALA A CA 1
ATOM 1773 C C . ALA A 1 233 ? 16.502 22.873 36.880 1.00 19.24 230 ALA A C 1
ATOM 1774 O O . ALA A 1 233 ? 17.247 22.913 35.906 1.00 18.98 230 ALA A O 1
ATOM 1776 N N . ASN A 1 234 ? 15.858 23.937 37.325 1.00 18.04 231 ASN A N 1
ATOM 1777 C CA . ASN A 1 234 ? 15.959 25.217 36.661 1.00 16.68 231 ASN A CA 1
ATOM 1778 C C . ASN A 1 234 ? 17.217 25.967 37.029 1.00 16.94 231 ASN A C 1
ATOM 1779 O O . ASN A 1 234 ? 17.808 26.619 36.174 1.00 15.91 231 ASN A O 1
ATOM 1784 N N . THR A 1 235 ? 17.640 25.895 38.287 1.00 16.28 232 THR A N 1
ATOM 1785 C CA . THR A 1 235 ? 18.881 26.565 38.666 1.00 17.35 232 THR A CA 1
ATOM 1786 C C . THR A 1 235 ? 20.090 25.882 37.995 1.00 17.57 232 THR A C 1
ATOM 1787 O O . THR A 1 235 ? 21.044 26.559 37.559 1.00 17.23 232 THR A O 1
ATOM 1791 N N . ASP A 1 236 ? 20.039 24.563 37.862 1.00 17.37 233 ASP A N 1
ATOM 1792 C CA . ASP A 1 236 ? 21.070 23.849 37.100 1.00 18.21 233 ASP A CA 1
ATOM 1793 C C . ASP A 1 236 ? 21.069 24.316 35.637 1.00 17.14 233 ASP A C 1
ATOM 1794 O O . ASP A 1 236 ? 22.116 24.547 35.020 1.00 17.28 233 ASP A O 1
ATOM 1799 N N . TRP A 1 237 ? 19.883 24.424 35.056 1.00 16.21 234 TRP A N 1
ATOM 1800 C CA . TRP A 1 237 ? 19.762 24.863 33.673 1.00 15.03 234 TRP A CA 1
ATOM 1801 C C . TRP A 1 237 ? 20.326 26.270 33.487 1.00 14.23 234 TRP A C 1
ATOM 1802 O O . TRP A 1 237 ? 21.052 26.537 32.527 1.00 13.01 234 TRP A O 1
ATOM 1813 N N . LYS A 1 238 ? 20.022 27.163 34.418 1.00 13.99 235 LYS A N 1
ATOM 1814 C CA . LYS A 1 238 ? 20.492 28.544 34.310 1.00 13.72 235 LYS A CA 1
ATOM 1815 C C . LYS A 1 238 ? 22.018 28.574 34.251 1.00 13.91 235 LYS A C 1
ATOM 1816 O O . LYS A 1 238 ? 22.601 29.435 33.578 1.00 13.82 235 LYS A O 1
ATOM 1822 N N . LYS A 1 239 ? 22.687 27.629 34.919 1.00 13.71 236 LYS A N 1
ATOM 1823 C CA . LYS A 1 239 ? 24.157 27.608 34.942 1.00 14.36 236 LYS A CA 1
ATOM 1824 C C . LYS A 1 239 ? 24.755 27.243 33.582 1.00 14.02 236 LYS A C 1
ATOM 1825 O O . LYS A 1 239 ? 25.969 27.319 33.404 1.00 13.39 236 LYS A O 1
ATOM 1831 N N . THR A 1 240 ? 23.894 26.836 32.641 1.00 14.31 237 THR A N 1
ATOM 1832 C CA . THR A 1 240 ? 24.357 26.470 31.286 1.00 14.27 237 THR A CA 1
ATOM 1833 C C . THR A 1 240 ? 24.090 27.504 30.212 1.00 13.54 237 THR A C 1
ATOM 1834 O O . THR A 1 240 ? 24.532 27.333 29.064 1.00 14.04 237 THR A O 1
ATOM 1838 N N . LEU A 1 241 ? 23.380 28.562 30.574 1.00 13.36 238 LEU A N 1
ATOM 1839 C CA . LEU A 1 241 ? 22.861 29.531 29.623 1.00 13.19 238 LEU A CA 1
ATOM 1840 C C . LEU A 1 241 ? 23.842 30.634 29.209 1.00 13.48 238 LEU A C 1
ATOM 1841 O O . LEU A 1 241 ? 23.517 31.457 28.355 1.00 14.69 238 LEU A O 1
ATOM 1846 N N . GLY A 1 242 ? 25.030 30.689 29.804 1.00 13.14 239 GLY A N 1
ATOM 1847 C CA . GLY A 1 242 ? 26.048 31.589 29.346 1.00 13.66 239 GLY A CA 1
ATOM 1848 C C . GLY A 1 242 ? 25.892 33.030 29.795 1.00 13.56 239 GLY A C 1
ATOM 1849 O O . GLY A 1 242 ? 25.076 33.368 30.675 1.00 12.62 239 GLY A O 1
ATOM 1850 N N . SER A 1 243 ? 26.686 33.897 29.171 1.00 13.31 240 SER A N 1
ATOM 1851 C CA . SER A 1 243 ? 26.796 35.309 29.556 1.00 13.42 240 SER A CA 1
ATOM 1852 C C . SER A 1 243 ? 25.598 36.197 29.228 1.00 13.65 240 SER A C 1
ATOM 1853 O O . SER A 1 243 ? 25.423 37.245 29.843 1.00 13.76 240 SER A O 1
ATOM 1856 N N . GLU A 1 244 ? 24.852 35.817 28.200 1.00 14.27 241 GLU A N 1
ATOM 1857 C CA . GLU A 1 244 ? 23.680 36.560 27.748 1.00 14.50 241 GLU A CA 1
ATOM 1858 C C . GLU A 1 244 ? 22.556 35.578 27.473 1.00 13.11 241 GLU A C 1
ATOM 1859 O O . GLU A 1 244 ? 22.732 34.651 26.653 1.00 14.75 241 GLU A O 1
ATOM 1865 N N . TRP A 1 245 ? 21.418 35.762 28.136 1.00 12.02 242 TRP A N 1
ATOM 1866 C CA . TRP A 1 245 ? 20.255 34.921 27.922 1.00 12.51 242 TRP A CA 1
ATOM 1867 C C . TRP A 1 245 ? 19.401 35.720 26.964 1.00 12.29 242 TRP A C 1
ATOM 1868 O O . TRP A 1 245 ? 18.758 36.686 27.358 1.00 12.15 242 TRP A O 1
ATOM 1879 N N . ARG A 1 246 ? 19.433 35.331 25.694 1.00 12.75 243 ARG A N 1
ATOM 1880 C CA . ARG A 1 246 ? 18.779 36.125 24.636 1.00 13.15 243 ARG A CA 1
ATOM 1881 C C . ARG A 1 246 ? 17.507 35.477 24.079 1.00 13.24 243 ARG A C 1
ATOM 1882 O O . ARG A 1 246 ? 17.058 35.800 22.954 1.00 14.13 243 ARG A O 1
ATOM 1890 N N . GLN A 1 247 ? 16.937 34.538 24.810 1.00 13.00 244 GLN A N 1
ATOM 1891 C CA . GLN A 1 247 ? 15.726 33.846 24.368 1.00 13.04 244 GLN A CA 1
ATOM 1892 C C . GLN A 1 247 ? 14.598 34.815 24.006 1.00 12.88 244 GLN A C 1
ATOM 1893 O O . GLN A 1 247 ? 13.871 34.577 23.025 1.00 14.02 244 GLN A O 1
ATOM 1899 N N . TYR A 1 248 ? 14.474 35.919 24.730 1.00 12.56 245 TYR A N 1
ATOM 1900 C CA . TYR A 1 248 ? 13.403 36.874 24.455 1.00 12.59 245 TYR A CA 1
ATOM 1901 C C . TYR A 1 248 ? 13.517 37.484 23.071 1.00 14.10 245 TYR A C 1
ATOM 1902 O O . TYR A 1 248 ? 12.518 37.904 22.494 1.00 14.11 245 TYR A O 1
ATOM 1911 N N . GLU A 1 249 ? 14.728 37.546 22.530 1.00 14.73 246 GLU A N 1
ATOM 1912 C CA . GLU A 1 249 ? 14.954 38.179 21.241 1.00 16.71 246 GLU A CA 1
ATOM 1913 C C . GLU A 1 249 ? 14.242 37.364 20.175 1.00 16.48 246 GLU A C 1
ATOM 1914 O O . GLU A 1 249 ? 13.836 37.912 19.175 1.00 18.99 246 GLU A O 1
ATOM 1920 N N . GLU A 1 250 ? 14.061 36.062 20.404 1.00 17.44 247 GLU A N 1
ATOM 1921 C CA . GLU A 1 250 ? 13.349 35.205 19.440 1.00 18.10 247 GLU A CA 1
ATOM 1922 C C . GLU A 1 250 ? 11.852 35.523 19.300 1.00 18.23 247 GLU A C 1
ATOM 1923 O O . GLU A 1 250 ? 11.268 35.272 18.236 1.00 20.64 247 GLU A O 1
ATOM 1929 N N . VAL A 1 251 ? 11.226 36.057 20.340 1.00 16.72 248 VAL A N 1
ATOM 1930 C CA . VAL A 1 251 ? 9.764 36.171 20.408 1.00 16.11 248 VAL A CA 1
ATOM 1931 C C . VAL A 1 251 ? 9.260 37.613 20.609 1.00 15.84 248 VAL A C 1
ATOM 1932 O O . VAL A 1 251 ? 8.128 37.931 20.284 1.00 14.77 248 VAL A O 1
ATOM 1936 N N . PHE A 1 252 ? 10.083 38.493 21.153 1.00 16.23 249 PHE A N 1
ATOM 1937 C CA . PHE A 1 252 ? 9.651 39.869 21.381 1.00 16.51 249 PHE A CA 1
ATOM 1938 C C . PHE A 1 252 ? 9.153 40.622 20.135 1.00 17.20 249 PHE A C 1
ATOM 1939 O O . PHE A 1 252 ? 8.166 41.346 20.251 1.00 17.15 249 PHE A O 1
ATOM 1947 N N . PRO A 1 253 ? 9.816 40.465 18.971 1.00 17.99 250 PRO A N 1
ATOM 1948 C CA . PRO A 1 253 ? 9.327 41.214 17.795 1.00 18.41 250 PRO A CA 1
ATOM 1949 C C . PRO A 1 253 ? 7.858 40.884 17.463 1.00 18.11 250 PRO A C 1
ATOM 1950 O O . PRO A 1 253 ? 7.063 41.791 17.198 1.00 18.26 250 PRO A O 1
ATOM 1954 N N . LYS A 1 254 ? 7.498 39.606 17.492 1.00 18.08 251 LYS A N 1
ATOM 1955 C CA . LYS A 1 254 ? 6.093 39.220 17.280 1.00 18.24 251 LYS A CA 1
ATOM 1956 C C . LYS A 1 254 ? 5.170 39.637 18.422 1.00 17.14 251 LYS A C 1
ATOM 1957 O O . LYS A 1 254 ? 4.026 40.007 18.170 1.00 17.29 251 LYS A O 1
ATOM 1963 N N . LEU A 1 255 ? 5.633 39.588 19.665 1.00 15.71 252 LEU A N 1
ATOM 1964 C CA . LEU A 1 255 ? 4.784 40.044 20.770 1.00 14.77 252 LEU A CA 1
ATOM 1965 C C . LEU A 1 255 ? 4.514 41.551 20.664 1.00 15.35 252 LEU A C 1
ATOM 1966 O O . LEU A 1 255 ? 3.421 42.024 20.960 1.00 15.42 252 LEU A O 1
ATOM 1971 N N . GLN A 1 256 ? 5.521 42.293 20.224 1.00 15.37 253 GLN A N 1
ATOM 1972 C CA . GLN A 1 256 ? 5.376 43.729 20.004 1.00 15.69 253 GLN A CA 1
ATOM 1973 C C . GLN A 1 256 ? 4.235 44.045 19.022 1.00 16.12 253 GLN A C 1
ATOM 1974 O O . GLN A 1 256 ? 3.460 44.984 19.256 1.00 15.66 253 GLN A O 1
ATOM 1980 N N . LYS A 1 257 ? 4.109 43.226 17.975 1.00 16.04 254 LYS A N 1
ATOM 1981 C CA . LYS A 1 257 ? 3.081 43.401 16.933 1.00 16.79 254 LYS A CA 1
ATOM 1982 C C . LYS A 1 257 ? 1.715 42.835 17.323 1.00 16.83 254 LYS A C 1
ATOM 1983 O O . LYS A 1 257 ? 0.696 43.143 16.684 1.00 17.92 254 LYS A O 1
ATOM 1989 N N . SER A 1 258 ? 1.701 42.025 18.373 1.00 15.20 255 SER A N 1
ATOM 1990 C CA . SER A 1 258 ? 0.467 41.405 18.897 1.00 14.92 255 SER A CA 1
ATOM 1991 C C . SER A 1 258 ? -0.393 42.371 19.689 1.00 14.58 255 SER A C 1
ATOM 1992 O O . SER A 1 258 ? 0.017 43.491 20.014 1.00 14.55 255 SER A O 1
ATOM 1995 N N . ASN A 1 259 ? -1.587 41.895 20.039 1.00 14.45 256 ASN A N 1
ATOM 1996 C CA . ASN A 1 259 ? -2.539 42.651 20.818 1.00 15.25 256 ASN A CA 1
ATOM 1997 C C . ASN A 1 259 ? -2.376 42.474 22.307 1.00 14.53 256 ASN A C 1
ATOM 1998 O O . ASN A 1 259 ? -3.156 43.027 23.070 1.00 14.93 256 ASN A O 1
ATOM 2003 N N . ILE A 1 260 ? -1.369 41.733 22.745 1.00 13.51 257 ILE A N 1
ATOM 2004 C CA . ILE A 1 260 ? -1.120 41.637 24.195 1.00 13.18 257 ILE A CA 1
ATOM 2005 C C . ILE A 1 260 ? -0.700 43.003 24.775 1.00 13.54 257 ILE A C 1
ATOM 2006 O O . ILE A 1 260 ? 0.073 43.746 24.149 1.00 14.19 257 ILE A O 1
ATOM 2011 N N . ASP A 1 261 ? -1.219 43.363 25.945 1.00 12.31 258 ASP A N 1
ATOM 2012 C CA . ASP A 1 261 ? -0.948 44.711 26.494 1.00 12.18 258 ASP A CA 1
ATOM 2013 C C . ASP A 1 261 ? 0.302 44.805 27.366 1.00 12.20 258 ASP A C 1
ATOM 2014 O O . ASP A 1 261 ? 0.970 45.855 27.403 1.00 12.55 258 ASP A O 1
ATOM 2019 N N . ILE A 1 262 ? 0.573 43.734 28.100 1.00 11.46 259 ILE A N 1
ATOM 2020 C CA . ILE A 1 262 ? 1.606 43.714 29.127 1.00 11.35 259 ILE A CA 1
ATOM 2021 C C . ILE A 1 262 ? 2.466 42.478 28.953 1.00 11.61 259 ILE A C 1
ATOM 2022 O O . ILE A 1 262 ? 1.955 41.379 28.707 1.00 12.17 259 ILE A O 1
ATOM 2027 N N . ILE A 1 263 ? 3.774 42.655 29.030 1.00 10.29 260 ILE A N 1
ATOM 2028 C CA . ILE A 1 263 ? 4.707 41.542 28.968 1.00 11.28 260 ILE A CA 1
ATOM 2029 C C . ILE A 1 263 ? 5.395 41.430 30.325 1.00 10.04 260 ILE A C 1
ATOM 2030 O O . ILE A 1 263 ? 5.992 42.388 30.805 1.00 10.76 260 ILE A O 1
ATOM 2035 N N . SER A 1 264 ? 5.259 40.267 30.963 1.00 9.88 261 SER A N 1
ATOM 2036 C CA . SER A 1 264 ? 5.883 39.941 32.251 1.00 9.86 261 SER A CA 1
ATOM 2037 C C . SER A 1 264 ? 7.101 39.067 31.986 1.00 10.70 261 SER A C 1
ATOM 2038 O O . SER A 1 264 ? 7.004 38.003 31.341 1.00 11.39 261 SER A O 1
ATOM 2041 N N . LEU A 1 265 ? 8.233 39.521 32.492 1.00 11.29 262 LEU A N 1
ATOM 2042 C CA . LEU A 1 265 ? 9.526 38.921 32.207 1.00 12.04 262 LEU A CA 1
ATOM 2043 C C . LEU A 1 265 ? 10.346 38.743 33.457 1.00 12.17 262 LEU A C 1
ATOM 2044 O O . LEU A 1 265 ? 10.129 39.365 34.484 1.00 11.89 262 LEU A O 1
ATOM 2049 N N . GLU A 1 266 ? 11.372 37.930 33.311 1.00 12.74 263 GLU A N 1
ATOM 2050 C CA . GLU A 1 266 ? 12.338 37.679 34.362 1.00 12.31 263 GLU A CA 1
ATOM 2051 C C . GLU A 1 266 ? 13.524 38.593 34.082 1.00 12.79 263 GLU A C 1
ATOM 2052 O O . GLU A 1 266 ? 13.996 38.708 32.941 1.00 14.16 263 GLU A O 1
ATOM 2058 N N A CYS A 1 267 ? 13.997 39.268 35.114 0.50 12.92 264 CYS A N 1
ATOM 2059 N N B CYS A 1 267 ? 13.978 39.298 35.107 0.50 12.90 264 CYS A N 1
ATOM 2060 C CA A CYS A 1 267 ? 15.128 40.172 34.973 0.50 13.51 264 CYS A CA 1
ATOM 2061 C CA B CYS A 1 267 ? 15.110 40.213 34.974 0.50 13.48 264 CYS A CA 1
ATOM 2062 C C A CYS A 1 267 ? 16.107 40.074 36.132 0.50 12.62 264 CYS A C 1
ATOM 2063 C C B CYS A 1 267 ? 16.099 40.086 36.127 0.50 12.61 264 CYS A C 1
ATOM 2064 O O A CYS A 1 267 ? 17.303 39.917 35.914 0.50 12.34 264 CYS A O 1
ATOM 2065 O O B CYS A 1 267 ? 17.292 39.922 35.900 0.50 12.35 264 CYS A O 1
ATOM 2070 N N . HIS A 1 268 ? 15.618 40.181 37.360 1.00 11.85 265 HIS A N 1
ATOM 2071 C CA . HIS A 1 268 ? 16.498 40.250 38.501 1.00 11.78 265 HIS A CA 1
ATOM 2072 C C . HIS A 1 268 ? 17.400 39.018 38.608 1.00 12.67 265 HIS A C 1
ATOM 2073 O O . HIS A 1 268 ? 16.932 37.873 38.564 1.00 12.17 265 HIS A O 1
ATOM 2080 N N . ASN A 1 269 ? 18.702 39.289 38.730 1.00 12.86 266 ASN A N 1
ATOM 2081 C CA . ASN A 1 269 ? 19.775 38.301 38.813 1.00 13.36 266 ASN A CA 1
ATOM 2082 C C . ASN A 1 269 ? 19.990 37.489 37.552 1.00 13.05 266 ASN A C 1
ATOM 2083 O O . ASN A 1 269 ? 20.837 36.593 37.536 1.00 13.91 266 ASN A O 1
ATOM 2088 N N . SER A 1 270 ? 19.274 37.828 36.494 1.00 12.31 267 SER A N 1
ATOM 2089 C CA . SER A 1 270 ? 19.379 37.128 35.222 1.00 12.89 267 SER A CA 1
ATOM 2090 C C . SER A 1 270 ? 20.534 37.672 34.411 1.00 12.35 267 SER A C 1
ATOM 2091 O O . SER A 1 270 ? 21.139 38.691 34.757 1.00 12.83 267 SER A O 1
ATOM 2094 N N . HIS A 1 271 ? 20.810 37.000 33.298 1.00 11.74 268 HIS A N 1
ATOM 2095 C CA . HIS A 1 271 ? 21.726 37.532 32.309 1.00 11.80 268 HIS A CA 1
ATOM 2096 C C . HIS A 1 271 ? 20.983 37.967 31.048 1.00 12.22 268 HIS A C 1
ATOM 2097 O O . HIS A 1 271 ? 21.564 38.011 29.951 1.00 12.92 268 HIS A O 1
ATOM 2104 N N . VAL A 1 272 ? 19.719 38.339 31.201 1.00 11.48 269 VAL A N 1
ATOM 2105 C CA . VAL A 1 272 ? 18.992 38.908 30.061 1.00 11.90 269 VAL A CA 1
ATOM 2106 C C . VAL A 1 272 ? 19.499 40.322 29.795 1.00 13.82 269 VAL A C 1
ATOM 2107 O O . VAL A 1 272 ? 19.505 41.132 30.702 1.00 14.93 269 VAL A O 1
ATOM 2111 N N . PRO A 1 273 ? 19.959 40.611 28.572 1.00 14.55 270 PRO A N 1
ATOM 2112 C CA . PRO A 1 273 ? 20.381 41.978 28.267 1.00 15.30 270 PRO A CA 1
ATOM 2113 C C . PRO A 1 273 ? 19.177 42.920 28.386 1.00 16.13 270 PRO A C 1
ATOM 2114 O O . PRO A 1 273 ? 18.174 42.717 27.699 1.00 15.70 270 PRO A O 1
ATOM 2126 N N . GLU A 1 275 ? 18.618 45.755 27.231 1.00 16.75 272 GLU A N 1
ATOM 2127 C CA . GLU A 1 275 ? 18.254 46.430 25.974 1.00 17.17 272 GLU A CA 1
ATOM 2128 C C . GLU A 1 275 ? 17.274 45.628 25.123 1.00 16.07 272 GLU A C 1
ATOM 2129 O O . GLU A 1 275 ? 16.667 46.171 24.213 1.00 15.63 272 GLU A O 1
ATOM 2135 N N . LEU A 1 276 ? 17.077 44.344 25.409 1.00 14.82 273 LEU A N 1
ATOM 2136 C CA . LEU A 1 276 ? 16.020 43.606 24.704 1.00 14.15 273 LEU A CA 1
ATOM 2137 C C . LEU A 1 276 ? 14.646 44.209 24.954 1.00 13.87 273 LEU A C 1
ATOM 2138 O O . LEU A 1 276 ? 13.730 44.034 24.136 1.00 13.93 273 LEU A O 1
ATOM 2143 N N . LEU A 1 277 ? 14.487 44.909 26.067 1.00 13.83 274 LEU A N 1
ATOM 2144 C CA . LEU A 1 277 ? 13.204 45.570 26.347 1.00 14.00 274 LEU A CA 1
ATOM 2145 C C . LEU A 1 277 ? 12.843 46.626 25.287 1.00 13.78 274 LEU A C 1
ATOM 2146 O O . LEU A 1 277 ? 11.663 46.929 25.116 1.00 14.13 274 LEU A O 1
ATOM 2151 N N . GLU A 1 278 ? 13.821 47.139 24.527 1.00 14.75 275 GLU A N 1
ATOM 2152 C CA . GLU A 1 278 ? 13.527 48.086 23.474 1.00 15.25 275 GLU A CA 1
ATOM 2153 C C . GLU A 1 278 ? 12.681 47.440 22.410 1.00 15.17 275 GLU A C 1
ATOM 2154 O O . GLU A 1 278 ? 11.919 48.119 21.733 1.00 15.55 275 GLU A O 1
ATOM 2160 N N . LEU A 1 279 ? 12.812 46.132 22.238 1.00 14.60 276 LEU A N 1
ATOM 2161 C CA . LEU A 1 279 ? 12.018 45.441 21.212 1.00 15.04 276 LEU A CA 1
ATOM 2162 C C . LEU A 1 279 ? 10.521 45.461 21.471 1.00 14.07 276 LEU A C 1
ATOM 2163 O O . LEU A 1 279 ? 9.734 45.230 20.551 1.00 14.70 276 LEU A O 1
ATOM 2168 N N . ILE A 1 280 ? 10.123 45.700 22.714 1.00 14.11 277 ILE A N 1
ATOM 2169 C CA . ILE A 1 280 ? 8.702 45.787 23.072 1.00 13.68 277 ILE A CA 1
ATOM 2170 C C . ILE A 1 280 ? 8.299 47.208 23.506 1.00 14.07 277 ILE A C 1
ATOM 2171 O O . ILE A 1 280 ? 7.340 47.415 24.241 1.00 13.92 277 ILE A O 1
ATOM 2176 N N . ARG A 1 281 ? 9.051 48.191 23.027 1.00 14.07 278 ARG A N 1
ATOM 2177 C CA . ARG A 1 281 ? 8.837 49.584 23.380 1.00 15.21 278 ARG A CA 1
ATOM 2178 C C . ARG A 1 281 ? 7.412 49.959 23.049 1.00 14.87 278 ARG A C 1
ATOM 2179 O O . ARG A 1 281 ? 6.972 49.818 21.896 1.00 16.59 278 ARG A O 1
ATOM 2187 N N . GLY A 1 282 ? 6.699 50.478 24.052 1.00 14.47 279 GLY A N 1
ATOM 2188 C CA . GLY A 1 282 ? 5.288 50.805 23.903 1.00 15.34 279 GLY A CA 1
ATOM 2189 C C . GLY A 1 282 ? 4.375 49.923 24.707 1.00 15.14 279 GLY A C 1
ATOM 2190 O O . GLY A 1 282 ? 3.262 50.331 25.042 1.00 16.44 279 GLY A O 1
ATOM 2191 N N . LYS A 1 283 ? 4.811 48.698 24.989 1.00 14.23 280 LYS A N 1
ATOM 2192 C CA . LYS A 1 283 ? 4.035 47.799 25.834 1.00 14.09 280 LYS A CA 1
ATOM 2193 C C . LYS A 1 283 ? 4.242 48.179 27.285 1.00 13.02 280 LYS A C 1
ATOM 2194 O O . LYS A 1 283 ? 5.238 48.817 27.663 1.00 14.18 280 LYS A O 1
ATOM 2200 N N . LYS A 1 284 ? 3.295 47.791 28.122 1.00 12.21 281 LYS A N 1
ATOM 2201 C CA . LYS A 1 284 ? 3.572 47.819 29.554 1.00 11.75 281 LYS A CA 1
ATOM 2202 C C . LYS A 1 284 ? 4.451 46.618 29.844 1.00 12.46 281 LYS A C 1
ATOM 2203 O O . LYS A 1 284 ? 4.296 45.564 29.227 1.00 11.93 281 LYS A O 1
ATOM 2209 N N . VAL A 1 285 ? 5.403 46.798 30.757 1.00 11.28 282 VAL A N 1
ATOM 2210 C CA . VAL A 1 285 ? 6.379 45.763 31.076 1.00 10.96 282 VAL A CA 1
ATOM 2211 C C . VAL A 1 285 ? 6.382 45.483 32.563 1.00 10.48 282 VAL A C 1
ATOM 2212 O O . VAL A 1 285 ? 6.730 46.353 33.383 1.00 11.21 282 VAL A O 1
ATOM 2224 N N . VAL A 1 287 ? 8.371 43.936 35.043 1.00 11.06 284 VAL A N 1
ATOM 2225 C CA . VAL A 1 287 ? 9.798 43.647 35.147 1.00 10.51 284 VAL A CA 1
ATOM 2226 C C . VAL A 1 287 ? 10.047 42.902 36.444 1.00 10.65 284 VAL A C 1
ATOM 2227 O O . VAL A 1 287 ? 9.824 43.424 37.546 1.00 11.11 284 VAL A O 1
ATOM 2231 N N . GLY A 1 288 ? 10.492 41.659 36.335 1.00 10.48 285 GLY A N 1
ATOM 2232 C CA . GLY A 1 288 ? 10.813 40.893 37.506 1.00 10.07 285 GLY A CA 1
ATOM 2233 C C . GLY A 1 288 ? 11.971 41.517 38.262 1.00 10.55 285 GLY A C 1
ATOM 2234 O O . GLY A 1 288 ? 13.106 41.584 37.764 1.00 11.21 285 GLY A O 1
ATOM 2235 N N . ALA A 1 289 ? 11.718 41.941 39.503 1.00 10.30 286 ALA A N 1
ATOM 2236 C CA . ALA A 1 289 ? 12.700 42.588 40.370 1.00 11.98 286 ALA A CA 1
ATOM 2237 C C . ALA A 1 289 ? 12.947 41.787 41.632 1.00 11.67 286 ALA A C 1
ATOM 2238 O O . ALA A 1 289 ? 13.579 42.291 42.562 1.00 12.27 286 ALA A O 1
ATOM 2240 N N . ILE A 1 290 ? 12.478 40.534 41.652 1.00 11.13 287 ILE A N 1
ATOM 2241 C CA . ILE A 1 290 ? 12.642 39.585 42.730 1.00 11.06 287 ILE A CA 1
ATOM 2242 C C . ILE A 1 290 ? 13.013 38.248 42.068 1.00 10.92 287 ILE A C 1
ATOM 2243 O O . ILE A 1 290 ? 12.318 37.773 41.156 1.00 11.20 287 ILE A O 1
ATOM 2248 N N . ASP A 1 291 ? 14.092 37.649 42.556 1.00 11.88 288 ASP A N 1
ATOM 2249 C CA . ASP A 1 291 ? 14.581 36.340 42.140 1.00 12.35 288 ASP A CA 1
ATOM 2250 C C . ASP A 1 291 ? 13.917 35.291 43.024 1.00 13.01 288 ASP A C 1
ATOM 2251 O O . ASP A 1 291 ? 14.180 35.215 44.225 1.00 14.31 288 ASP A O 1
ATOM 2256 N N . VAL A 1 292 ? 13.038 34.497 42.446 1.00 13.56 289 VAL A N 1
ATOM 2257 C CA . VAL A 1 292 ? 12.294 33.512 43.226 1.00 13.83 289 VAL A CA 1
ATOM 2258 C C . VAL A 1 292 ? 13.011 32.166 43.254 1.00 14.99 289 VAL A C 1
ATOM 2259 O O . VAL A 1 292 ? 12.411 31.165 43.678 1.00 16.81 289 VAL A O 1
ATOM 2263 N N . ALA A 1 293 ? 14.280 32.143 42.802 1.00 15.28 290 ALA A N 1
ATOM 2264 C CA . ALA A 1 293 ? 15.112 30.934 42.775 1.00 17.42 290 ALA A CA 1
ATOM 2265 C C . ALA A 1 293 ? 16.243 30.977 43.797 1.00 18.47 290 ALA A C 1
ATOM 2266 O O . ALA A 1 293 ? 17.157 30.129 43.787 1.00 20.29 290 ALA A O 1
ATOM 2268 N N . THR A 1 294 ? 16.189 31.946 44.702 1.00 17.47 291 THR A N 1
ATOM 2269 C CA . THR A 1 294 ? 17.047 31.954 45.883 1.00 17.78 291 THR A CA 1
ATOM 2270 C C . THR A 1 294 ? 16.202 32.349 47.067 1.00 17.98 291 THR A C 1
ATOM 2271 O O . THR A 1 294 ? 15.259 33.117 46.909 1.00 17.78 291 THR A O 1
ATOM 2275 N N . ASP A 1 295 ? 16.568 31.850 48.250 1.00 17.39 292 ASP A N 1
ATOM 2276 C CA . ASP A 1 295 ? 15.881 32.218 49.494 1.00 18.14 292 ASP A CA 1
ATOM 2277 C C . ASP A 1 295 ? 16.439 33.523 50.072 1.00 17.54 292 ASP A C 1
ATOM 2278 O O . ASP A 1 295 ? 15.874 34.085 50.999 1.00 18.40 292 ASP A O 1
ATOM 2283 N N . THR A 1 296 ? 17.564 33.980 49.546 1.00 17.60 293 THR A N 1
ATOM 2284 C CA . THR A 1 296 ? 18.125 35.258 49.937 1.00 17.87 293 THR A CA 1
ATOM 2285 C C . THR A 1 296 ? 17.140 36.380 49.623 1.00 16.35 293 THR A C 1
ATOM 2286 O O . THR A 1 296 ? 16.646 36.485 48.491 1.00 15.98 293 THR A O 1
ATOM 2290 N N . ILE A 1 297 ? 16.862 37.205 50.615 1.00 17.01 294 ILE A N 1
ATOM 2291 C CA . ILE A 1 297 ? 15.894 38.291 50.486 1.00 17.06 294 ILE A CA 1
ATOM 2292 C C . ILE A 1 297 ? 16.591 39.495 49.896 1.00 15.86 294 ILE A C 1
ATOM 2293 O O . ILE A 1 297 ? 17.623 39.954 50.420 1.00 16.91 294 ILE A O 1
ATOM 2298 N N . GLU A 1 298 ? 16.043 39.985 48.787 1.00 14.65 295 GLU A N 1
ATOM 2299 C CA . GLU A 1 298 ? 16.482 41.240 48.178 1.00 14.43 295 GLU A CA 1
ATOM 2300 C C . GLU A 1 298 ? 16.397 42.397 49.165 1.00 14.68 295 GLU A C 1
ATOM 2301 O O . GLU A 1 298 ? 15.485 42.454 49.996 1.00 15.59 295 GLU A O 1
ATOM 2307 N N . THR A 1 299 ? 17.356 43.322 49.078 1.00 13.30 296 THR A N 1
ATOM 2308 C CA . THR A 1 299 ? 17.186 44.632 49.714 1.00 14.31 296 THR A CA 1
ATOM 2309 C C . THR A 1 299 ? 16.349 45.539 48.828 1.00 13.95 296 THR A C 1
ATOM 2310 O O . THR A 1 299 ? 16.248 45.353 47.590 1.00 13.13 296 THR A O 1
ATOM 2314 N N . ALA A 1 300 ? 15.707 46.518 49.454 1.00 13.60 297 ALA A N 1
ATOM 2315 C CA . ALA A 1 300 ? 14.931 47.535 48.726 1.00 13.95 297 ALA A CA 1
ATOM 2316 C C . ALA A 1 300 ? 15.796 48.186 47.654 1.00 14.47 297 ALA A C 1
ATOM 2317 O O . ALA A 1 300 ? 15.342 48.424 46.522 1.00 13.59 297 ALA A O 1
ATOM 2319 N N . GLU A 1 301 ? 17.061 48.480 47.979 1.00 15.28 298 GLU A N 1
ATOM 2320 C CA . GLU A 1 301 ? 17.947 49.119 47.005 1.00 15.68 298 GLU A CA 1
ATOM 2321 C C . GLU A 1 301 ? 18.288 48.212 45.826 1.00 14.97 298 GLU A C 1
ATOM 2322 O O . GLU A 1 301 ? 18.377 48.686 44.693 1.00 14.52 298 GLU A O 1
ATOM 2328 N N . GLU A 1 302 ? 18.420 46.909 46.058 1.00 14.50 299 GLU A N 1
ATOM 2329 C CA . GLU A 1 302 ? 18.683 45.973 44.947 1.00 14.50 299 GLU A CA 1
ATOM 2330 C C . GLU A 1 302 ? 17.483 45.952 43.994 1.00 12.85 299 GLU A C 1
ATOM 2331 O O . GLU A 1 302 ? 17.646 45.898 42.765 1.00 12.74 299 GLU A O 1
ATOM 2337 N N . VAL A 1 303 ? 16.278 45.953 44.551 1.00 11.64 300 VAL A N 1
ATOM 2338 C CA . VAL A 1 303 ? 15.071 45.984 43.726 1.00 11.27 300 VAL A CA 1
ATOM 2339 C C . VAL A 1 303 ? 15.044 47.294 42.948 1.00 10.59 300 VAL A C 1
ATOM 2340 O O . VAL A 1 303 ? 14.732 47.321 41.738 1.00 11.21 300 VAL A O 1
ATOM 2344 N N . ALA A 1 304 ? 15.335 48.385 43.630 1.00 11.89 301 ALA A N 1
ATOM 2345 C CA . ALA A 1 304 ? 15.336 49.710 43.001 1.00 12.52 301 ALA A CA 1
ATOM 2346 C C . ALA A 1 304 ? 16.325 49.765 41.835 1.00 13.22 301 ALA A C 1
ATOM 2347 O O . ALA A 1 304 ? 16.034 50.313 40.765 1.00 14.28 301 ALA A O 1
ATOM 2349 N N . ASP A 1 305 ? 17.484 49.152 42.029 1.00 14.32 302 ASP A N 1
ATOM 2350 C CA . ASP A 1 305 ? 18.506 49.131 40.999 1.00 15.43 302 ASP A CA 1
ATOM 2351 C C . ASP A 1 305 ? 17.998 48.489 39.706 1.00 14.52 302 ASP A C 1
ATOM 2352 O O . ASP A 1 305 ? 18.216 49.037 38.623 1.00 14.54 302 ASP A O 1
ATOM 2357 N N . THR A 1 306 ? 17.348 47.336 39.806 1.00 13.35 303 THR A N 1
ATOM 2358 C CA . THR A 1 306 ? 16.760 46.702 38.642 1.00 13.41 303 THR A CA 1
ATOM 2359 C C . THR A 1 306 ? 15.732 47.607 37.984 1.00 12.90 303 THR A C 1
ATOM 2360 O O . THR A 1 306 ? 15.675 47.709 36.760 1.00 12.90 303 THR A O 1
ATOM 2364 N N . LEU A 1 307 ? 14.874 48.251 38.772 1.00 12.57 304 LEU A N 1
ATOM 2365 C CA . LEU A 1 307 ? 13.855 49.118 38.190 1.00 12.93 304 LEU A CA 1
ATOM 2366 C C . LEU A 1 307 ? 14.472 50.330 37.480 1.00 13.00 304 LEU A C 1
ATOM 2367 O O . LEU A 1 307 ? 14.037 50.719 36.394 1.00 14.62 304 LEU A O 1
ATOM 2372 N N . ARG A 1 308 ? 15.514 50.896 38.075 1.00 14.19 305 ARG A N 1
ATOM 2373 C CA . ARG A 1 308 ? 16.219 52.036 37.444 1.00 14.81 305 ARG A CA 1
ATOM 2374 C C . ARG A 1 308 ? 16.841 51.636 36.121 1.00 15.95 305 ARG A C 1
ATOM 2375 O O . ARG A 1 308 ? 16.763 52.390 35.146 1.00 17.05 305 ARG A O 1
ATOM 2383 N N . LYS A 1 309 ? 17.442 50.455 36.063 1.00 16.29 306 LYS A N 1
ATOM 2384 C CA . LYS A 1 309 ? 18.030 49.971 34.812 1.00 16.91 306 LYS A CA 1
ATOM 2385 C C . LYS A 1 309 ? 16.942 49.783 33.753 1.00 15.96 306 LYS A C 1
ATOM 2386 O O . LYS A 1 309 ? 17.145 50.112 32.582 1.00 17.44 306 LYS A O 1
ATOM 2392 N N . ALA A 1 310 ? 15.781 49.287 34.163 1.00 14.46 307 ALA A N 1
ATOM 2393 C CA . ALA A 1 310 ? 14.670 49.098 33.236 1.00 13.48 307 ALA A CA 1
ATOM 2394 C C . ALA A 1 310 ? 14.123 50.412 32.681 1.00 13.98 307 ALA A C 1
ATOM 2395 O O . ALA A 1 310 ? 13.679 50.465 31.538 1.00 14.23 307 ALA A O 1
ATOM 2397 N N . LEU A 1 311 ? 14.168 51.476 33.466 1.00 13.68 308 LEU A N 1
ATOM 2398 C CA . LEU A 1 311 ? 13.670 52.796 33.023 1.00 14.48 308 LEU A CA 1
ATOM 2399 C C . LEU A 1 311 ? 14.445 53.333 31.808 1.00 15.36 308 LEU A C 1
ATOM 2400 O O . LEU A 1 311 ? 13.940 54.187 31.085 1.00 16.04 308 LEU A O 1
ATOM 2405 N N . LYS A 1 312 ? 15.634 52.803 31.542 1.00 15.73 309 LYS A N 1
ATOM 2406 C CA A LYS A 1 312 ? 16.377 53.203 30.348 0.50 16.30 309 LYS A CA 1
ATOM 2407 C CA B LYS A 1 312 ? 16.389 53.183 30.348 0.50 16.40 309 LYS A CA 1
ATOM 2408 C C . LYS A 1 312 ? 15.663 52.714 29.094 1.00 16.16 309 LYS A C 1
ATOM 2409 O O . LYS A 1 312 ? 15.834 53.284 28.007 1.00 16.65 309 LYS A O 1
ATOM 2420 N N . PHE A 1 313 ? 14.861 51.659 29.241 1.00 14.58 310 PHE A N 1
ATOM 2421 C CA . PHE A 1 313 ? 14.189 50.996 28.098 1.00 14.72 310 PHE A CA 1
ATOM 2422 C C . PHE A 1 313 ? 12.672 50.964 28.179 1.00 13.91 310 PHE A C 1
ATOM 2423 O O . PHE A 1 313 ? 12.010 50.511 27.247 1.00 14.04 310 PHE A O 1
ATOM 2431 N N . VAL A 1 314 ? 12.114 51.455 29.275 1.00 13.84 311 VAL A N 1
ATOM 2432 C CA . VAL A 1 314 ? 10.662 51.475 29.485 1.00 13.67 311 VAL A CA 1
ATOM 2433 C C . VAL A 1 314 ? 10.269 52.829 30.088 1.00 12.99 311 VAL A C 1
ATOM 2434 O O . VAL A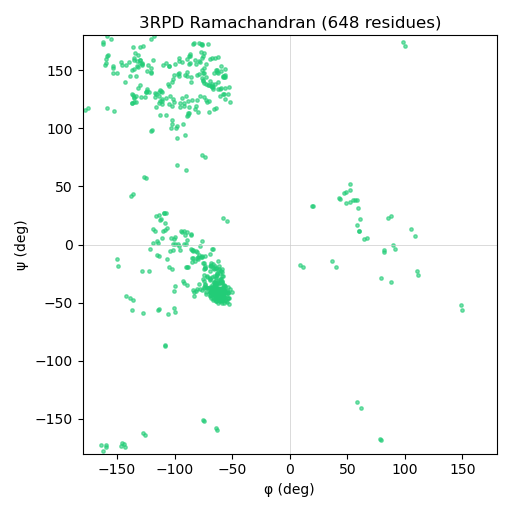 1 314 ? 10.861 53.271 31.088 1.00 13.39 311 VAL A O 1
ATOM 2438 N N . ASP A 1 315 ? 9.284 53.484 29.495 1.00 13.78 312 ASP A N 1
ATOM 2439 C CA . ASP A 1 315 ? 8.724 54.737 30.048 1.00 14.06 312 ASP A CA 1
ATOM 2440 C C . ASP A 1 315 ? 8.244 54.479 31.469 1.00 13.47 312 ASP A C 1
ATOM 2441 O O . ASP A 1 315 ? 7.720 53.400 31.781 1.00 12.60 312 ASP A O 1
ATOM 2446 N N . ALA A 1 316 ? 8.363 55.484 32.334 1.00 14.20 313 ALA A N 1
ATOM 2447 C CA . ALA A 1 316 ? 7.994 55.289 33.735 1.00 13.63 313 ALA A CA 1
ATOM 2448 C C . ALA A 1 316 ? 6.531 54.866 33.891 1.00 13.69 313 ALA A C 1
ATOM 2449 O O . ALA A 1 316 ? 6.208 53.990 34.734 1.00 14.10 313 ALA A O 1
ATOM 2451 N N . ASP A 1 317 ? 5.652 55.425 33.054 1.00 14.22 314 ASP A N 1
ATOM 2452 C CA . ASP A 1 317 ? 4.235 55.079 33.106 1.00 14.21 314 ASP A CA 1
ATOM 2453 C C . ASP A 1 317 ? 3.881 53.719 32.497 1.00 14.32 314 ASP A C 1
ATOM 2454 O O . ASP A 1 317 ? 2.706 53.349 32.495 1.00 14.78 314 ASP A O 1
ATOM 2459 N N . LYS A 1 318 ? 4.900 52.977 32.038 1.00 13.37 315 LYS A N 1
ATOM 2460 C CA . LYS A 1 318 ? 4.713 51.622 31.507 1.00 14.13 315 LYS A CA 1
ATOM 2461 C C . LYS A 1 318 ? 5.464 50.585 32.306 1.00 12.70 315 LYS A C 1
ATOM 2462 O O . LYS A 1 318 ? 5.434 49.408 31.963 1.00 12.70 315 LYS A O 1
ATOM 2468 N N . LEU A 1 319 ? 6.152 50.996 33.369 1.00 12.19 316 LEU A N 1
ATOM 2469 C CA . LEU A 1 319 ? 6.936 50.081 34.201 1.00 12.62 316 LEU A CA 1
ATOM 2470 C C . LEU A 1 319 ? 6.128 49.544 35.371 1.00 11.79 316 LEU A C 1
ATOM 2471 O O . LEU A 1 319 ? 5.604 50.312 36.178 1.00 11.75 316 LEU A O 1
ATOM 2476 N N . TYR A 1 320 ? 6.012 48.220 35.423 1.00 11.62 317 TYR A N 1
ATOM 2477 C CA . TYR A 1 320 ? 5.220 47.529 36.428 1.00 11.64 317 TYR A CA 1
ATOM 2478 C C . TYR A 1 320 ? 6.156 46.605 37.214 1.00 11.18 317 TYR A C 1
ATOM 2479 O O . TYR A 1 320 ? 6.429 45.482 36.786 1.00 10.84 317 TYR A O 1
ATOM 2488 N N . PRO A 1 321 ? 6.612 47.042 38.395 1.00 10.33 318 PRO A N 1
ATOM 2489 C CA . PRO A 1 321 ? 7.508 46.168 39.146 1.00 10.47 318 PRO A CA 1
ATOM 2490 C C . PRO A 1 321 ? 6.835 44.849 39.530 1.00 11.32 318 PRO A C 1
ATOM 2491 O O . PRO A 1 321 ? 5.711 44.853 40.040 1.00 11.18 318 PRO A O 1
ATOM 2495 N N . CYS A 1 322 ? 7.525 43.733 39.334 1.00 10.35 319 CYS A N 1
ATOM 2496 C CA . CYS A 1 322 ? 6.933 42.420 39.476 1.00 10.53 319 CYS A CA 1
ATOM 2497 C C . CYS A 1 322 ? 7.978 41.431 40.042 1.00 10.79 319 CYS A C 1
ATOM 2498 O O . CYS A 1 322 ? 9.065 41.812 40.499 1.00 9.97 319 CYS A O 1
ATOM 2501 N N . THR A 1 323 ? 7.622 40.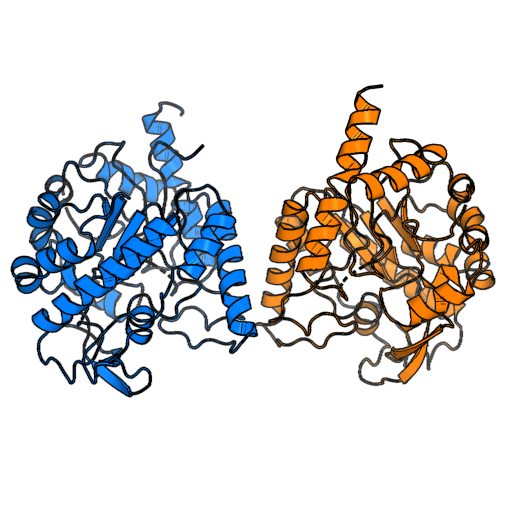154 40.043 1.00 10.98 320 THR A N 1
ATOM 2502 C CA . THR A 1 323 ? 8.552 39.086 40.468 1.00 10.93 320 THR A CA 1
ATOM 2503 C C . THR A 1 323 ? 8.939 38.298 39.238 1.00 10.29 320 THR A C 1
ATOM 2504 O O . THR A 1 323 ? 8.211 38.278 38.251 1.00 10.16 320 THR A O 1
ATOM 2508 N N . ASN A 1 324 ? 10.105 37.653 39.241 1.00 10.55 321 ASN A N 1
ATOM 2509 C CA . ASN A 1 324 ? 10.511 36.923 38.051 1.00 10.13 321 ASN A CA 1
ATOM 2510 C C . ASN A 1 324 ? 9.591 35.747 37.706 1.00 9.41 321 ASN A C 1
ATOM 2511 O O . ASN A 1 324 ? 9.376 35.412 36.539 1.00 10.53 321 ASN A O 1
ATOM 2516 N N . CYS A 1 325 ? 9.045 35.130 38.738 1.00 9.95 322 CYS A N 1
ATOM 2517 C CA . CYS A 1 325 ? 8.100 34.021 38.579 1.00 10.11 322 CYS A CA 1
ATOM 2518 C C . CYS A 1 325 ? 7.310 33.896 39.867 1.00 10.19 322 CYS A C 1
ATOM 2519 O O . CYS A 1 325 ? 7.414 34.749 40.717 1.00 10.56 322 CYS A O 1
ATOM 2522 N N . GLY A 1 326 ? 6.500 32.851 39.974 1.00 10.82 323 GLY A N 1
ATOM 2523 C CA . GLY A 1 326 ? 5.649 32.618 41.116 1.00 11.25 323 GLY A CA 1
ATOM 2524 C C . GLY A 1 326 ? 6.406 32.122 42.317 1.00 12.19 323 GLY A C 1
ATOM 2525 O O . GLY A 1 326 ? 7.573 31.763 42.235 1.00 12.48 323 GLY A O 1
ATOM 2534 N N . THR A 1 328 ? 4.904 29.977 44.883 1.00 15.50 325 THR A N 1
ATOM 2535 C CA . THR A 1 328 ? 4.316 28.843 45.559 1.00 17.69 325 THR A CA 1
ATOM 2536 C C . THR A 1 328 ? 5.359 27.896 46.192 1.00 17.92 325 THR A C 1
ATOM 2537 O O . THR A 1 328 ? 5.064 27.363 47.243 1.00 18.85 325 THR A O 1
ATOM 2541 N N . PRO A 1 329 ? 6.573 27.729 45.602 1.00 18.07 326 PRO A N 1
ATOM 2542 C CA . PRO A 1 329 ? 7.569 26.827 46.214 1.00 18.55 326 PRO A CA 1
ATOM 2543 C C . PRO A 1 329 ? 8.340 27.392 47.391 1.00 17.84 326 PRO A C 1
ATOM 2544 O O . PRO A 1 329 ? 9.116 26.654 48.011 1.00 18.76 326 PRO A O 1
ATOM 2548 N N . LEU A 1 330 ? 8.194 28.688 47.642 1.00 15.95 327 LEU A N 1
ATOM 2549 C CA . LEU A 1 330 ? 8.916 29.359 48.741 1.00 15.11 327 LEU A CA 1
ATOM 2550 C C . LEU A 1 330 ? 8.155 29.251 50.054 1.00 14.70 327 LEU A C 1
ATOM 2551 O O . LEU A 1 330 ? 6.983 28.928 50.095 1.00 15.57 327 LEU A O 1
ATOM 2556 N N . SER A 1 331 ? 8.845 29.484 51.158 1.00 14.75 328 SER A N 1
ATOM 2557 C CA . SER A 1 331 ? 8.185 29.564 52.434 1.00 14.80 328 SER A CA 1
ATOM 2558 C C . SER A 1 331 ? 7.427 30.884 52.607 1.00 14.85 328 SER A C 1
ATOM 2559 O O . SER A 1 331 ? 7.679 31.870 51.891 1.00 14.54 328 SER A O 1
ATOM 2562 N N . HIS A 1 332 ? 6.505 30.918 53.567 1.00 15.07 329 HIS A N 1
ATOM 2563 C CA . HIS A 1 332 ? 5.761 32.145 53.822 1.00 15.36 329 HIS A CA 1
ATOM 2564 C C . HIS A 1 332 ? 6.728 33.253 54.242 1.00 15.06 329 HIS A C 1
ATOM 2565 O O . HIS A 1 332 ? 6.571 34.408 53.841 1.00 14.38 329 HIS A O 1
ATOM 2572 N N . GLN A 1 333 ? 7.733 32.923 55.059 1.00 15.72 330 GLN A N 1
ATOM 2573 C CA . GLN A 1 333 ? 8.625 33.933 55.580 1.00 16.82 330 GLN A CA 1
ATOM 2574 C C . GLN A 1 333 ? 9.498 34.592 54.495 1.00 15.63 330 GLN A C 1
ATOM 2575 O O . GLN A 1 333 ? 9.668 35.820 54.472 1.00 15.42 330 GLN A O 1
ATOM 2581 N N . VAL A 1 334 ? 10.017 33.781 53.600 1.00 14.47 331 VAL A N 1
ATOM 2582 C CA . VAL A 1 334 ? 10.809 34.264 52.464 1.00 14.19 331 VAL A CA 1
ATOM 2583 C C . VAL A 1 334 ? 9.935 35.093 51.540 1.00 13.39 331 VAL A C 1
ATOM 2584 O O . VAL A 1 334 ? 10.357 36.158 51.074 1.00 13.51 331 VAL A O 1
ATOM 2588 N N . THR A 1 335 ? 8.722 34.613 51.292 1.00 13.67 332 THR A N 1
ATOM 2589 C CA . THR A 1 335 ? 7.801 35.320 50.434 1.00 12.67 332 THR A CA 1
ATOM 2590 C C . THR A 1 335 ? 7.481 36.688 51.005 1.00 12.54 332 THR A C 1
ATOM 2591 O O . THR A 1 335 ? 7.491 37.686 50.291 1.00 12.12 332 THR A O 1
ATOM 2595 N N . ARG A 1 336 ? 7.210 36.746 52.306 1.00 12.03 333 ARG A N 1
ATOM 2596 C CA . ARG A 1 336 ? 6.908 38.024 52.943 1.00 13.13 333 ARG A CA 1
ATOM 2597 C C . ARG A 1 336 ? 8.067 39.008 52.805 1.00 12.74 333 ARG A C 1
ATOM 2598 O O . ARG A 1 336 ? 7.872 40.190 52.464 1.00 12.25 333 ARG A O 1
ATOM 2606 N N . GLY A 1 337 ? 9.282 38.532 53.048 1.00 12.29 334 GLY A N 1
ATOM 2607 C CA . GLY A 1 337 ? 10.430 39.414 52.930 1.00 12.53 334 GLY A CA 1
ATOM 2608 C C . GLY A 1 337 ? 10.625 39.932 51.529 1.00 12.62 334 GLY A C 1
ATOM 2609 O O . GLY A 1 337 ? 10.942 41.110 51.330 1.00 14.00 334 GLY A O 1
ATOM 2610 N N . LYS A 1 338 ? 10.413 39.053 50.554 1.00 11.94 335 LYS A N 1
ATOM 2611 C CA . LYS A 1 338 ? 10.582 39.440 49.152 1.00 12.52 335 LYS A CA 1
ATOM 2612 C C . LYS A 1 338 ? 9.515 40.417 48.705 1.00 13.24 335 LYS A C 1
ATOM 2613 O O . LYS A 1 338 ? 9.813 41.418 48.041 1.00 13.48 335 LYS A O 1
ATOM 2619 N N . LEU A 1 339 ? 8.264 40.170 49.068 1.00 12.53 336 LEU A N 1
ATOM 2620 C CA . LEU A 1 339 ? 7.224 41.105 48.665 1.00 13.17 336 LEU A CA 1
ATOM 2621 C C . LEU A 1 339 ? 7.421 42.466 49.331 1.00 12.62 336 LEU A C 1
ATOM 2622 O O . LEU A 1 339 ? 7.171 43.498 48.712 1.00 12.58 336 LEU A O 1
ATOM 2627 N N . ASN A 1 340 ? 7.869 42.469 50.582 1.00 12.37 337 ASN A N 1
ATOM 2628 C CA . ASN A 1 340 ? 8.180 43.746 51.260 1.00 12.82 337 ASN A CA 1
ATOM 2629 C C . ASN A 1 340 ? 9.307 44.476 50.526 1.00 12.75 337 ASN A C 1
ATOM 2630 O O . ASN A 1 340 ? 9.261 45.707 50.370 1.00 13.42 337 ASN A O 1
ATOM 2635 N N . ALA A 1 341 ? 10.327 43.737 50.093 1.00 12.49 338 ALA A N 1
ATOM 2636 C CA . ALA A 1 341 ? 11.419 44.356 49.334 1.00 12.68 338 ALA A CA 1
ATOM 2637 C C . ALA A 1 341 ? 10.937 44.923 48.012 1.00 11.89 338 ALA A C 1
ATOM 2638 O O . ALA A 1 341 ? 11.384 46.001 47.626 1.00 11.89 338 ALA A O 1
ATOM 2640 N N . LEU A 1 342 ? 10.050 44.210 47.326 1.00 11.27 339 LEU A N 1
ATOM 2641 C CA . LEU A 1 342 ? 9.536 44.676 46.052 1.00 11.58 339 LEU A CA 1
ATOM 2642 C C . LEU A 1 342 ? 8.818 46.007 46.213 1.00 11.48 339 LEU A C 1
ATOM 2643 O O . LEU A 1 342 ? 9.084 46.961 45.491 1.00 12.50 339 LEU A O 1
ATOM 2648 N N A SER A 1 343 ? 7.913 46.079 47.182 0.50 11.89 340 SER A N 1
ATOM 2649 N N B SER A 1 343 ? 7.900 46.090 47.168 0.50 11.29 340 SER A N 1
ATOM 2650 C CA A SER A 1 343 ? 7.173 47.323 47.420 0.50 12.35 340 SER A CA 1
ATOM 2651 C CA B SER A 1 343 ? 7.178 47.355 47.367 0.50 11.19 340 SER A CA 1
ATOM 2652 C C A SER A 1 343 ? 8.077 48.451 47.895 0.50 12.08 340 SER A C 1
ATOM 2653 C C B SER A 1 343 ? 8.094 48.463 47.877 0.50 11.47 340 SER A C 1
ATOM 2654 O O A SER A 1 343 ? 7.901 49.605 47.485 0.50 13.21 340 SER A O 1
ATOM 2655 O O B SER A 1 343 ? 7.950 49.621 47.467 0.50 12.60 340 SER A O 1
ATOM 2660 N N . ALA A 1 344 ? 9.030 48.131 48.768 1.00 11.89 341 ALA A N 1
ATOM 2661 C CA . ALA A 1 344 ? 9.980 49.135 49.255 1.00 11.96 341 ALA A CA 1
ATOM 2662 C C . ALA A 1 344 ? 10.883 49.655 48.150 1.00 12.66 341 ALA A C 1
ATOM 2663 O O . ALA A 1 344 ? 11.104 50.871 48.057 1.00 13.28 341 ALA A O 1
ATOM 2665 N N . GLY A 1 345 ? 11.362 48.784 47.270 1.00 12.51 342 GLY A N 1
ATOM 2666 C CA . GLY A 1 345 ? 12.182 49.212 46.131 1.00 12.09 342 GLY A CA 1
ATOM 2667 C C . GLY A 1 345 ? 11.401 50.032 45.115 1.00 12.03 342 GLY A C 1
ATOM 2668 O O . GLY A 1 345 ? 11.910 51.030 44.591 1.00 12.31 342 GLY A O 1
ATOM 2669 N N . ALA A 1 346 ? 10.179 49.621 44.819 1.00 11.64 343 ALA A N 1
ATOM 2670 C CA . ALA A 1 346 ? 9.323 50.417 43.956 1.00 11.61 343 ALA A CA 1
ATOM 2671 C C . ALA A 1 346 ? 9.109 51.810 44.521 1.00 12.36 343 ALA A C 1
ATOM 2672 O O . ALA A 1 346 ? 9.116 52.782 43.778 1.00 13.30 343 ALA A O 1
ATOM 2674 N N . GLU A 1 347 ? 8.925 51.913 45.828 1.00 13.02 344 GLU A N 1
ATOM 2675 C CA . GLU A 1 347 ? 8.671 53.214 46.455 1.00 14.15 344 GLU A CA 1
ATOM 2676 C C . GLU A 1 347 ? 9.915 54.104 46.367 1.00 13.77 344 GLU A C 1
ATOM 2677 O O . GLU A 1 347 ? 9.784 55.328 46.203 1.00 14.76 344 GLU A O 1
ATOM 2683 N N . ILE A 1 348 ? 11.108 53.532 46.534 1.00 13.49 345 ILE A N 1
ATOM 2684 C CA . ILE A 1 348 ? 12.351 54.303 46.362 1.00 13.58 345 ILE A CA 1
ATOM 2685 C C . ILE A 1 348 ? 12.350 55.003 44.992 1.00 12.62 345 ILE A C 1
ATOM 2686 O O . ILE A 1 348 ? 12.567 56.202 44.904 1.00 13.70 345 ILE A O 1
ATOM 2691 N N . VAL A 1 349 ? 12.082 54.250 43.940 1.00 12.05 346 VAL A N 1
ATOM 2692 C CA . VAL A 1 349 ? 12.115 54.784 42.586 1.00 12.56 346 VAL A CA 1
ATOM 2693 C C . VAL A 1 349 ? 10.940 55.723 42.310 1.00 13.87 346 VAL A C 1
ATOM 2694 O O . VAL A 1 349 ? 11.110 56.757 41.666 1.00 13.88 346 VAL A O 1
ATOM 2698 N N . ARG A 1 350 ? 9.770 55.403 42.848 1.00 13.56 347 ARG A N 1
ATOM 2699 C CA . ARG A 1 350 ? 8.623 56.258 42.724 1.00 15.22 347 ARG A CA 1
ATOM 2700 C C . ARG A 1 350 ? 8.938 57.622 43.320 1.00 14.90 347 ARG A C 1
ATOM 2701 O O . ARG A 1 350 ? 8.644 58.656 42.707 1.00 14.56 347 ARG A O 1
ATOM 2709 N N . LYS A 1 351 ? 9.551 57.648 44.505 1.00 14.75 348 LYS A N 1
ATOM 2710 C CA . LYS A 1 351 ? 9.881 58.915 45.144 1.00 15.99 348 LYS A CA 1
ATOM 2711 C C . LYS A 1 351 ? 10.920 59.693 44.361 1.00 15.85 348 LYS A C 1
ATOM 2712 O O . LYS A 1 351 ? 10.841 60.931 44.286 1.00 16.50 348 LYS A O 1
ATOM 2718 N N . GLU A 1 352 ? 11.887 58.990 43.765 1.00 14.93 349 GLU A N 1
ATOM 2719 C CA . GLU A 1 352 ? 12.875 59.663 42.922 1.00 14.87 349 GLU A CA 1
ATOM 2720 C C . GLU A 1 352 ? 12.178 60.300 41.721 1.00 14.69 349 GLU A C 1
ATOM 2721 O O . GLU A 1 352 ? 12.390 61.482 41.404 1.00 15.79 349 GLU A O 1
ATOM 2727 N N . LEU A 1 353 ? 11.321 59.529 41.062 1.00 13.09 350 LEU A N 1
ATOM 2728 C CA . LEU A 1 353 ? 10.597 60.022 39.880 1.00 12.89 350 LEU A CA 1
ATOM 2729 C C . LEU A 1 353 ? 9.700 61.230 40.176 1.00 13.16 350 LEU A C 1
ATOM 2730 O O . LEU A 1 353 ? 9.500 62.083 39.296 1.00 13.14 350 LEU A O 1
ATOM 2735 N N . LEU A 1 354 ? 9.181 61.316 41.400 1.00 13.02 351 LEU A N 1
ATOM 2736 C CA . LEU A 1 354 ? 8.298 62.415 41.785 1.00 14.50 351 LEU A CA 1
ATOM 2737 C C . LEU A 1 354 ? 9.002 63.519 42.582 1.00 15.18 351 LEU A C 1
ATOM 2738 O O . LEU A 1 354 ? 8.347 64.430 43.063 1.00 15.61 351 LEU A O 1
ATOM 2743 N N . ALA A 1 355 ? 10.328 63.424 42.718 1.00 15.10 352 ALA A N 1
ATOM 2744 C CA . ALA A 1 355 ? 11.143 64.400 43.442 1.00 17.35 352 ALA A CA 1
ATOM 2745 C C . ALA A 1 355 ? 10.675 64.568 44.886 1.00 19.63 352 ALA A C 1
ATOM 2746 O O . ALA A 1 355 ? 10.666 65.680 45.425 1.00 19.59 352 ALA A O 1
ATOM 2748 N N . LEU A 1 356 ? 10.273 63.461 45.502 1.00 21.13 353 LEU A N 1
ATOM 2749 C CA . LEU A 1 356 ? 9.762 63.495 46.881 1.00 24.06 353 LEU A CA 1
ATOM 2750 C C . LEU A 1 356 ? 10.859 63.333 47.907 1.00 26.65 353 LEU A C 1
ATOM 2751 O O . LEU A 1 356 ? 10.658 63.671 49.084 1.00 28.45 353 LEU A O 1
ATOM 2756 N N . ARG A 1 357 ? 12.003 62.806 47.481 1.00 28.92 354 ARG A N 1
ATOM 2757 C CA . ARG A 1 357 ? 13.176 62.728 48.350 1.00 30.76 354 ARG A CA 1
ATOM 2758 C C . ARG A 1 357 ? 14.443 63.122 47.598 1.00 31.86 354 ARG A C 1
ATOM 2759 O O . ARG A 1 357 ? 15.275 63.872 48.127 1.00 33.90 354 ARG A O 1
ATOM 2767 N N . ALA B 1 16 ? -14.842 56.566 69.771 1.00 29.19 13 ALA B N 1
ATOM 2768 C CA . ALA B 1 16 ? -15.133 57.298 71.035 1.00 28.21 13 ALA B CA 1
ATOM 2769 C C . ALA B 1 16 ? -16.441 56.796 71.647 1.00 26.62 13 ALA B C 1
ATOM 2770 O O . ALA B 1 16 ? -16.466 56.217 72.748 1.00 28.81 13 ALA B O 1
ATOM 2772 N N . LEU B 1 17 ? -17.517 57.011 70.900 1.00 23.95 14 LEU B N 1
ATOM 2773 C CA . LEU B 1 17 ? -18.869 56.994 71.425 1.00 20.82 14 LEU B CA 1
ATOM 2774 C C . LEU B 1 17 ? -19.565 55.693 71.019 1.00 17.34 14 LEU B C 1
ATOM 2775 O O . LEU B 1 17 ? -19.580 55.351 69.846 1.00 16.36 14 LEU B O 1
ATOM 2780 N N . LEU B 1 18 ? -20.139 54.983 71.993 1.00 14.47 15 LEU B N 1
ATOM 2781 C CA . LEU B 1 18 ? -20.885 53.737 71.718 1.00 13.65 15 LEU B CA 1
ATOM 2782 C C . LEU B 1 18 ? -20.020 52.753 70.882 1.00 13.48 15 LEU B C 1
ATOM 2783 O O . LEU B 1 18 ? -20.435 52.247 69.850 1.00 13.15 15 LEU B O 1
ATOM 2788 N N . PRO B 1 19 ? -18.797 52.474 71.341 1.00 13.03 16 PRO B N 1
ATOM 2789 C CA . PRO B 1 19 ? -17.983 51.495 70.614 1.00 13.31 16 PRO B CA 1
ATOM 2790 C C . PRO B 1 19 ? -18.617 50.122 70.721 1.00 12.24 16 PRO B C 1
ATOM 2791 O O . PRO B 1 19 ? -19.017 49.711 71.815 1.00 13.17 16 PRO B O 1
ATOM 2795 N N . THR B 1 20 ? -18.708 49.411 69.606 1.00 11.92 17 THR B N 1
ATOM 2796 C CA . THR B 1 20 ? -19.347 48.105 69.597 1.00 11.00 17 THR B CA 1
ATOM 2797 C C . THR B 1 20 ? -18.346 47.017 69.950 1.00 11.10 17 THR B C 1
ATOM 2798 O O . THR B 1 20 ? -17.119 47.170 69.745 1.00 11.38 17 THR B O 1
ATOM 2802 N N . SER B 1 21 ? -18.882 45.919 70.461 1.00 10.29 18 SER B N 1
ATOM 2803 C CA . SER B 1 21 ? -18.133 44.710 70.785 1.00 10.30 18 SER B CA 1
ATOM 2804 C C . SER B 1 21 ? -19.086 43.534 70.745 1.00 10.39 18 SER B C 1
ATOM 2805 O O . SER B 1 21 ? -20.297 43.710 70.525 1.00 9.70 18 SER B O 1
ATOM 2808 N N . THR B 1 22 ? -18.573 42.328 70.958 1.00 10.11 19 THR B N 1
ATOM 2809 C CA . THR B 1 22 ? -19.454 41.168 71.157 1.00 10.91 19 THR B CA 1
ATOM 2810 C C . THR B 1 22 ? -19.034 40.477 72.444 1.00 10.75 19 THR B C 1
ATOM 2811 O O . THR B 1 22 ? -17.996 40.791 73.014 1.00 10.69 19 THR B O 1
ATOM 2815 N N . ALA B 1 23 ? -19.838 39.511 72.903 1.00 9.20 20 ALA B N 1
ATOM 2816 C CA . ALA B 1 23 ? -19.524 38.778 74.142 1.00 9.66 20 ALA B CA 1
ATOM 2817 C C . ALA B 1 23 ? -18.233 37.958 74.067 1.00 10.38 20 ALA B C 1
ATOM 2818 O O . ALA B 1 23 ? -17.629 37.681 75.099 1.00 10.39 20 ALA B O 1
ATOM 2820 N N . GLY B 1 24 ? -17.821 37.578 72.867 1.00 9.31 21 GLY B N 1
ATOM 2821 C CA . GLY B 1 24 ? -16.497 37.020 72.649 1.00 10.11 21 GLY B CA 1
ATOM 2822 C C . GLY B 1 24 ? -16.423 36.026 71.510 1.00 10.43 21 GLY B C 1
ATOM 2823 O O . GLY B 1 24 ? -15.560 36.180 70.623 1.00 12.30 21 GLY B O 1
ATOM 2824 N N . SER B 1 25 ? -17.238 34.973 71.559 1.00 10.80 22 SER B N 1
ATOM 2825 C CA . SER B 1 25 ? -17.088 33.841 70.633 1.00 10.27 22 SER B CA 1
ATOM 2826 C C . SER B 1 25 ? -17.817 34.065 69.321 1.00 10.92 22 SER B C 1
ATOM 2827 O O . SER B 1 25 ? -18.894 34.664 69.289 1.00 10.79 22 SER B O 1
ATOM 2830 N N . LEU B 1 26 ? -17.205 33.568 68.252 1.00 10.35 23 LEU B N 1
ATOM 2831 C CA . LEU B 1 26 ? -17.752 33.677 66.908 1.00 10.24 23 LEU B CA 1
ATOM 2832 C C . LEU B 1 26 ? -17.596 32.319 66.239 1.00 10.94 23 LEU B C 1
ATOM 2833 O O . LEU B 1 26 ? -16.781 31.514 66.661 1.00 10.78 23 LEU B O 1
ATOM 2838 N N . PRO B 1 27 ? -18.363 32.075 65.174 1.00 10.89 24 PRO B N 1
ATOM 2839 C CA . PRO B 1 27 ? -18.245 30.802 64.481 1.00 10.84 24 PRO B CA 1
ATOM 2840 C C . PRO B 1 27 ? -16.818 30.522 63.983 1.00 11.84 24 PRO B C 1
ATOM 2841 O O . PRO B 1 27 ? -16.089 31.439 63.582 1.00 12.17 24 PRO B O 1
ATOM 2845 N N . LYS B 1 28 ? -16.445 29.247 64.024 1.00 11.75 25 LYS B N 1
ATOM 2846 C CA . LYS B 1 28 ? -15.140 28.801 63.527 1.00 11.94 25 LYS B CA 1
ATOM 2847 C C . LYS B 1 28 ? -15.208 28.274 62.074 1.00 11.82 25 LYS B C 1
ATOM 2848 O O . LYS B 1 28 ? -16.262 27.861 61.614 1.00 13.05 25 LYS B O 1
ATOM 2854 N N . PRO B 1 29 ? -14.074 28.268 61.381 1.00 12.77 26 PRO B N 1
ATOM 2855 C CA . PRO B 1 29 ? -14.082 27.701 60.023 1.00 12.53 26 PRO B CA 1
ATOM 2856 C C . PRO B 1 29 ? -14.434 26.218 59.998 1.00 12.21 26 PRO B C 1
ATOM 2857 O O . PRO B 1 29 ? -14.047 25.451 60.876 1.00 12.23 26 PRO B O 1
ATOM 2861 N N . LEU B 1 30 ? -15.101 25.826 58.920 1.00 11.86 27 LEU B N 1
ATOM 2862 C CA . LEU B 1 30 ? -15.538 24.456 58.730 1.00 12.52 27 LEU B CA 1
ATOM 2863 C C . LEU B 1 30 ? -14.351 23.493 58.727 1.00 12.59 27 LEU B C 1
ATOM 2864 O O . LEU B 1 30 ? -14.485 22.346 59.158 1.00 13.43 27 LEU B O 1
ATOM 2869 N N . TRP B 1 31 ? -13.190 23.939 58.233 1.00 12.45 28 TRP B N 1
ATOM 2870 C CA . TRP B 1 31 ? -11.996 23.091 58.181 1.00 12.80 28 TRP B CA 1
ATOM 2871 C C . TRP B 1 31 ? -11.303 22.949 59.534 1.00 12.20 28 TRP B C 1
ATOM 2872 O O . TRP B 1 31 ? -10.403 22.114 59.678 1.00 13.07 28 TRP B O 1
ATOM 2883 N N . LEU B 1 32 ? -11.709 23.758 60.517 1.00 12.34 29 LEU B N 1
ATOM 2884 C CA . LEU B 1 32 ? -11.091 23.745 61.834 1.00 12.76 29 LEU B CA 1
ATOM 2885 C C . LEU B 1 32 ? -11.908 22.965 62.846 1.00 13.47 29 LEU B C 1
ATOM 2886 O O . LEU B 1 32 ? -11.329 22.316 63.717 1.00 13.41 29 LEU B O 1
ATOM 2891 N N . ALA B 1 33 ? -13.230 23.101 62.789 1.00 13.72 30 ALA B N 1
ATOM 2892 C CA . ALA B 1 33 ? -14.105 22.485 63.800 1.00 14.11 30 ALA B CA 1
ATOM 2893 C C . ALA B 1 33 ? -15.499 22.323 63.246 1.00 15.48 30 ALA B C 1
ATOM 2894 O O . ALA B 1 33 ? -15.852 22.910 62.207 1.00 16.36 30 ALA B O 1
ATOM 2896 N N . GLU B 1 34 ? -16.289 21.479 63.918 1.00 16.43 31 GLU B N 1
ATOM 2897 C CA . GLU B 1 34 ? -17.648 21.220 63.489 1.00 18.48 31 GLU B CA 1
ATOM 2898 C C . GLU B 1 34 ? -18.487 22.466 63.741 1.00 17.41 31 GLU B C 1
ATOM 2899 O O . GLU B 1 34 ? -18.375 23.093 64.786 1.00 17.05 31 GLU B O 1
ATOM 2905 N N . PRO B 1 35 ? -19.332 22.831 62.787 1.00 18.27 32 PRO B N 1
ATOM 2906 C CA . PRO B 1 35 ? -20.124 24.059 62.870 1.00 18.48 32 PRO B CA 1
ATOM 2907 C C . PRO B 1 35 ? -21.299 23.979 63.846 1.00 18.42 32 PRO B C 1
ATOM 2908 O O . PRO B 1 35 ? -21.836 22.878 64.094 1.00 18.46 32 PRO B O 1
ATOM 2912 N N . GLU B 1 36 ? -21.669 25.146 64.385 1.00 19.11 33 GLU B N 1
ATOM 2913 C CA . GLU B 1 36 ? -22.933 25.351 65.095 1.00 20.20 33 GLU B CA 1
ATOM 2914 C C . GLU B 1 36 ? -23.084 24.426 66.296 1.00 19.59 33 GLU B C 1
ATOM 2915 O O . GLU B 1 36 ? -24.166 23.900 66.580 1.00 20.65 33 GLU B O 1
ATOM 2921 N N . THR B 1 37 ? -21.983 24.204 67.002 1.00 19.77 34 THR B N 1
ATOM 2922 C CA . THR B 1 37 ? -22.016 23.376 68.192 1.00 20.50 34 THR B CA 1
ATOM 2923 C C . THR B 1 37 ? -21.095 23.958 69.237 1.00 20.09 34 THR B C 1
ATOM 2924 O O . THR B 1 37 ? -20.160 24.706 68.928 1.00 21.48 34 THR B O 1
ATOM 2928 N N . LEU B 1 38 ? -21.408 23.659 70.485 1.00 19.00 35 LEU B N 1
ATOM 2929 C CA . LEU B 1 38 ? -20.526 23.940 71.586 1.00 18.90 35 LEU B CA 1
ATOM 2930 C C . LEU B 1 38 ? -19.610 22.734 71.776 1.00 19.27 35 LEU B C 1
ATOM 2931 O O . LEU B 1 38 ? -19.929 21.622 71.342 1.00 19.78 35 LEU B O 1
ATOM 2936 N N . TRP B 1 39 ? -18.483 22.941 72.436 1.00 19.17 36 TRP B N 1
ATOM 2937 C CA . TRP B 1 39 ? -17.477 21.866 72.582 1.00 20.06 36 TRP B CA 1
ATOM 2938 C C . TRP B 1 39 ? -17.162 21.125 71.263 1.00 21.34 36 TRP B C 1
ATOM 2939 O O . TRP B 1 39 ? -17.052 19.903 71.220 1.00 22.38 36 TRP B O 1
ATOM 2950 N N . SER B 1 40 ? -16.984 21.876 70.195 1.00 21.59 37 SER B N 1
ATOM 2951 C CA . SER B 1 40 ? -16.687 21.258 68.910 1.00 22.93 37 SER B CA 1
ATOM 2952 C C . SER B 1 40 ? -15.283 20.657 68.876 1.00 22.52 37 SER B C 1
ATOM 2953 O O . SER B 1 40 ? -14.329 21.383 69.100 1.00 21.40 37 SER B O 1
ATOM 2956 N N . PRO B 1 41 ? -15.143 19.341 68.568 1.00 23.02 38 PRO B N 1
ATOM 2957 C CA . PRO B 1 41 ? -13.833 18.693 68.406 1.00 22.39 38 PRO B CA 1
ATOM 2958 C C . PRO B 1 41 ? -12.976 19.372 67.306 1.00 20.15 38 PRO B C 1
ATOM 2959 O O . PRO B 1 41 ? -13.544 19.831 66.342 1.00 21.43 38 PRO B O 1
ATOM 2963 N N . TRP B 1 42 ? -11.656 19.437 67.480 1.00 19.44 39 TRP B N 1
ATOM 2964 C CA . TRP B 1 42 ? -10.784 20.013 66.429 1.00 17.46 39 TRP B CA 1
ATOM 2965 C C . TRP B 1 42 ? -10.632 19.032 65.300 1.00 18.06 39 TRP B C 1
ATOM 2966 O O . TRP B 1 42 ? -10.458 17.833 65.532 1.00 19.44 39 TRP B O 1
ATOM 2977 N N . LYS B 1 43 ? -10.628 19.562 64.076 1.00 16.27 40 LYS B N 1
ATOM 2978 C CA . LYS B 1 43 ? -10.448 18.749 62.864 1.00 17.12 40 LYS B CA 1
ATOM 2979 C C . LYS B 1 43 ? -8.997 18.696 62.360 1.00 18.08 40 LYS B C 1
ATOM 2980 O O . LYS B 1 43 ? -8.688 17.985 61.385 1.00 20.30 40 LYS B O 1
ATOM 2986 N N . LEU B 1 44 ? -8.128 19.454 63.001 1.00 16.92 41 LEU B N 1
ATOM 2987 C CA . LEU B 1 44 ? -6.709 19.463 62.690 1.00 16.18 41 LEU B CA 1
ATOM 2988 C C . LEU B 1 44 ? -5.923 19.026 63.896 1.00 16.89 41 LEU B C 1
ATOM 2989 O O . LEU B 1 44 ? -6.406 19.124 65.038 1.00 16.53 41 LEU B O 1
ATOM 2994 N N . GLN B 1 45 ? -4.704 18.573 63.640 1.00 18.27 42 GLN B N 1
ATOM 2995 C CA . GLN B 1 45 ? -3.784 18.146 64.693 1.00 19.18 42 GLN B CA 1
ATOM 2996 C C . GLN B 1 45 ? -2.409 18.780 64.485 1.00 19.23 42 GLN B C 1
ATOM 2997 O O . GLN B 1 45 ? -2.097 19.274 63.404 1.00 18.52 42 GLN B O 1
ATOM 3003 N N . GLY B 1 46 ? -1.594 18.760 65.533 1.00 19.28 43 GLY B N 1
ATOM 3004 C CA . GLY B 1 46 ? -0.183 19.082 65.452 1.00 19.78 43 GLY B CA 1
ATOM 3005 C C . GLY B 1 46 ? 0.080 20.480 64.909 1.00 19.33 43 GLY B C 1
ATOM 3006 O O . GLY B 1 46 ? -0.589 21.438 65.290 1.00 19.75 43 GLY B O 1
ATOM 3007 N N . GLU B 1 47 ? 1.045 20.595 64.005 1.00 18.88 44 GLU B N 1
ATOM 3008 C CA . GLU B 1 47 ? 1.407 21.895 63.466 1.00 18.23 44 GLU B CA 1
ATOM 3009 C C . GLU B 1 47 ? 0.283 22.505 62.607 1.00 17.11 44 GLU B C 1
ATOM 3010 O O . GLU B 1 47 ? 0.152 23.721 62.564 1.00 17.02 44 GLU B O 1
ATOM 3016 N N A GLU B 1 48 ? -0.491 21.662 61.918 0.50 17.24 45 GLU B N 1
ATOM 3017 N N B GLU B 1 48 ? -0.497 21.669 61.928 0.50 16.96 45 GLU B N 1
ATOM 3018 C CA A GLU B 1 48 ? -1.607 22.145 61.108 0.50 16.29 45 GLU B CA 1
ATOM 3019 C CA B GLU B 1 48 ? -1.582 22.177 61.104 0.50 15.80 45 GLU B CA 1
ATOM 3020 C C A GLU B 1 48 ? -2.604 22.872 61.999 0.50 15.95 45 GLU B C 1
ATOM 3021 C C B GLU B 1 48 ? -2.637 22.851 61.983 0.50 15.68 45 GLU B C 1
ATOM 3022 O O A GLU B 1 48 ? -3.132 23.915 61.625 0.50 14.59 45 GLU B O 1
ATOM 3023 O O B GLU B 1 48 ? -3.232 23.847 61.586 0.50 14.40 45 GLU B O 1
ATOM 3034 N N . LEU B 1 49 ? -2.837 22.327 63.190 1.00 15.52 46 LEU B N 1
ATOM 3035 C CA . LEU B 1 49 ? -3.770 22.935 64.137 1.00 15.76 46 LEU B CA 1
ATOM 3036 C C . LEU B 1 49 ? -3.247 24.260 64.674 1.00 15.35 46 LEU B C 1
ATOM 3037 O O . LEU B 1 49 ? -4.007 25.210 64.812 1.00 14.03 46 LEU B O 1
ATOM 3042 N N . ILE B 1 50 ? -1.948 24.322 64.966 1.00 15.59 47 ILE B N 1
ATOM 3043 C CA . ILE B 1 50 ? -1.314 25.542 65.412 1.00 15.46 47 ILE B CA 1
ATOM 3044 C C . ILE B 1 50 ? -1.530 26.649 64.361 1.00 15.37 47 ILE B C 1
ATOM 3045 O O . ILE B 1 50 ? -1.992 27.748 64.666 1.00 15.66 47 ILE B O 1
ATOM 3050 N N . THR B 1 51 ? -1.224 26.331 63.111 1.00 14.83 48 THR B N 1
ATOM 3051 C CA . THR B 1 51 ? -1.377 27.289 62.036 1.00 14.84 48 THR B CA 1
ATOM 3052 C C . THR B 1 51 ? -2.857 27.625 61.821 1.00 13.58 48 THR B C 1
ATOM 3053 O O . THR B 1 51 ? -3.244 28.784 61.616 1.00 13.16 48 THR B O 1
ATOM 3057 N N . GLY B 1 52 ? -3.695 26.598 61.839 1.00 12.20 49 GLY B N 1
ATOM 3058 C CA . GLY B 1 52 ? -5.106 26.800 61.622 1.00 12.26 49 GLY B CA 1
ATOM 3059 C C . GLY B 1 52 ? -5.751 27.702 62.650 1.00 12.07 49 GLY B C 1
ATOM 3060 O O . GLY B 1 52 ? -6.579 28.525 62.333 1.00 10.92 49 GLY B O 1
ATOM 3061 N N . LYS B 1 53 ? -5.386 27.542 63.907 1.00 11.49 50 LYS B N 1
ATOM 3062 C CA . LYS B 1 53 ? -5.901 28.431 64.940 1.00 12.60 50 LYS B CA 1
ATOM 3063 C C . LYS B 1 53 ? -5.512 29.907 64.672 1.00 12.09 50 LYS B C 1
ATOM 3064 O O . LYS B 1 53 ? -6.335 30.815 64.801 1.00 13.32 50 LYS B O 1
ATOM 3070 N N . HIS B 1 54 ? -4.263 30.138 64.299 1.00 12.86 51 HIS B N 1
ATOM 3071 C CA . HIS B 1 54 ? -3.810 31.478 63.926 1.00 13.54 51 HIS B CA 1
ATOM 3072 C C . HIS B 1 54 ? -4.558 32.041 62.737 1.00 12.47 51 HIS B C 1
ATOM 3073 O O . HIS B 1 54 ? -4.949 33.209 62.731 1.00 12.84 51 HIS B O 1
ATOM 3080 N N . ASP B 1 55 ? -4.707 31.227 61.708 1.00 11.24 52 ASP B N 1
ATOM 3081 C CA . ASP B 1 55 ? -5.413 31.690 60.545 1.00 11.06 52 ASP B CA 1
ATOM 3082 C C . ASP B 1 55 ? -6.881 31.989 60.846 1.00 11.01 52 ASP B C 1
ATOM 3083 O O . ASP B 1 55 ? -7.455 32.950 60.337 1.00 9.92 52 ASP B O 1
ATOM 3088 N N . ALA B 1 56 ? -7.489 31.174 61.706 1.00 10.44 53 ALA B N 1
ATOM 3089 C CA . ALA B 1 56 ? -8.854 31.425 62.164 1.00 10.73 53 ALA B CA 1
ATOM 3090 C C . ALA B 1 56 ? -8.938 32.764 62.897 1.00 9.81 53 ALA B C 1
ATOM 3091 O O . ALA B 1 56 ? -9.888 33.516 62.687 1.00 10.56 53 ALA B O 1
ATOM 3093 N N . LEU B 1 57 ? -7.973 33.048 63.763 1.00 10.59 54 LEU B N 1
ATOM 3094 C CA . LEU B 1 57 ? -7.909 34.382 64.391 1.00 10.70 54 LEU B CA 1
ATOM 3095 C C . LEU B 1 57 ? -7.907 35.508 63.353 1.00 11.32 54 LEU B C 1
ATOM 3096 O O . LEU B 1 57 ? -8.656 36.481 63.479 1.00 11.30 54 LEU B O 1
ATOM 3101 N N . ARG B 1 58 ? -7.090 35.356 62.312 1.00 10.53 55 ARG B N 1
ATOM 3102 C CA . ARG B 1 58 ? -7.014 36.364 61.253 1.00 11.40 55 ARG B CA 1
ATOM 3103 C C . ARG B 1 58 ? -8.347 36.528 60.539 1.00 11.17 55 ARG B C 1
ATOM 3104 O O . ARG B 1 58 ? -8.778 37.655 60.252 1.00 12.02 55 ARG B O 1
ATOM 3112 N N . LEU B 1 59 ? -8.972 35.403 60.194 1.00 10.53 56 LEU B N 1
ATOM 3113 C CA . LEU B 1 59 ? -10.228 35.466 59.457 1.00 10.63 56 LEU B CA 1
ATOM 3114 C C . LEU B 1 59 ? -11.356 36.074 60.310 1.00 10.43 56 LEU B C 1
ATOM 3115 O O . LEU B 1 59 ? -12.176 36.850 59.822 1.00 11.33 56 LEU B O 1
ATOM 3120 N N . SER B 1 60 ? -11.375 35.734 61.588 1.00 11.04 57 SER B N 1
ATOM 3121 C CA . SER B 1 60 ? -12.413 36.236 62.479 1.00 10.72 57 SER B CA 1
ATOM 3122 C C . SER B 1 60 ? -12.227 37.736 62.704 1.00 11.20 57 SER B C 1
ATOM 3123 O O . SER B 1 60 ? -13.187 38.508 62.776 1.00 11.01 57 SER B O 1
ATOM 3126 N N . LEU B 1 61 ? -10.974 38.159 62.866 1.00 10.82 58 LEU B N 1
ATOM 3127 C CA . LEU B 1 61 ? -10.687 39.583 63.002 1.00 10.77 58 LEU B CA 1
ATOM 3128 C C . LEU B 1 61 ? -11.188 40.311 61.760 1.00 11.91 58 LEU B C 1
ATOM 3129 O O . LEU B 1 61 ? -11.864 41.319 61.877 1.00 12.18 58 LEU B O 1
ATOM 3134 N N . GLN B 1 62 ? -10.883 39.801 60.571 1.00 11.72 59 GLN B N 1
ATOM 3135 C CA . GLN B 1 62 ? -11.379 40.447 59.343 1.00 12.54 59 GLN B CA 1
ATOM 3136 C C . GLN B 1 62 ? -12.904 40.513 59.325 1.00 11.95 59 GLN B C 1
ATOM 3137 O O . GLN B 1 62 ? -13.473 41.527 58.936 1.00 12.38 59 GLN B O 1
ATOM 3143 N N . ASP B 1 63 ? -13.559 39.440 59.742 1.00 10.98 60 ASP B N 1
ATOM 3144 C CA . ASP B 1 63 ? -15.017 39.436 59.755 1.00 12.19 60 ASP B CA 1
ATOM 3145 C C . ASP B 1 63 ? -15.566 40.507 60.686 1.00 12.10 60 ASP B C 1
ATOM 3146 O O . ASP B 1 63 ? -16.525 41.200 60.380 1.00 12.65 60 ASP B O 1
ATOM 3151 N N . GLN B 1 64 ? -14.972 40.604 61.859 1.00 11.52 61 GLN B N 1
ATOM 3152 C CA . GLN B 1 64 ? -15.386 41.607 62.848 1.00 11.01 61 GLN B CA 1
ATOM 3153 C C . GLN B 1 64 ? -15.170 43.022 62.333 1.00 12.04 61 GLN B C 1
ATOM 3154 O O . GLN B 1 64 ? -16.044 43.885 62.427 1.00 11.65 61 GLN B O 1
ATOM 3160 N N . GLN B 1 65 ? -14.027 43.248 61.715 1.00 12.02 62 GLN B N 1
ATOM 3161 C CA . GLN B 1 65 ? -13.750 44.551 61.140 1.00 13.42 62 GLN B CA 1
ATOM 3162 C C . GLN B 1 65 ? -14.731 44.899 60.022 1.00 14.21 62 GLN B C 1
ATOM 3163 O O . GLN B 1 65 ? -15.219 46.034 59.973 1.00 15.66 62 GLN B O 1
ATOM 3169 N N . LEU B 1 66 ? -15.031 43.946 59.140 1.00 13.83 63 LEU B N 1
ATOM 3170 C CA . LEU B 1 66 ? -15.950 44.227 58.017 1.00 14.34 63 LEU B CA 1
ATOM 3171 C C . LEU B 1 66 ? -17.355 44.561 58.521 1.00 14.68 63 LEU B C 1
ATOM 3172 O O . LEU B 1 66 ? -18.057 45.375 57.898 1.00 16.19 63 LEU B O 1
ATOM 3177 N N . ALA B 1 67 ? -17.739 43.976 59.665 1.00 14.08 64 ALA B N 1
ATOM 3178 C CA . ALA B 1 67 ? -19.071 44.183 60.256 1.00 15.05 64 ALA B CA 1
ATOM 3179 C C . ALA B 1 67 ? -19.136 45.454 61.101 1.00 16.46 64 ALA B C 1
ATOM 3180 O O . ALA B 1 67 ? -20.210 45.798 61.593 1.00 18.18 64 ALA B O 1
ATOM 3182 N N . GLY B 1 68 ? -18.009 46.124 61.283 1.00 16.50 65 GLY B N 1
ATOM 3183 C CA . GLY B 1 68 ? -17.949 47.407 61.938 1.00 17.39 65 GLY B CA 1
ATOM 3184 C C . GLY B 1 68 ? -17.785 47.288 63.438 1.00 16.79 65 GLY B C 1
ATOM 3185 O O . GLY B 1 68 ? -18.167 48.219 64.166 1.00 20.26 65 GLY B O 1
ATOM 3186 N N . ILE B 1 69 ? -17.238 46.175 63.925 1.00 14.72 66 ILE B N 1
ATOM 3187 C CA . ILE B 1 69 ? -17.001 46.019 65.363 1.00 14.74 66 ILE B CA 1
ATOM 3188 C C . ILE B 1 69 ? -15.747 46.805 65.776 1.00 14.07 66 ILE B C 1
ATOM 3189 O O . ILE B 1 69 ? -14.661 46.639 65.182 1.00 15.49 66 ILE B O 1
ATOM 3194 N N . ASP B 1 70 ? -15.894 47.658 66.798 1.00 13.05 67 ASP B N 1
ATOM 3195 C CA . ASP B 1 70 ? -14.822 48.571 67.231 1.00 13.21 67 ASP B CA 1
ATOM 3196 C C . ASP B 1 70 ? -13.819 47.916 68.174 1.00 11.71 67 ASP B C 1
ATOM 3197 O O . ASP B 1 70 ? -12.610 48.081 68.008 1.00 12.15 67 ASP B O 1
ATOM 3202 N N . ILE B 1 71 ? -14.315 47.163 69.155 1.00 11.21 68 ILE B N 1
ATOM 3203 C CA . ILE B 1 71 ? -13.496 46.470 70.137 1.00 11.52 68 ILE B CA 1
ATOM 3204 C C . ILE B 1 71 ? -13.578 44.996 69.767 1.00 10.63 68 ILE B C 1
ATOM 3205 O O . ILE B 1 71 ? -14.651 44.375 69.853 1.00 10.67 68 ILE B O 1
ATOM 3210 N N . VAL B 1 72 ? -12.471 44.435 69.295 1.00 10.95 69 VAL B N 1
ATOM 3211 C CA . VAL B 1 72 ? -12.484 43.092 68.743 1.00 10.81 69 VAL B CA 1
ATOM 3212 C C . VAL B 1 72 ? -12.068 42.059 69.776 1.00 10.64 69 VAL B C 1
ATOM 3213 O O . VAL B 1 72 ? -11.390 42.363 70.765 1.00 11.67 69 VAL B O 1
ATOM 3217 N N . SER B 1 73 ? -12.434 40.817 69.498 1.00 10.31 70 SER B N 1
ATOM 3218 C CA . SER B 1 73 ? -12.032 39.700 70.314 1.00 10.85 70 SER B CA 1
ATOM 3219 C C . SER B 1 73 ? -11.244 38.716 69.454 1.00 11.55 70 SER B C 1
ATOM 3220 O O . SER B 1 73 ? -11.071 38.899 68.231 1.00 10.69 70 SER B O 1
ATOM 3223 N N . ASP B 1 74 ? -10.765 37.678 70.143 1.00 11.97 71 ASP B N 1
ATOM 3224 C CA . ASP B 1 74 ? -10.245 36.476 69.518 1.00 12.44 71 ASP B CA 1
ATOM 3225 C C . ASP B 1 74 ? -11.278 35.647 68.776 1.00 12.79 71 ASP B C 1
ATOM 3226 O O . ASP B 1 74 ? -10.954 34.636 68.180 1.00 12.62 71 ASP B O 1
ATOM 3231 N N . GLY B 1 75 ? -12.548 36.049 68.838 1.00 11.45 72 GLY B N 1
ATOM 3232 C CA . GLY B 1 75 ? -13.606 35.207 68.296 1.00 11.32 72 GLY B CA 1
ATOM 3233 C C . GLY B 1 75 ? -13.676 33.837 68.981 1.00 10.75 72 GLY B C 1
ATOM 3234 O O . GLY B 1 75 ? -14.336 32.925 68.513 1.00 10.25 72 GLY B O 1
ATOM 3235 N N . GLU B 1 76 ? -12.954 33.713 70.100 1.00 10.40 73 GLU B N 1
ATOM 3236 C CA . GLU B 1 76 ? -12.674 32.445 70.782 1.00 10.02 73 GLU B CA 1
ATOM 3237 C C . GLU B 1 76 ? -12.298 31.333 69.801 1.00 9.73 73 GLU B C 1
ATOM 3238 O O . GLU B 1 76 ? -12.609 30.166 69.978 1.00 10.52 73 GLU B O 1
ATOM 3244 N N . GLN B 1 77 ? -11.525 31.718 68.789 1.00 9.46 74 GLN B N 1
ATOM 3245 C CA . GLN B 1 77 ? -11.185 30.770 67.714 1.00 9.55 74 GLN B CA 1
ATOM 3246 C C . GLN B 1 77 ? -10.189 29.719 68.117 1.00 10.00 74 GLN B C 1
ATOM 3247 O O . GLN B 1 77 ? -10.100 28.680 67.440 1.00 11.87 74 GLN B O 1
ATOM 3253 N N . THR B 1 78 ? -9.433 29.977 69.182 1.00 9.70 75 THR B N 1
ATOM 3254 C CA . THR B 1 78 ? -8.364 29.063 69.561 1.00 10.19 75 THR B CA 1
ATOM 3255 C C . THR B 1 78 ? -8.744 28.148 70.708 1.00 10.22 75 THR B C 1
ATOM 3256 O O . THR B 1 78 ? -7.912 27.373 71.161 1.00 11.84 75 THR B O 1
ATOM 3260 N N . ARG B 1 79 ? -9.997 28.210 71.167 1.00 9.95 76 ARG B N 1
ATOM 3261 C CA . ARG B 1 79 ? -10.427 27.345 72.245 1.00 9.62 76 ARG B CA 1
ATOM 3262 C C . ARG B 1 79 ? -11.646 26.526 71.841 1.00 10.03 76 ARG B C 1
ATOM 3263 O O . ARG B 1 79 ? -12.469 26.978 71.054 1.00 9.75 76 ARG B O 1
ATOM 3271 N N . GLN B 1 80 ? -11.774 25.321 72.400 1.00 10.05 77 GLN B N 1
ATOM 3272 C CA . GLN B 1 80 ? -12.961 24.499 72.183 1.00 11.67 77 GLN B CA 1
ATOM 3273 C C . GLN B 1 80 ? -14.188 25.019 72.950 1.00 10.19 77 GLN B C 1
ATOM 3274 O O . GLN B 1 80 ? -15.346 24.851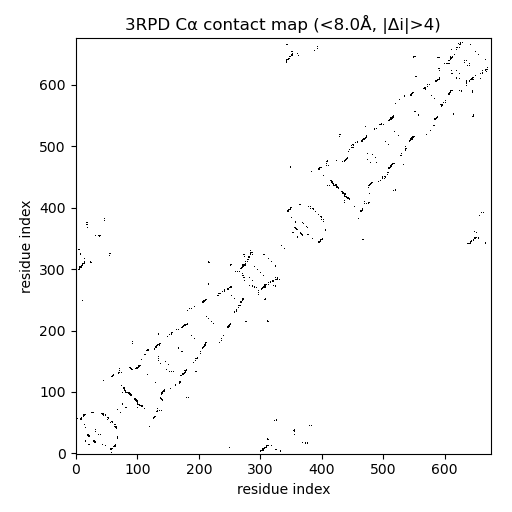 72.514 1.00 11.88 77 GLN B O 1
ATOM 3280 N N . HIS B 1 81 ? -13.951 25.584 74.133 1.00 9.45 78 HIS B N 1
ATOM 3281 C CA . HIS B 1 81 ? -15.044 26.010 74.996 1.00 9.44 78 HIS B CA 1
ATOM 3282 C C . HIS B 1 81 ? -14.582 27.135 75.896 1.00 8.84 78 HIS B C 1
ATOM 3283 O O . HIS B 1 81 ? -13.425 27.150 76.294 1.00 9.80 78 HIS B O 1
ATOM 3290 N N . PHE B 1 82 ? -15.504 28.046 76.225 1.00 9.11 79 PHE B N 1
ATOM 3291 C CA . PHE B 1 82 ? -15.140 29.274 76.954 1.00 8.93 79 PHE B CA 1
ATOM 3292 C C . PHE B 1 82 ? -14.695 29.011 78.385 1.00 8.63 79 PHE B C 1
ATOM 3293 O O . PHE B 1 82 ? -14.003 29.832 78.980 1.00 9.91 79 PHE B O 1
ATOM 3301 N N . VAL B 1 83 ? -15.043 27.840 78.923 1.00 9.20 80 VAL B N 1
ATOM 3302 C CA . VAL B 1 83 ? -14.667 27.496 80.292 1.00 8.89 80 VAL B CA 1
ATOM 3303 C C . VAL B 1 83 ? -13.686 26.340 80.317 1.00 9.15 80 VAL B C 1
ATOM 3304 O O . VAL B 1 83 ? -12.617 26.448 80.941 1.00 8.87 80 VAL B O 1
ATOM 3308 N N . THR B 1 84 ? -14.070 25.220 79.700 1.00 8.83 81 THR B N 1
ATOM 3309 C CA . THR B 1 84 ? -13.301 24.016 79.900 1.00 9.73 81 THR B CA 1
ATOM 3310 C C . THR B 1 84 ? -11.912 24.001 79.274 1.00 9.61 81 THR B C 1
ATOM 3311 O O . THR B 1 84 ? -11.020 23.338 79.787 1.00 11.21 81 THR B O 1
ATOM 3315 N N . THR B 1 85 ? -11.694 24.705 78.179 1.00 9.76 82 THR B N 1
ATOM 3316 C CA . THR B 1 85 ? -10.369 24.737 77.592 1.00 9.67 82 THR B CA 1
ATOM 3317 C C . THR B 1 85 ? -9.363 25.281 78.604 1.00 9.91 82 THR B C 1
ATOM 3318 O O . THR B 1 85 ? -8.308 24.692 78.830 1.00 10.16 82 THR B O 1
ATOM 3322 N N . PHE B 1 86 ? -9.696 26.400 79.226 1.00 10.57 83 PHE B N 1
ATOM 3323 C CA . PHE B 1 86 ? -8.809 26.978 80.228 1.00 9.69 83 PHE B CA 1
ATOM 3324 C C . PHE B 1 86 ? -8.584 25.998 81.390 1.00 10.32 83 PHE B C 1
ATOM 3325 O O . PHE B 1 86 ? -7.444 25.760 81.779 1.00 9.97 83 PHE B O 1
ATOM 3333 N N . ILE B 1 87 ? -9.658 25.395 81.895 1.00 9.89 84 ILE B N 1
ATOM 3334 C CA . ILE B 1 87 ? -9.535 24.437 83.006 1.00 9.90 84 ILE B CA 1
ATOM 3335 C C . ILE B 1 87 ? -8.566 23.310 82.663 1.00 9.73 84 ILE B C 1
ATOM 3336 O O . ILE B 1 87 ? -7.697 22.896 83.458 1.00 9.80 84 ILE B O 1
ATOM 3341 N N . GLU B 1 88 ? -8.697 22.809 81.449 1.00 9.85 85 GLU B N 1
ATOM 3342 C CA . GLU B 1 88 ? -7.965 21.624 81.028 1.00 10.57 85 GLU B CA 1
ATOM 3343 C C . GLU B 1 88 ? -6.477 21.877 80.773 1.00 10.59 85 GLU B C 1
ATOM 3344 O O . GLU B 1 88 ? -5.703 20.923 80.628 1.00 12.93 85 GLU B O 1
ATOM 3350 N N . HIS B 1 89 ? -6.069 23.136 80.756 1.00 10.75 86 HIS B N 1
ATOM 3351 C CA . HIS B 1 89 ? -4.658 23.462 80.659 1.00 11.42 86 HIS B CA 1
ATOM 3352 C C . HIS B 1 89 ? -3.965 23.581 81.998 1.00 11.24 86 HIS B C 1
ATOM 3353 O O . HIS B 1 89 ? -2.748 23.833 82.030 1.00 13.00 86 HIS B O 1
ATOM 3360 N N . LEU B 1 90 ? -4.691 23.376 83.092 1.00 10.85 87 LEU B N 1
ATOM 3361 C CA . LEU B 1 90 ? -4.131 23.470 84.428 1.00 10.24 87 LEU B CA 1
ATOM 3362 C C . LEU B 1 90 ? -3.605 22.148 84.944 1.00 12.33 87 LEU B C 1
ATOM 3363 O O . LEU B 1 90 ? -4.175 21.087 84.661 1.00 13.78 87 LEU B O 1
ATOM 3368 N N . ASN B 1 91 ? -2.536 22.195 85.734 1.00 11.99 88 ASN B N 1
ATOM 3369 C CA . ASN B 1 91 ? -2.116 21.036 86.504 1.00 13.04 88 ASN B CA 1
ATOM 3370 C C . ASN B 1 91 ? -3.228 20.696 87.504 1.00 12.62 88 ASN B C 1
ATOM 3371 O O . ASN B 1 91 ? -3.947 21.593 87.950 1.00 13.12 88 ASN B O 1
ATOM 3376 N N . GLY B 1 92 ? -3.389 19.413 87.826 1.00 12.34 89 GLY B N 1
ATOM 3377 C CA . GLY B 1 92 ? -4.423 18.968 88.763 1.00 12.68 89 GLY B CA 1
ATOM 3378 C C . GLY B 1 92 ? -5.736 18.590 88.116 1.00 12.75 89 GLY B C 1
ATOM 3379 O O . GLY B 1 92 ? -6.653 18.156 88.806 1.00 12.07 89 GLY B O 1
ATOM 3380 N N . VAL B 1 93 ? -5.834 18.778 86.798 1.00 13.42 90 VAL B N 1
ATOM 3381 C CA . VAL B 1 93 ? -7.027 18.455 86.041 1.00 13.36 90 VAL B CA 1
ATOM 3382 C C . VAL B 1 93 ? -6.755 17.283 85.118 1.00 14.94 90 VAL B C 1
ATOM 3383 O O . VAL B 1 93 ? -5.744 17.267 84.419 1.00 16.95 90 VAL B O 1
ATOM 3387 N N . ASP B 1 94 ? -7.641 16.302 85.119 1.00 15.32 91 ASP B N 1
ATOM 3388 C CA . ASP B 1 94 ? -7.560 15.207 84.149 1.00 16.92 91 ASP B CA 1
ATOM 3389 C C . ASP B 1 94 ? -8.614 15.462 83.078 1.00 17.44 91 ASP B C 1
ATOM 3390 O O . ASP B 1 94 ? -9.798 15.233 83.333 1.00 17.17 91 ASP B O 1
ATOM 3395 N N . PHE B 1 95 ? -8.197 15.990 81.922 1.00 18.40 92 PHE B N 1
ATOM 3396 C CA . PHE B 1 95 ? -9.119 16.283 80.809 1.00 20.08 92 PHE B CA 1
ATOM 3397 C C . PHE B 1 95 ? -9.751 15.024 80.192 1.00 19.97 92 PHE B C 1
ATOM 3398 O O . PHE B 1 95 ? -10.787 15.105 79.525 1.00 21.17 92 PHE B O 1
ATOM 3406 N N . SER B 1 96 ? -9.120 13.873 80.401 1.00 19.94 93 SER B N 1
ATOM 3407 C CA . SER B 1 96 ? -9.634 12.590 79.900 1.00 20.74 93 SER B CA 1
ATOM 3408 C C . SER B 1 96 ? -10.647 11.945 80.827 1.00 20.45 93 SER B C 1
ATOM 3409 O O . SER B 1 96 ? -11.272 10.968 80.453 1.00 21.12 93 SER B O 1
ATOM 3412 N N . LYS B 1 97 ? -10.769 12.455 82.051 1.00 19.41 94 LYS B N 1
ATOM 3413 C CA . LYS B 1 97 ? -11.671 11.890 83.033 1.00 19.11 94 LYS B CA 1
ATOM 3414 C C . LYS B 1 97 ? -12.948 12.738 82.992 1.00 18.51 94 LYS B C 1
ATOM 3415 O O . LYS B 1 97 ? -13.056 13.808 83.664 1.00 18.20 94 LYS B O 1
ATOM 3421 N N . ARG B 1 98 ? -13.887 12.286 82.156 1.00 17.99 95 ARG B N 1
ATOM 3422 C CA . ARG B 1 98 ? -15.077 13.082 81.811 1.00 17.84 95 ARG B CA 1
ATOM 3423 C C . ARG B 1 98 ? -16.224 12.659 82.708 1.00 17.27 95 ARG B C 1
ATOM 3424 O O . ARG B 1 98 ? -16.334 11.490 83.108 1.00 18.09 95 ARG B O 1
ATOM 3432 N N . LYS B 1 99 ? -17.081 13.610 83.028 1.00 15.05 96 LYS B N 1
ATOM 3433 C CA . LYS B 1 99 ? -18.216 13.315 83.853 1.00 15.02 96 LYS B CA 1
ATOM 3434 C C . LYS B 1 99 ? -19.405 14.128 83.386 1.00 13.73 96 LYS B C 1
ATOM 3435 O O . LYS B 1 99 ? -19.271 15.313 83.087 1.00 12.73 96 LYS B O 1
ATOM 3441 N N . ILE B 1 100 ? -20.587 13.508 83.388 1.00 13.50 97 ILE B N 1
ATOM 3442 C CA . ILE B 1 100 ? -21.807 14.283 83.132 1.00 14.09 97 ILE B CA 1
ATOM 3443 C C . ILE B 1 100 ? -22.215 14.990 84.425 1.00 14.59 97 ILE B C 1
ATOM 3444 O O . ILE B 1 100 ? -22.424 14.346 85.455 1.00 15.30 97 ILE B O 1
ATOM 3449 N N . VAL B 1 101 ? -22.347 16.308 84.339 1.00 14.31 98 VAL B N 1
ATOM 3450 C CA . VAL B 1 101 ? -22.672 17.158 85.479 1.00 14.43 98 VAL B CA 1
ATOM 3451 C C . VAL B 1 101 ? -23.778 18.116 85.053 1.00 12.90 98 VAL B C 1
ATOM 3452 O O . VAL B 1 101 ? -23.816 18.553 83.905 1.00 13.34 98 VAL B O 1
ATOM 3456 N N . LYS B 1 102 ? -24.676 18.434 85.973 1.00 14.09 99 LYS B N 1
ATOM 3457 C CA . LYS B 1 102 ? -25.696 19.451 85.714 1.00 14.20 99 LYS B CA 1
ATOM 3458 C C . LYS B 1 102 ? -25.015 20.780 85.968 1.00 13.40 99 LYS B C 1
ATOM 3459 O O . LYS B 1 102 ? -24.574 21.041 87.085 1.00 15.82 99 LYS B O 1
ATOM 3465 N N . ILE B 1 103 ? -24.900 21.585 84.919 1.00 11.18 100 ILE B N 1
ATOM 3466 C CA . ILE B 1 103 ? -24.236 22.877 85.046 1.00 11.20 100 ILE B CA 1
ATOM 3467 C C . ILE B 1 103 ? -25.302 23.974 85.057 1.00 11.66 100 ILE B C 1
ATOM 3468 O O . ILE B 1 103 ? -26.417 23.805 84.550 1.00 12.17 100 ILE B O 1
ATOM 3473 N N . ARG B 1 104 ? -24.962 25.091 85.689 1.00 12.76 101 ARG B N 1
ATOM 3474 C CA . ARG B 1 104 ? -25.845 26.273 85.801 1.00 14.07 101 ARG B CA 1
ATOM 3475 C C . ARG B 1 104 ? -27.129 25.920 86.541 1.00 14.83 101 ARG B C 1
ATOM 3476 O O . ARG B 1 104 ? -28.126 26.609 86.381 1.00 14.88 101 ARG B O 1
ATOM 3484 N N . ASP B 1 105 ? -27.107 24.854 87.345 1.00 16.17 102 ASP B N 1
ATOM 3485 C CA . ASP B 1 105 ? -28.323 24.316 87.974 1.00 19.11 102 ASP B CA 1
ATOM 3486 C C . ASP B 1 105 ? -29.426 24.151 86.898 1.00 20.50 102 ASP B C 1
ATOM 3487 O O . ASP B 1 105 ? -30.614 24.390 87.167 1.00 22.93 102 ASP B O 1
ATOM 3492 N N . ARG B 1 106 ? -29.056 23.784 85.665 1.00 20.53 103 ARG B N 1
ATOM 3493 C CA . ARG B 1 106 ? -29.989 23.898 84.501 1.00 20.80 103 ARG B CA 1
ATOM 3494 C C . ARG B 1 106 ? -29.964 22.706 83.521 1.00 21.03 103 ARG B C 1
ATOM 3495 O O . ARG B 1 106 ? -31.041 22.242 83.095 1.00 23.13 103 ARG B O 1
ATOM 3503 N N . TYR B 1 107 ? -28.784 22.220 83.127 1.00 18.69 104 TYR B N 1
ATOM 3504 C CA . TYR B 1 107 ? -28.736 21.188 82.097 1.00 17.38 104 TYR B CA 1
ATOM 3505 C C . TYR B 1 107 ? -27.416 20.445 82.164 1.00 15.80 104 TYR B C 1
ATOM 3506 O O . TYR B 1 107 ? -26.419 20.952 82.727 1.00 15.48 104 TYR B O 1
ATOM 3515 N N . ASP B 1 108 ? -27.411 19.249 81.584 1.00 15.31 105 ASP B N 1
ATOM 3516 C CA . ASP B 1 108 ? -26.231 18.400 81.647 1.00 14.17 105 ASP B CA 1
ATOM 3517 C C . ASP B 1 108 ? -25.183 18.796 80.629 1.00 13.65 105 ASP B C 1
ATOM 3518 O O . ASP B 1 108 ? -25.502 19.170 79.491 1.00 14.75 105 ASP B O 1
ATOM 3523 N N . ALA B 1 109 ? -23.923 18.625 81.034 1.00 12.92 106 ALA B N 1
ATOM 3524 C CA . ALA B 1 109 ? -22.772 18.733 80.152 1.00 12.91 106 ALA B CA 1
ATOM 3525 C C . ALA B 1 109 ? -21.685 17.755 80.585 1.00 13.22 106 ALA B C 1
ATOM 3526 O O . ALA B 1 109 ? -21.618 17.398 81.742 1.00 13.13 106 ALA B O 1
ATOM 3528 N N . SER B 1 110 ? -20.805 17.401 79.662 1.00 12.95 107 SER B N 1
ATOM 3529 C CA . SER B 1 110 ? -19.668 16.509 79.925 1.00 13.52 107 SER B CA 1
ATOM 3530 C C . SER B 1 110 ? -18.458 17.362 80.223 1.00 13.06 107 SER B C 1
ATOM 3531 O O . SER B 1 110 ? -18.054 18.167 79.395 1.00 14.30 107 SER B O 1
ATOM 3534 N N . VAL B 1 111 ? -17.906 17.230 81.429 1.00 10.61 108 VAL B N 1
ATOM 3535 C CA . VAL B 1 111 ? -16.924 18.164 81.939 1.00 10.66 108 VAL B CA 1
ATOM 3536 C C . VAL B 1 111 ? -15.703 17.411 82.485 1.00 10.44 108 VAL B C 1
ATOM 3537 O O . VAL B 1 111 ? -15.784 16.222 82.796 1.00 10.30 108 VAL B O 1
ATOM 3541 N N . PRO B 1 112 ? -14.559 18.087 82.587 1.00 10.56 109 PRO B N 1
ATOM 3542 C CA . PRO B 1 112 ? -13.350 17.477 83.152 1.00 10.48 109 PRO B CA 1
ATOM 3543 C C . PRO B 1 112 ? -13.381 17.358 84.677 1.00 10.29 109 PRO B C 1
ATOM 3544 O O . PRO B 1 112 ? -14.267 17.927 85.336 1.00 10.52 109 PRO B O 1
ATOM 3548 N N . THR B 1 113 ? -12.385 16.666 85.226 1.00 10.56 110 THR B N 1
ATOM 3549 C CA . THR B 1 113 ? -12.351 16.378 86.644 1.00 10.52 110 THR B CA 1
ATOM 3550 C C . THR B 1 113 ? -11.084 16.930 87.267 1.00 10.77 110 THR B C 1
ATOM 3551 O O . THR B 1 113 ? -9.974 16.730 86.746 1.00 12.07 110 THR B O 1
ATOM 3555 N N . VAL B 1 114 ? -11.254 17.638 88.378 1.00 10.77 111 VAL B N 1
ATOM 3556 C CA . VAL B 1 114 ? -10.126 18.036 89.211 1.00 10.81 111 VAL B CA 1
ATOM 3557 C C . VAL B 1 114 ? -9.740 16.868 90.105 1.00 11.49 111 VAL B C 1
ATOM 3558 O O . VAL B 1 114 ? -10.559 16.393 90.876 1.00 12.17 111 VAL B O 1
ATOM 3562 N N . VAL B 1 115 ? -8.500 16.411 89.947 1.00 11.80 112 VAL B N 1
ATOM 3563 C CA . VAL B 1 115 ? -8.009 15.218 90.629 1.00 13.05 112 VAL B CA 1
ATOM 3564 C C . VAL B 1 115 ? -6.914 15.490 91.652 1.00 13.05 112 VAL B C 1
ATOM 3565 O O . VAL B 1 115 ? -6.547 14.610 92.423 1.00 15.03 112 VAL B O 1
ATOM 3569 N N . GLY B 1 116 ? -6.399 16.708 91.665 1.00 12.39 113 GLY B N 1
ATOM 3570 C CA . GLY B 1 116 ? -5.359 17.090 92.614 1.00 12.84 113 GLY B CA 1
ATOM 3571 C C . GLY B 1 116 ? -5.258 18.603 92.703 1.00 12.59 113 GLY B C 1
ATOM 3572 O O . GLY B 1 116 ? -6.007 19.306 92.054 1.00 11.75 113 GLY B O 1
ATOM 3573 N N . PRO B 1 117 ? -4.313 19.097 93.509 1.00 12.50 114 PRO B N 1
ATOM 3574 C CA . PRO B 1 117 ? -4.076 20.521 93.618 1.00 12.78 114 PRO B CA 1
ATOM 3575 C C . PRO B 1 117 ? -3.859 21.151 92.252 1.00 12.35 114 PRO B C 1
ATOM 3576 O O . PRO B 1 117 ? -3.127 20.619 91.407 1.00 12.54 114 PRO B O 1
ATOM 3580 N N . VAL B 1 118 ? -4.502 22.296 92.067 1.00 12.20 115 VAL B N 1
ATOM 3581 C CA . VAL B 1 118 ? -4.476 22.982 90.784 1.00 10.84 115 VAL B CA 1
ATOM 3582 C C . VAL B 1 118 ? -3.445 24.082 90.729 1.00 11.18 115 VAL B C 1
ATOM 3583 O O . VAL B 1 118 ? -3.154 24.722 91.730 1.00 12.41 115 VAL B O 1
ATOM 3587 N N . SER B 1 119 ? -2.890 24.265 89.545 1.00 11.84 116 SER B N 1
ATOM 3588 C CA . SER B 1 119 ? -1.911 25.304 89.302 1.00 11.54 116 SER B CA 1
ATOM 3589 C C . SER B 1 119 ? -1.809 25.606 87.838 1.00 11.03 116 SER B C 1
ATOM 3590 O O . SER B 1 119 ? -2.105 24.756 86.986 1.00 11.16 116 SER B O 1
ATOM 3593 N N . ARG B 1 120 ? -1.385 26.836 87.551 1.00 11.61 117 ARG B N 1
ATOM 3594 C CA . ARG B 1 120 ? -1.048 27.253 86.196 1.00 11.47 117 ARG B CA 1
ATOM 3595 C C . ARG B 1 120 ? 0.434 27.054 85.982 1.00 12.03 117 ARG B C 1
ATOM 3596 O O . ARG B 1 120 ? 1.249 27.529 86.772 1.00 15.09 117 ARG B O 1
ATOM 3604 N N . GLN B 1 121 ? 0.787 26.333 84.943 1.00 12.71 118 GLN B N 1
ATOM 3605 C CA . GLN B 1 121 ? 2.200 26.155 84.609 1.00 14.36 118 GLN B CA 1
ATOM 3606 C C . GLN B 1 121 ? 2.486 26.961 83.338 1.00 12.99 118 GLN B C 1
ATOM 3607 O O . GLN B 1 121 ? 2.846 28.138 83.435 1.00 14.33 118 GLN B O 1
ATOM 3613 N N . LYS B 1 122 ? 2.279 26.421 82.148 1.00 13.54 119 LYS B N 1
ATOM 3614 C CA . LYS B 1 122 ? 2.473 27.234 80.961 1.00 13.63 119 LYS B CA 1
ATOM 3615 C C . LYS B 1 122 ? 1.266 28.150 80.730 1.00 12.39 119 LYS B C 1
ATOM 3616 O O . LYS B 1 122 ? 0.112 27.803 81.027 1.00 12.55 119 LYS B O 1
ATOM 3622 N N . SER B 1 123 ? 1.514 29.340 80.197 1.00 11.43 120 SER B N 1
ATOM 3623 C CA . SER B 1 123 ? 0.442 30.247 79.809 1.00 10.50 120 SER B CA 1
ATOM 3624 C C . SER B 1 123 ? -0.502 29.566 78.823 1.00 9.93 120 SER B C 1
ATOM 3625 O O . SER B 1 123 ? -0.110 28.648 78.083 1.00 11.99 120 SER B O 1
ATOM 3628 N N . VAL B 1 124 ? -1.752 30.001 78.852 1.00 9.22 121 VAL B N 1
ATOM 3629 C CA . VAL B 1 124 ? -2.790 29.371 78.031 1.00 9.38 121 VAL B CA 1
ATOM 3630 C C . VAL B 1 124 ? -3.089 30.141 76.766 1.00 9.23 121 VAL B C 1
ATOM 3631 O O . VAL B 1 124 ? -2.931 29.597 75.667 1.00 11.07 121 VAL B O 1
ATOM 3635 N N . PHE B 1 125 ? -3.479 31.402 76.900 1.00 8.67 122 PHE B N 1
ATOM 3636 C CA . PHE B 1 125 ? -3.918 32.220 75.756 1.00 8.88 122 PHE B CA 1
ATOM 3637 C C . PHE B 1 125 ? -2.963 33.349 75.401 1.00 9.63 122 PHE B C 1
ATOM 3638 O O . PHE B 1 125 ? -3.253 34.151 74.498 1.00 10.40 122 PHE B O 1
ATOM 3646 N N . VAL B 1 126 ? -1.807 33.406 76.063 1.00 9.16 123 VAL B N 1
ATOM 3647 C CA . VAL B 1 126 ? -0.898 34.552 75.920 1.00 9.74 123 VAL B CA 1
ATOM 3648 C C . VAL B 1 126 ? -0.266 34.636 74.528 1.00 9.87 123 VAL B C 1
ATOM 3649 O O . VAL B 1 126 ? -0.216 35.725 73.940 1.00 10.51 123 VAL B O 1
ATOM 3653 N N . GLU B 1 127 ? 0.218 33.517 74.009 1.00 10.00 124 GLU B N 1
ATOM 3654 C CA . GLU B 1 127 ? 0.794 33.499 72.673 1.00 10.86 124 GLU B CA 1
ATOM 3655 C C . GLU B 1 127 ? -0.287 33.874 71.656 1.00 11.05 124 GLU B C 1
ATOM 3656 O O . GLU B 1 127 ? -0.018 34.573 70.689 1.00 11.46 124 GLU B O 1
ATOM 3662 N N . ASP B 1 128 ? -1.513 33.417 71.873 1.00 10.62 125 ASP B N 1
ATOM 3663 C CA . ASP B 1 128 ? -2.596 33.736 70.938 1.00 10.81 125 ASP B CA 1
ATOM 3664 C C . ASP B 1 128 ? -2.828 35.236 70.973 1.00 10.39 125 ASP B C 1
ATOM 3665 O O . ASP B 1 128 ? -3.094 35.878 69.965 1.00 10.94 125 ASP B O 1
ATOM 3670 N N . ALA B 1 129 ? -2.806 35.807 72.181 1.00 10.06 126 ALA B N 1
ATOM 3671 C CA . ALA B 1 129 ? -3.061 37.227 72.312 1.00 9.14 126 ALA B CA 1
ATOM 3672 C C . ALA B 1 129 ? -1.923 38.079 71.702 1.00 10.04 126 ALA B C 1
ATOM 3673 O O . ALA B 1 129 ? -2.166 39.135 71.078 1.00 10.39 126 ALA B O 1
ATOM 3675 N N . LYS B 1 130 ? -0.685 37.631 71.863 1.00 10.29 127 LYS B N 1
ATOM 3676 C CA . LYS B 1 130 ? 0.445 38.319 71.229 1.00 10.40 127 LYS B CA 1
ATOM 3677 C C . LYS B 1 130 ? 0.283 38.297 69.718 1.00 10.49 127 LYS B C 1
ATOM 3678 O O . LYS B 1 130 ? 0.576 39.277 69.064 1.00 11.84 127 LYS B O 1
ATOM 3684 N N . PHE B 1 131 ? -0.161 37.163 69.188 1.00 10.55 128 PHE B N 1
ATOM 3685 C CA . PHE B 1 131 ? -0.403 37.063 67.761 1.00 11.08 128 PHE B CA 1
ATOM 3686 C C . PHE B 1 131 ? -1.499 38.036 67.331 1.00 11.23 128 PHE B C 1
ATOM 3687 O O . PHE B 1 131 ? -1.313 38.779 66.354 1.00 11.02 128 PHE B O 1
ATOM 3695 N N . LEU B 1 132 ? -2.634 38.023 68.030 1.00 9.56 129 LEU B N 1
ATOM 3696 C CA . LEU B 1 132 ? -3.732 38.922 67.655 1.00 10.47 129 LEU B CA 1
ATOM 3697 C C . LEU B 1 132 ? -3.293 40.387 67.727 1.00 10.61 129 LEU B C 1
ATOM 3698 O O . LEU B 1 132 ? -3.663 41.212 66.879 1.00 10.53 129 LEU B O 1
ATOM 3703 N N . ARG B 1 133 ? -2.508 40.728 68.748 1.00 10.24 130 ARG B N 1
ATOM 3704 C CA . ARG B 1 133 ? -2.070 42.112 68.949 1.00 11.68 130 ARG B CA 1
ATOM 3705 C C . ARG B 1 133 ? -1.264 42.639 67.755 1.00 12.13 130 ARG B C 1
ATOM 3706 O O . ARG B 1 133 ? -1.312 43.811 67.466 1.00 13.95 130 ARG B O 1
ATOM 3714 N N . LYS B 1 134 ? -0.557 41.760 67.051 1.00 12.02 131 LYS B N 1
ATOM 3715 C CA . LYS B 1 134 ? 0.220 42.147 65.848 1.00 13.81 131 LYS B CA 1
ATOM 3716 C C . LYS B 1 134 ? -0.664 42.388 64.639 1.00 13.35 131 LYS B C 1
ATOM 3717 O O . LYS B 1 134 ? -0.214 42.966 63.645 1.00 15.28 131 LYS B O 1
ATOM 3723 N N . GLN B 1 135 ? -1.913 41.924 64.710 1.00 13.47 132 GLN B N 1
ATOM 3724 C CA . GLN B 1 135 ? -2.790 41.985 63.533 1.00 13.13 132 GLN B CA 1
ATOM 3725 C C . GLN B 1 135 ? -3.606 43.273 63.451 1.00 13.97 132 GLN B C 1
ATOM 3726 O O . GLN B 1 135 ? -4.143 43.615 62.380 1.00 15.01 132 GLN B O 1
ATOM 3732 N N . THR B 1 136 ? -3.738 43.966 64.579 1.00 14.06 133 THR B N 1
ATOM 3733 C CA . THR B 1 136 ? -4.544 45.170 64.642 1.00 13.93 133 THR B CA 1
ATOM 3734 C C . THR B 1 136 ? -4.074 46.087 65.730 1.00 14.86 133 THR B C 1
ATOM 3735 O O . THR B 1 136 ? -3.523 45.641 66.721 1.00 14.37 133 THR B O 1
ATOM 3739 N N . THR B 1 137 ? -4.341 47.371 65.540 1.00 15.67 134 THR B N 1
ATOM 3740 C CA . THR B 1 137 ? -4.123 48.361 66.593 1.00 16.26 134 THR B CA 1
ATOM 3741 C C . THR B 1 137 ? -5.396 48.712 67.375 1.00 16.14 134 THR B C 1
ATOM 3742 O O . THR B 1 137 ? -5.344 49.521 68.306 1.00 17.59 134 THR B O 1
ATOM 3746 N N A GLN B 1 138 ? -6.544 48.182 66.976 0.50 15.02 135 GLN B N 1
ATOM 3747 N N B GLN B 1 138 ? -6.505 48.077 67.005 0.50 15.23 135 GLN B N 1
ATOM 3748 C CA A GLN B 1 138 ? -7.788 48.528 67.642 0.50 14.46 135 GLN B CA 1
ATOM 3749 C CA B GLN B 1 138 ? -7.788 48.240 67.668 0.50 14.80 135 GLN B CA 1
ATOM 3750 C C A GLN B 1 138 ? -7.852 47.781 68.983 0.50 12.93 135 GLN B C 1
ATOM 3751 C C B GLN B 1 138 ? -7.739 47.782 69.114 0.50 13.02 135 GLN B C 1
ATOM 3752 O O A GLN B 1 138 ? -7.176 46.773 69.168 0.50 12.78 135 GLN B O 1
ATOM 3753 O O B GLN B 1 138 ? -6.883 46.987 69.511 0.50 12.24 135 GLN B O 1
ATOM 3764 N N . PRO B 1 139 ? -8.693 48.255 69.920 1.00 12.12 136 PRO B N 1
ATOM 3765 C CA . PRO B 1 139 ? -8.769 47.626 71.226 1.00 11.25 136 PRO B CA 1
ATOM 3766 C C . PRO B 1 139 ? -9.160 46.152 71.129 1.00 9.92 136 PRO B C 1
ATOM 3767 O O . PRO B 1 139 ? -10.031 45.784 70.325 1.00 10.27 136 PRO B O 1
ATOM 3771 N N . ILE B 1 140 ? -8.528 45.344 71.964 1.00 9.66 137 ILE B N 1
ATOM 3772 C CA . ILE B 1 140 ? -8.735 43.899 72.024 1.00 9.15 137 ILE B CA 1
ATOM 3773 C C . ILE B 1 140 ? -9.312 43.549 73.368 1.00 9.73 137 ILE B C 1
ATOM 3774 O O . ILE B 1 140 ? -8.762 43.930 74.405 1.00 9.55 137 ILE B O 1
ATOM 3779 N N . LYS B 1 141 ? -10.399 42.784 73.329 1.00 9.73 138 LYS B N 1
ATOM 3780 C CA . LYS B 1 141 ? -11.055 42.254 74.523 1.00 9.06 138 LYS B CA 1
ATOM 3781 C C . LYS B 1 141 ? -10.911 40.748 74.529 1.00 9.16 138 LYS B C 1
ATOM 3782 O O . LYS B 1 141 ? -11.252 40.113 73.541 1.00 10.75 138 LYS B O 1
ATOM 3788 N N . TRP B 1 142 ? -10.424 40.181 75.622 1.00 8.63 139 TRP B N 1
ATOM 3789 C CA . TRP B 1 142 ? -10.201 38.727 75.712 1.00 8.46 139 TRP B CA 1
ATOM 3790 C C . TRP B 1 142 ? -10.947 38.215 76.912 1.00 8.70 139 TRP B C 1
ATOM 3791 O O . TRP B 1 142 ? -10.797 38.772 78.014 1.00 8.93 139 TRP B O 1
ATOM 3802 N N . ALA B 1 143 ? -11.716 37.132 76.729 1.00 8.37 140 ALA B N 1
ATOM 3803 C CA . ALA B 1 143 ? -12.514 36.560 77.826 1.00 9.10 140 ALA B CA 1
ATOM 3804 C C . ALA B 1 143 ? -11.852 35.334 78.415 1.00 8.35 140 ALA B C 1
ATOM 3805 O O . ALA B 1 143 ? -11.221 34.548 77.712 1.00 9.39 140 ALA B O 1
ATOM 3807 N N . LEU B 1 144 ? -11.994 35.242 79.729 1.00 8.08 141 LEU B N 1
ATOM 3808 C CA . LEU B 1 144 ? -11.609 34.078 80.529 1.00 7.33 141 LEU B CA 1
ATOM 3809 C C . LEU B 1 144 ? -12.829 33.707 81.370 1.00 7.98 141 LEU B C 1
ATOM 3810 O O . LEU B 1 144 ? -13.649 34.567 81.705 1.00 8.31 141 LEU B O 1
ATOM 3815 N N . PRO B 1 145 ? -12.929 32.430 81.763 1.00 7.88 142 PRO B N 1
ATOM 3816 C CA . PRO B 1 145 ? -14.042 32.063 82.642 1.00 7.35 142 PRO B CA 1
ATOM 3817 C C . PRO B 1 145 ? -13.804 32.530 84.051 1.00 8.17 142 PRO B C 1
ATOM 3818 O O . PRO B 1 145 ? -12.673 32.509 84.521 1.00 8.72 142 PRO B O 1
ATOM 3822 N N . GLY B 1 146 ? -14.847 32.988 84.727 1.00 8.70 143 GLY B N 1
ATOM 3823 C CA . GLY B 1 146 ? -14.675 33.419 86.104 1.00 8.80 143 GLY B CA 1
ATOM 3824 C C . GLY B 1 146 ? -14.580 32.249 87.071 1.00 8.46 143 GLY B C 1
ATOM 3825 O O . GLY B 1 146 ? -14.956 31.117 86.729 1.00 9.19 143 GLY B O 1
ATOM 3826 N N . PRO B 1 147 ? -14.130 32.516 88.310 1.00 8.55 144 PRO B N 1
ATOM 3827 C CA . PRO B 1 147 ? -13.986 31.454 89.291 1.00 9.52 144 PRO B CA 1
ATOM 3828 C C . PRO B 1 147 ? -15.246 30.604 89.545 1.00 10.54 144 PRO B C 1
ATOM 3829 O O . PRO B 1 147 ? -15.148 29.371 89.627 1.00 11.25 144 PRO B O 1
ATOM 3849 N N . THR B 1 149 ? -18.029 30.180 87.613 1.00 9.87 146 THR B N 1
ATOM 3850 C CA . THR B 1 149 ? -18.385 29.438 86.430 1.00 9.17 146 THR B CA 1
ATOM 3851 C C . THR B 1 149 ? -17.393 28.299 86.204 1.00 9.58 146 THR B C 1
ATOM 3852 O O . THR B 1 149 ? -17.798 27.189 85.849 1.00 9.96 146 THR B O 1
ATOM 3864 N N . ILE B 1 151 ? -15.808 26.539 88.652 1.00 9.87 148 ILE B N 1
ATOM 3865 C CA . ILE B 1 151 ? -16.161 25.435 89.571 1.00 10.11 148 ILE B CA 1
ATOM 3866 C C . ILE B 1 151 ? -17.483 24.770 89.198 1.00 10.25 148 ILE B C 1
ATOM 3867 O O . ILE B 1 151 ? -17.701 23.615 89.569 1.00 12.95 148 ILE B O 1
ATOM 3872 N N . ASP B 1 152 ? -18.320 25.460 88.418 1.00 9.56 149 ASP B N 1
ATOM 3873 C CA . ASP B 1 152 ? -19.619 24.947 87.973 1.00 10.92 149 ASP B CA 1
ATOM 3874 C C . ASP B 1 152 ? -19.544 24.277 86.602 1.00 10.71 149 ASP B C 1
ATOM 3875 O O . ASP B 1 152 ? -20.586 24.031 86.001 1.00 12.52 149 ASP B O 1
ATOM 3880 N N . THR B 1 153 ? -18.348 24.003 86.076 1.00 9.95 150 THR B N 1
ATOM 3881 C CA . THR B 1 153 ? -18.191 23.350 84.798 1.00 10.40 150 THR B CA 1
ATOM 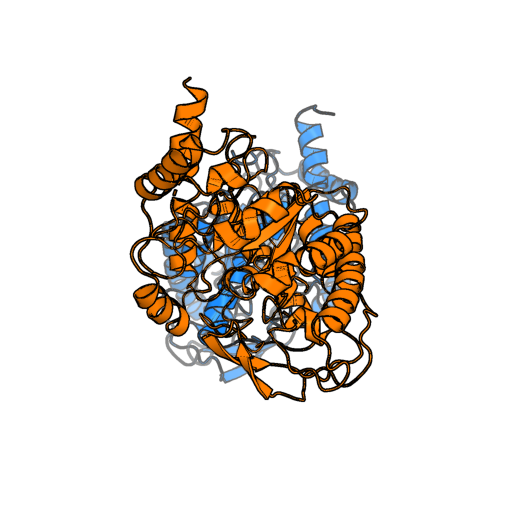3882 C C . THR B 1 153 ? -17.067 22.288 84.876 1.00 9.51 150 THR B C 1
ATOM 3883 O O . THR B 1 153 ? -16.244 22.155 83.990 1.00 10.46 150 THR B O 1
ATOM 3887 N N . LEU B 1 154 ? -17.061 21.556 85.983 1.00 9.07 151 LEU B N 1
ATOM 3888 C CA . LEU B 1 154 ? -16.127 20.460 86.242 1.00 9.54 151 LEU B CA 1
ATOM 3889 C C . LEU B 1 154 ? -16.721 19.616 87.357 1.00 8.99 151 LEU B C 1
ATOM 3890 O O . LEU B 1 154 ? -17.769 19.980 87.936 1.00 10.64 151 LEU B O 1
ATOM 3895 N N . TYR B 1 155 ? -16.055 18.501 87.651 1.00 9.10 152 TYR B N 1
ATOM 3896 C CA . TYR B 1 155 ? -16.312 17.752 88.861 1.00 9.35 152 TYR B CA 1
ATOM 3897 C C . TYR B 1 155 ? -15.034 17.775 89.674 1.00 9.98 152 TYR B C 1
ATOM 3898 O O . TYR B 1 155 ? -13.962 17.478 89.168 1.00 9.67 152 TYR B O 1
ATOM 3907 N N . ASP B 1 156 ? -15.155 18.117 90.947 1.00 9.82 153 ASP B N 1
ATOM 3908 C CA . ASP B 1 156 ? -13.997 18.212 91.850 1.00 10.09 153 ASP B CA 1
ATOM 3909 C C . ASP B 1 156 ? -13.886 17.024 92.768 1.00 10.77 153 ASP B C 1
ATOM 3910 O O . ASP B 1 156 ? -14.695 16.848 93.670 1.00 11.26 153 ASP B O 1
ATOM 3915 N N . ASP B 1 157 ? -12.904 16.178 92.484 1.00 10.96 154 ASP B N 1
ATOM 3916 C CA . ASP B 1 157 ? -12.623 15.002 93.331 1.00 12.40 154 ASP B CA 1
ATOM 3917 C C . ASP B 1 157 ? -11.702 15.371 94.511 1.00 13.23 154 ASP B C 1
ATOM 3918 O O . ASP B 1 157 ? -11.547 14.569 95.441 1.00 15.17 154 ASP B O 1
ATOM 3923 N N . HIS B 1 158 ? -11.059 16.527 94.441 1.00 12.18 155 HIS B N 1
ATOM 3924 C CA . HIS B 1 158 ? -9.959 16.824 95.359 1.00 12.35 155 HIS B CA 1
ATOM 3925 C C . HIS B 1 158 ? -10.298 17.821 96.464 1.00 12.53 155 HIS B C 1
ATOM 3926 O O . HIS B 1 158 ? -10.100 17.523 97.630 1.00 13.00 155 HIS B O 1
ATOM 3933 N N . TYR B 1 159 ? -10.692 19.032 96.109 1.00 11.84 156 TYR B N 1
ATOM 3934 C CA . TYR B 1 159 ? -10.867 20.085 97.145 1.00 11.77 156 TYR B CA 1
ATOM 3935 C C . TYR B 1 159 ? -12.082 19.865 97.996 1.00 12.00 156 TYR B C 1
ATOM 3936 O O . TYR B 1 159 ? -12.028 20.054 99.229 1.00 12.88 156 TYR B O 1
ATOM 3945 N N . LYS B 1 160 ? -13.174 19.459 97.382 1.00 12.47 157 LYS B N 1
ATOM 3946 C CA . LYS B 1 160 ? -14.440 19.271 98.069 1.00 14.03 157 LYS B CA 1
ATOM 3947 C C . LYS B 1 160 ? -14.844 20.521 98.869 1.00 15.11 157 LYS B C 1
ATOM 3948 O O . LYS B 1 160 ? -15.423 20.427 99.943 1.00 18.01 157 LYS B O 1
ATOM 3954 N N . SER B 1 161 ? -14.542 21.698 98.300 1.00 14.18 158 SER B N 1
ATOM 3955 C CA . SER B 1 161 ? -14.930 22.984 98.867 1.00 14.60 158 SER B CA 1
ATOM 3956 C C . SER B 1 161 ? -15.045 23.955 97.697 1.00 14.58 158 SER B C 1
ATOM 3957 O O . SER B 1 161 ? -14.045 24.244 97.043 1.00 13.85 158 SER B O 1
ATOM 3960 N N . ARG B 1 162 ? -16.250 24.438 97.435 1.00 13.59 159 ARG B N 1
ATOM 3961 C CA . ARG B 1 162 ? -16.477 25.350 96.357 1.00 12.98 159 ARG B CA 1
ATOM 3962 C C . ARG B 1 162 ? -15.689 26.641 96.516 1.00 12.30 159 ARG B C 1
ATOM 3963 O O . ARG B 1 162 ? -15.012 27.093 95.564 1.00 12.52 159 ARG B O 1
ATOM 3971 N N . GLU B 1 163 ? -15.773 27.228 97.711 1.00 12.21 160 GLU B N 1
ATOM 3972 C CA . GLU B 1 163 ? -15.084 28.490 97.947 1.00 11.88 160 GLU B CA 1
ATOM 3973 C C . GLU B 1 163 ? -13.589 28.310 97.798 1.00 11.30 160 GLU B C 1
ATOM 3974 O O . GLU B 1 163 ? -12.935 29.143 97.209 1.00 10.52 160 GLU B O 1
ATOM 3980 N N . LYS B 1 164 ? -13.014 27.248 98.385 1.00 10.10 161 LYS B N 1
ATOM 3981 C CA . LYS B 1 164 ? -11.567 27.080 98.314 1.00 10.83 161 LYS B CA 1
ATOM 3982 C C . LYS B 1 164 ? -11.099 26.880 96.878 1.00 10.09 161 LYS B C 1
ATOM 3983 O O . LYS B 1 164 ? -10.130 27.510 96.448 1.00 10.49 161 LYS B O 1
ATOM 3989 N N . LEU B 1 165 ? -11.806 26.049 96.112 1.00 10.19 162 LEU B N 1
ATOM 3990 C CA . LEU B 1 165 ? -11.419 25.866 94.713 1.00 9.64 162 LEU B CA 1
ATOM 3991 C C . LEU B 1 165 ? -11.538 27.167 93.902 1.00 9.36 162 LEU B C 1
ATOM 3992 O O . LEU B 1 165 ? -10.654 27.488 93.090 1.00 9.03 162 LEU B O 1
ATOM 3997 N N . ALA B 1 166 ? -12.604 27.916 94.143 1.00 9.48 163 ALA B N 1
ATOM 3998 C CA . ALA B 1 166 ? -12.805 29.213 93.494 1.00 9.36 163 ALA B CA 1
ATOM 3999 C C . ALA B 1 166 ? -11.673 30.169 93.804 1.00 9.97 163 ALA B C 1
ATOM 4000 O O . ALA B 1 166 ? -11.171 30.828 92.910 1.00 10.18 163 ALA B O 1
ATOM 4002 N N . TRP B 1 167 ? -11.206 30.204 95.053 1.00 10.43 164 TRP B N 1
ATOM 4003 C CA . TRP B 1 167 ? -10.064 31.020 95.398 1.00 11.31 164 TRP B CA 1
ATOM 4004 C C . TRP B 1 167 ? -8.795 30.599 94.634 1.00 10.27 164 TRP B C 1
ATOM 4005 O O . TRP B 1 167 ? -8.055 31.441 94.111 1.00 10.76 164 TRP B O 1
ATOM 4016 N N . GLU B 1 168 ? -8.544 29.293 94.540 1.00 9.99 165 GLU B N 1
ATOM 4017 C CA . GLU B 1 168 ? -7.378 28.813 93.807 1.00 9.73 165 GLU B CA 1
ATOM 4018 C C . GLU B 1 168 ? -7.479 29.222 92.343 1.00 9.53 165 GLU B C 1
ATOM 4019 O O . GLU B 1 168 ? -6.504 29.671 91.742 1.00 9.66 165 GLU B O 1
ATOM 4025 N N . PHE B 1 169 ? -8.677 29.107 91.794 1.00 9.09 166 PHE B N 1
ATOM 4026 C CA . PHE B 1 169 ? -8.896 29.542 90.423 1.00 8.83 166 PHE B CA 1
ATOM 4027 C C . PHE B 1 169 ? -8.733 31.066 90.241 1.00 8.82 166 PHE B C 1
ATOM 4028 O O . PHE B 1 169 ? -8.243 31.509 89.202 1.00 8.44 166 PHE B O 1
ATOM 4036 N N . ALA B 1 170 ? -9.144 31.849 91.233 1.00 9.19 167 ALA B N 1
ATOM 4037 C CA . ALA B 1 170 ? -8.973 33.304 91.172 1.00 8.64 167 ALA B CA 1
ATOM 4038 C C . ALA B 1 170 ? -7.497 33.651 91.054 1.00 9.21 167 ALA B C 1
ATOM 4039 O O . ALA B 1 170 ? -7.123 34.496 90.244 1.00 9.26 167 ALA B O 1
ATOM 4041 N N . LYS B 1 171 ? -6.652 32.992 91.837 1.00 8.49 168 LYS B N 1
ATOM 4042 C CA . LYS B 1 171 ? -5.201 33.226 91.782 1.00 9.56 168 LYS B CA 1
ATOM 4043 C C . LYS B 1 171 ? -4.651 32.893 90.402 1.00 8.57 168 LYS B C 1
ATOM 4044 O O . LYS B 1 171 ? -3.848 33.644 89.830 1.00 9.83 168 LYS B O 1
ATOM 4050 N N . ILE B 1 172 ? -5.086 31.745 89.868 1.00 8.53 169 ILE B N 1
ATOM 4051 C CA . ILE B 1 172 ? -4.668 31.274 88.555 1.00 9.30 169 ILE B CA 1
ATOM 4052 C C . ILE B 1 172 ? -5.139 32.224 87.445 1.00 9.83 169 ILE B C 1
ATOM 4053 O O . ILE B 1 172 ? -4.377 32.570 86.532 1.00 10.07 169 ILE B O 1
ATOM 4058 N N . LEU B 1 173 ? -6.397 32.664 87.533 1.00 9.28 170 LEU B N 1
ATOM 4059 C CA . LEU B 1 173 ? -6.939 33.635 86.561 1.00 8.14 170 LEU B CA 1
ATOM 4060 C C . LEU B 1 173 ? -6.157 34.944 86.608 1.00 8.83 170 LEU B C 1
ATOM 4061 O O . LEU B 1 173 ? -5.877 35.533 85.572 1.00 9.11 170 LEU B O 1
ATOM 4066 N N . ASN B 1 174 ? -5.806 35.392 87.809 1.00 8.89 171 ASN B N 1
ATOM 4067 C CA . ASN B 1 174 ? -5.010 36.632 87.941 1.00 8.39 171 ASN B CA 1
ATOM 4068 C C . ASN B 1 174 ? -3.679 36.496 87.189 1.00 8.33 171 ASN B C 1
ATOM 4069 O O . ASN B 1 174 ? -3.260 37.439 86.539 1.00 10.58 171 ASN B O 1
ATOM 4074 N N . GLU B 1 175 ? -3.028 35.332 87.293 1.00 8.17 172 GLU B N 1
ATOM 4075 C CA . GLU B 1 175 ? -1.749 35.120 86.628 1.00 8.54 172 GLU B CA 1
ATOM 4076 C C . GLU B 1 175 ? -1.964 35.192 85.120 1.00 9.01 172 GLU B C 1
ATOM 4077 O O . GLU B 1 175 ? -1.204 35.840 84.413 1.00 9.27 172 GLU B O 1
ATOM 4083 N N . GLU B 1 176 ? -2.977 34.478 84.625 1.00 8.81 173 GLU B N 1
ATOM 4084 C CA . GLU B 1 176 ? -3.228 34.496 83.189 1.00 8.56 173 GLU B CA 1
ATOM 4085 C C . GLU B 1 176 ? -3.613 35.914 82.736 1.00 9.00 173 GLU B C 1
ATOM 4086 O O . GLU B 1 176 ? -3.121 36.404 81.718 1.00 9.02 173 GLU B O 1
ATOM 4092 N N . ALA B 1 177 ? -4.514 36.558 83.474 1.00 9.26 174 ALA B N 1
ATOM 4093 C CA . ALA B 1 177 ? -4.989 37.879 83.107 1.00 8.78 174 ALA B CA 1
ATOM 4094 C C . ALA B 1 177 ? -3.843 38.903 83.060 1.00 8.86 174 ALA B C 1
ATOM 4095 O O . ALA B 1 177 ? -3.754 39.702 82.126 1.00 9.01 174 ALA B O 1
ATOM 4097 N N . LYS B 1 178 ? -2.996 38.892 84.083 1.00 8.85 175 LYS B N 1
ATOM 4098 C CA . LYS B 1 178 ? -1.859 39.808 84.073 1.00 9.73 175 LYS B CA 1
ATOM 4099 C C . LYS B 1 178 ? -0.989 39.585 82.849 1.00 9.03 175 LYS B C 1
ATOM 4100 O O . LYS B 1 178 ? -0.441 40.547 82.289 1.00 9.80 175 LYS B O 1
ATOM 4106 N N . GLU B 1 179 ? -0.819 38.338 82.464 1.00 8.60 176 GLU B N 1
ATOM 4107 C CA . GLU B 1 179 ? 0.052 38.076 81.313 1.00 9.01 176 GLU B CA 1
ATOM 4108 C C . GLU B 1 179 ? -0.629 38.457 80.014 1.00 9.60 176 GLU B C 1
ATOM 4109 O O . GLU B 1 179 ? 0.045 38.897 79.073 1.00 10.18 176 GLU B O 1
ATOM 4115 N N . LEU B 1 180 ? -1.949 38.328 79.951 1.00 9.04 177 LEU B N 1
ATOM 4116 C CA . LEU B 1 180 ? -2.683 38.813 78.785 1.00 8.73 177 LEU B CA 1
ATOM 4117 C C . LEU B 1 180 ? -2.551 40.326 78.671 1.00 9.38 177 LEU B C 1
ATOM 4118 O O . LEU B 1 180 ? -2.413 40.874 77.562 1.00 10.72 177 LEU B O 1
ATOM 4123 N N . GLU B 1 181 ? -2.573 41.021 79.796 1.00 9.61 178 GLU B N 1
ATOM 4124 C CA . GLU B 1 181 ? -2.339 42.455 79.804 1.00 10.41 178 GLU B CA 1
ATOM 4125 C C . GLU B 1 181 ? -0.938 42.767 79.265 1.00 11.34 178 GLU B C 1
ATOM 4126 O O . GLU B 1 181 ? -0.799 43.677 78.446 1.00 12.26 178 GLU B O 1
ATOM 4132 N N . ALA B 1 182 ? 0.061 42.018 79.705 1.00 11.44 179 ALA B N 1
ATOM 4133 C CA . ALA B 1 182 ? 1.439 42.124 79.213 1.00 12.40 179 ALA B CA 1
ATOM 4134 C C . ALA B 1 182 ? 1.492 41.931 77.695 1.00 12.58 179 ALA B C 1
ATOM 4135 O O . ALA B 1 182 ? 2.299 42.574 77.007 1.00 14.16 179 ALA B O 1
ATOM 4137 N N . ALA B 1 183 ? 0.638 41.063 77.186 1.00 12.18 180 ALA B N 1
ATOM 4138 C CA . ALA B 1 183 ? 0.546 40.790 75.748 1.00 11.61 180 ALA B CA 1
ATOM 4139 C C . ALA B 1 183 ? -0.171 41.869 74.961 1.00 12.11 180 ALA B C 1
ATOM 4140 O O . ALA B 1 183 ? -0.147 41.851 73.729 1.00 13.89 180 ALA B O 1
ATOM 4142 N N . GLY B 1 184 ? -0.792 42.816 75.639 1.00 11.54 181 GLY B N 1
ATOM 4143 C CA . GLY B 1 184 ? -1.408 43.957 74.948 1.00 11.75 181 GLY B CA 1
ATOM 4144 C C . GLY B 1 184 ? -2.919 43.963 74.941 1.00 11.83 181 GLY B C 1
ATOM 4145 O O . GLY B 1 184 ? -3.514 44.782 74.226 1.00 13.39 181 GLY B O 1
ATOM 4146 N N . VAL B 1 185 ? -3.566 43.042 75.667 1.00 11.24 182 VAL B N 1
ATOM 4147 C CA . VAL B 1 185 ? -5.029 43.017 75.734 1.00 10.87 182 VAL B CA 1
ATOM 4148 C C . VAL B 1 185 ? -5.515 44.276 76.486 1.00 11.39 182 VAL B C 1
ATOM 4149 O O . VAL B 1 185 ? -4.965 44.637 77.543 1.00 11.98 182 VAL B O 1
ATOM 4153 N N . ASP B 1 186 ? -6.547 44.922 75.947 1.00 10.73 183 ASP B N 1
ATOM 4154 C CA . ASP B 1 186 ? -7.065 46.192 76.473 1.00 11.42 183 ASP B CA 1
ATOM 4155 C C . ASP B 1 186 ? -8.210 46.006 77.483 1.00 10.74 183 ASP B C 1
ATOM 4156 O O . ASP B 1 186 ? -8.349 46.804 78.429 1.00 11.55 183 ASP B O 1
ATOM 4161 N N . ILE B 1 187 ? -9.004 44.949 77.313 1.00 11.05 184 ILE B N 1
ATOM 4162 C CA . ILE B 1 187 ? -10.096 44.659 78.231 1.00 10.07 184 ILE B CA 1
ATOM 4163 C C . ILE B 1 187 ? -10.038 43.173 78.510 1.00 9.79 184 ILE B C 1
ATOM 4164 O O . ILE B 1 187 ? -10.045 42.368 77.588 1.00 10.11 184 ILE B O 1
ATOM 4169 N N . ILE B 1 188 ? -9.980 42.815 79.781 1.00 9.23 185 ILE B N 1
ATOM 4170 C CA . ILE B 1 188 ? -10.056 41.404 80.170 1.00 9.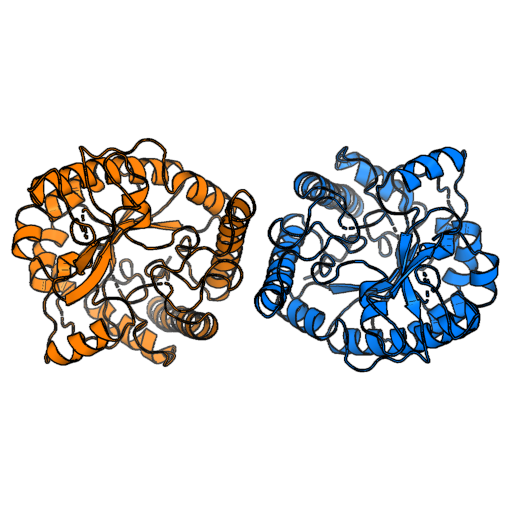52 185 ILE B CA 1
ATOM 4171 C C . ILE B 1 188 ? -11.428 41.170 80.742 1.00 9.31 185 ILE B C 1
ATOM 4172 O O . ILE B 1 188 ? -11.815 41.823 81.691 1.00 10.66 185 ILE B O 1
ATOM 4177 N N . GLN B 1 189 ? -12.168 40.258 80.125 1.00 8.64 186 GLN B N 1
ATOM 4178 C CA . GLN B 1 189 ? -13.535 39.961 80.536 1.00 8.90 186 GLN B CA 1
ATOM 4179 C C . GLN B 1 189 ? -13.542 38.646 81.257 1.00 9.61 186 GLN B C 1
ATOM 4180 O O . GLN B 1 189 ? -12.902 37.689 80.812 1.00 10.05 186 GLN B O 1
ATOM 4186 N N . PHE B 1 190 ? -14.300 38.569 82.351 1.00 8.92 187 PHE B N 1
ATOM 4187 C CA . PHE B 1 190 ? -14.505 37.338 83.077 1.00 8.60 187 PHE B CA 1
ATOM 4188 C C . PHE B 1 190 ? -15.946 36.908 82.888 1.00 8.18 187 PHE B C 1
ATOM 4189 O O . PHE B 1 190 ? -16.910 37.640 83.209 1.00 9.15 187 PHE B O 1
ATOM 4197 N N . ASP B 1 191 ? -16.102 35.690 82.382 1.00 8.22 188 ASP B N 1
ATOM 4198 C CA . ASP B 1 191 ? -17.426 35.168 82.064 1.00 8.69 188 ASP B CA 1
ATOM 4199 C C . ASP B 1 191 ? -18.007 34.488 83.306 1.00 8.22 188 ASP B C 1
ATOM 4200 O O . ASP B 1 191 ? -17.492 33.420 83.772 1.00 7.68 188 ASP B O 1
ATOM 4205 N N . GLU B 1 192 ? -19.067 35.077 83.849 1.00 8.08 189 GLU B N 1
ATOM 4206 C CA . GLU B 1 192 ? -19.712 34.550 85.042 1.00 8.52 189 GLU B CA 1
ATOM 4207 C C . GLU B 1 192 ? -21.222 34.323 84.853 1.00 8.48 189 GLU B C 1
ATOM 4208 O O . GLU B 1 192 ? -22.044 34.858 85.603 1.00 9.55 189 GLU B O 1
ATOM 4214 N N . PRO B 1 193 ? -21.594 33.507 83.884 1.00 8.85 190 PRO B N 1
ATOM 4215 C CA . PRO B 1 193 ? -23.022 33.160 83.817 1.00 9.01 190 PRO B CA 1
ATOM 4216 C C . PRO B 1 193 ? -23.543 32.496 85.098 1.00 9.42 190 PRO B C 1
ATOM 4217 O O . PRO B 1 193 ? -24.717 32.634 85.400 1.00 10.00 190 PRO B O 1
ATOM 4221 N N . ALA B 1 194 ? -22.690 31.822 85.844 1.00 9.83 191 ALA B N 1
ATOM 4222 C CA . ALA B 1 194 ? -23.056 31.270 87.160 1.00 11.02 191 ALA B CA 1
ATOM 4223 C C . ALA B 1 194 ? -23.532 32.299 88.184 1.00 11.06 191 ALA B C 1
ATOM 4224 O O . ALA B 1 194 ? -24.240 31.947 89.133 1.00 11.20 191 ALA B O 1
ATOM 4226 N N . PHE B 1 195 ? -23.183 33.579 87.992 1.00 10.85 192 PHE B N 1
ATOM 4227 C CA . PHE B 1 195 ? -23.686 34.650 88.867 1.00 10.72 192 PHE B CA 1
ATOM 4228 C C . PHE B 1 195 ? -25.193 34.852 88.723 1.00 11.77 192 PHE B C 1
ATOM 4229 O O . PHE B 1 195 ? -25.790 35.488 89.571 1.00 12.99 192 PHE B O 1
ATOM 4237 N N . ASN B 1 196 ? -25.802 34.344 87.667 1.00 11.69 193 ASN B N 1
ATOM 4238 C CA . ASN B 1 196 ? -27.252 34.428 87.542 1.00 13.25 193 ASN B CA 1
ATOM 4239 C C . ASN B 1 196 ? -27.974 33.291 88.253 1.00 14.00 193 ASN B C 1
ATOM 4240 O O . ASN B 1 196 ? -29.184 33.169 88.128 1.00 13.41 193 ASN B O 1
ATOM 4245 N N . VAL B 1 197 ? -27.256 32.496 89.039 1.00 13.92 194 VAL B N 1
ATOM 4246 C CA . VAL B 1 197 ? -27.926 31.448 89.794 1.00 15.64 194 VAL B CA 1
ATOM 4247 C C . VAL B 1 197 ? -27.475 31.327 91.237 1.00 14.12 194 VAL B C 1
ATOM 4248 O O . VAL B 1 197 ? -28.315 31.247 92.133 1.00 15.27 194 VAL B O 1
ATOM 4252 N N . PHE B 1 198 ? -26.171 31.311 91.475 1.00 12.28 195 PHE B N 1
ATOM 4253 C CA . PHE B 1 198 ? -25.685 31.007 92.843 1.00 11.38 195 PHE B CA 1
ATOM 4254 C C . PHE B 1 198 ? -25.538 32.256 93.710 1.00 11.49 195 PHE B C 1
ATOM 4255 O O . PHE B 1 198 ? -24.440 32.595 94.145 1.00 11.66 195 PHE B O 1
ATOM 4263 N N . PHE B 1 199 ? -26.659 32.909 93.985 1.00 11.63 196 PHE B N 1
ATOM 4264 C CA . PHE B 1 199 ? -26.642 34.277 94.511 1.00 11.47 196 PHE B CA 1
ATOM 4265 C C . PHE B 1 199 ? -25.976 34.410 95.865 1.00 11.62 196 PHE B C 1
ATOM 4266 O O . PHE B 1 199 ? -25.147 35.296 96.052 1.00 12.63 196 PHE B O 1
ATOM 4274 N N . ASP B 1 200 ? -26.316 33.509 96.769 1.00 13.87 197 ASP B N 1
ATOM 4275 C CA . ASP B 1 200 ? -25.753 33.601 98.116 1.00 14.13 197 ASP B CA 1
ATOM 4276 C C . ASP B 1 200 ? -24.219 33.446 98.070 1.00 13.28 197 ASP B C 1
ATOM 4277 O O . ASP B 1 200 ? -23.473 34.199 98.700 1.00 13.61 197 ASP B O 1
ATOM 4282 N N . GLU B 1 201 ? -23.741 32.483 97.296 1.00 13.00 198 GLU B N 1
ATOM 4283 C CA . GLU B 1 201 ? -22.294 32.303 97.151 1.00 12.31 198 GLU B CA 1
ATOM 4284 C C . GLU B 1 201 ? -21.628 33.479 96.451 1.00 11.98 198 GLU B C 1
ATOM 4285 O O . GLU B 1 201 ? -20.528 33.879 96.820 1.00 11.99 198 GLU B O 1
ATOM 4291 N N . VAL B 1 202 ? -22.306 34.064 95.452 1.00 11.47 199 VAL B N 1
ATOM 4292 C CA . VAL B 1 202 ? -21.763 35.257 94.813 1.00 12.00 199 VAL B CA 1
ATOM 4293 C C . VAL B 1 202 ? -21.506 36.356 95.845 1.00 12.38 199 VAL B C 1
ATOM 4294 O O . VAL B 1 202 ? -20.435 36.987 95.881 1.00 12.21 199 VAL B O 1
ATOM 4298 N N . ASN B 1 203 ? -22.493 36.594 96.696 1.00 12.35 200 ASN B N 1
ATOM 4299 C CA . ASN B 1 203 ? -22.355 37.679 97.660 1.00 14.11 200 ASN B CA 1
ATOM 4300 C C . ASN B 1 203 ? -21.359 37.344 98.772 1.00 14.24 200 ASN B C 1
ATOM 4301 O O . ASN B 1 203 ? -20.571 38.201 99.172 1.00 16.35 200 ASN B O 1
ATOM 4306 N N . ASP B 1 204 ? -21.343 36.091 99.195 1.00 14.41 201 ASP B N 1
ATOM 4307 C CA . ASP B 1 204 ? -20.463 35.674 100.294 1.00 15.16 201 ASP B CA 1
ATOM 4308 C C . ASP B 1 204 ? -18.993 35.620 99.877 1.00 14.45 201 ASP B C 1
ATOM 4309 O O . ASP B 1 204 ? -18.122 36.093 100.621 1.00 16.08 201 ASP B O 1
ATOM 4314 N N . TRP B 1 205 ? -18.702 35.085 98.693 1.00 12.39 202 TRP B N 1
ATOM 4315 C CA . TRP B 1 205 ? -17.298 34.980 98.270 1.00 12.65 202 TRP B CA 1
ATOM 4316 C C . TRP B 1 205 ? -17.018 35.041 96.778 1.00 12.33 202 TRP B C 1
ATOM 4317 O O . TRP B 1 205 ? -15.864 35.222 96.376 1.00 12.78 202 TRP B O 1
ATOM 4328 N N . GLY B 1 206 ? -18.037 34.931 95.955 1.00 11.67 203 GLY B N 1
ATOM 4329 C CA . GLY B 1 206 ? -17.836 34.988 94.508 1.00 10.93 203 GLY B CA 1
ATOM 4330 C C . GLY B 1 206 ? -17.279 36.318 94.018 1.00 10.93 203 GLY B C 1
ATOM 4331 O O . GLY B 1 206 ? -16.375 36.358 93.195 1.00 10.71 203 GLY B O 1
ATOM 4332 N N . ILE B 1 207 ? -17.842 37.405 94.506 1.00 11.04 204 ILE B N 1
ATOM 4333 C CA . ILE B 1 207 ? -17.324 38.727 94.157 1.00 11.70 204 ILE B CA 1
ATOM 4334 C C . ILE B 1 207 ? -15.903 38.894 94.698 1.00 11.14 204 ILE B C 1
ATOM 4335 O O . ILE B 1 207 ? -15.019 39.412 94.014 1.00 11.20 204 ILE B O 1
ATOM 4340 N N . ALA B 1 208 ? -15.645 38.408 95.916 1.00 11.47 205 ALA B N 1
ATOM 4341 C CA . ALA B 1 208 ? -14.311 38.471 96.460 1.00 11.57 205 ALA B CA 1
ATOM 4342 C C . ALA B 1 208 ? -13.288 37.715 95.600 1.00 11.38 205 ALA B C 1
ATOM 4343 O O . ALA B 1 208 ? -12.123 38.147 95.455 1.00 11.50 205 ALA B O 1
ATOM 4345 N N . CYS B 1 209 ? -13.716 36.559 95.064 1.00 11.27 206 CYS B N 1
ATOM 4346 C CA . CYS B 1 209 ? -12.855 35.784 94.158 1.00 11.46 206 CYS B CA 1
ATOM 4347 C C . CYS B 1 209 ? -12.618 36.546 92.869 1.00 11.20 206 CYS B C 1
ATOM 4348 O O . CYS B 1 209 ? -11.505 36.562 92.353 1.00 11.63 206 CYS B O 1
ATOM 4351 N N . LEU B 1 210 ? -13.651 37.206 92.353 1.00 12.27 207 LEU B N 1
ATOM 4352 C CA . LEU B 1 210 ? -13.476 38.048 91.173 1.00 11.91 207 LEU B CA 1
ATOM 4353 C C . LEU B 1 210 ? -12.488 39.190 91.476 1.00 12.18 207 LEU B C 1
ATOM 4354 O O . LEU B 1 210 ? -11.645 39.481 90.647 1.00 12.00 207 LEU B O 1
ATOM 4359 N N . GLU B 1 211 ? -12.568 39.806 92.664 1.00 11.23 208 GLU B N 1
ATOM 4360 C CA . GLU B 1 211 ? -11.586 40.834 93.034 1.00 12.05 208 GLU B CA 1
ATOM 4361 C C . GLU B 1 211 ? -10.161 40.290 93.031 1.00 12.19 208 GLU B C 1
ATOM 4362 O O . GLU B 1 211 ? -9.226 40.959 92.613 1.00 13.62 208 GLU B O 1
ATOM 4368 N N . ARG B 1 212 ? -9.980 39.058 93.511 1.00 11.81 209 ARG B N 1
ATOM 4369 C CA . ARG B 1 212 ? -8.667 38.471 93.501 1.00 11.83 209 ARG B CA 1
ATOM 4370 C C . ARG B 1 212 ? -8.187 38.210 92.060 1.00 11.71 209 ARG B C 1
ATOM 4371 O O . ARG B 1 212 ? -6.995 38.348 91.782 1.00 12.66 209 ARG B O 1
ATOM 4379 N N . ALA B 1 213 ? -9.102 37.794 91.190 1.00 11.43 210 ALA B N 1
ATOM 4380 C CA . ALA B 1 213 ? -8.795 37.555 89.771 1.00 11.06 210 ALA B CA 1
ATOM 4381 C C . ALA B 1 213 ? -8.326 38.833 89.054 1.00 12.13 210 ALA B C 1
ATOM 4382 O O . ALA B 1 213 ? -7.462 38.769 88.181 1.00 11.12 210 ALA B O 1
ATOM 4384 N N . ILE B 1 214 ? -8.853 39.990 89.457 1.00 12.41 211 ILE B N 1
ATOM 4385 C CA . ILE B 1 214 ? -8.514 41.270 88.779 1.00 13.04 211 ILE B CA 1
ATOM 4386 C C . ILE B 1 214 ? -7.447 42.094 89.530 1.00 13.82 211 ILE B C 1
ATOM 4387 O O . ILE B 1 214 ? -7.070 43.170 89.086 1.00 13.78 211 ILE B O 1
ATOM 4392 N N . GLU B 1 215 ? -6.955 41.597 90.659 1.00 14.67 212 GLU B N 1
ATOM 4393 C CA . GLU B 1 215 ? -6.014 42.342 91.483 1.00 16.62 212 GLU B CA 1
ATOM 4394 C C . GLU B 1 215 ? -4.815 42.794 90.667 1.00 15.60 212 GLU B C 1
ATOM 4395 O O . GLU B 1 215 ? -4.212 42.000 89.940 1.00 15.79 212 GLU B O 1
ATOM 4401 N N . GLY B 1 216 ? -4.484 44.084 90.753 1.00 16.28 213 GLY B N 1
ATOM 4402 C CA . GLY B 1 216 ? -3.279 44.582 90.118 1.00 16.76 213 GLY B CA 1
ATOM 4403 C C . GLY B 1 216 ? -3.359 44.895 88.636 1.00 16.69 213 GLY B C 1
ATOM 4404 O O . GLY B 1 216 ? -2.421 45.440 88.069 1.00 19.10 213 GLY B O 1
ATOM 4405 N N . LEU B 1 217 ? -4.475 44.573 87.995 1.00 15.45 214 LEU B N 1
ATOM 4406 C CA . LEU B 1 217 ? -4.620 44.888 86.562 1.00 15.07 214 LEU B CA 1
ATOM 4407 C C . LEU B 1 217 ? -4.737 46.393 86.350 1.00 16.17 214 LEU B C 1
ATOM 4408 O O . LEU B 1 217 ? -5.394 47.068 87.143 1.00 17.75 214 LEU B O 1
ATOM 4413 N N . LYS B 1 218 ? -4.105 46.904 85.300 1.00 16.29 215 LYS B N 1
ATOM 4414 C CA . LYS B 1 218 ? -4.191 48.324 84.963 1.00 18.22 215 LYS B CA 1
ATOM 4415 C C . LYS B 1 218 ? -5.110 48.535 83.768 1.00 18.09 215 LYS B C 1
ATOM 4416 O O . LYS B 1 218 ? -5.603 49.634 83.547 1.00 19.04 215 LYS B O 1
ATOM 4422 N N . CYS B 1 219 ? -5.341 47.483 83.004 1.00 16.18 216 CYS B N 1
ATOM 4423 C CA . CYS B 1 219 ? -6.259 47.546 81.871 1.00 15.96 216 CYS B CA 1
ATOM 4424 C C . CYS B 1 219 ? -7.675 47.504 82.410 1.00 14.77 216 CYS B C 1
ATOM 4425 O O . CYS B 1 219 ? -7.891 47.309 83.607 1.00 15.77 216 CYS B O 1
ATOM 4428 N N . GLU B 1 220 ? -8.648 47.710 81.537 1.00 13.31 217 GLU B N 1
ATOM 4429 C CA . GLU B 1 220 ? -10.044 47.598 81.960 1.00 11.98 217 GLU B CA 1
ATOM 4430 C C . GLU B 1 220 ? -10.461 46.149 82.162 1.00 11.42 217 GLU B C 1
ATOM 4431 O O . GLU B 1 220 ? -9.965 45.264 81.494 1.00 10.81 217 GLU B O 1
ATOM 4437 N N . THR B 1 221 ? -11.366 45.948 83.105 1.00 10.49 218 THR B N 1
ATOM 4438 C CA . THR B 1 221 ? -11.921 44.635 83.384 1.00 10.39 218 THR B CA 1
ATOM 4439 C C . THR B 1 221 ? -13.421 44.648 83.196 1.00 11.01 218 THR B C 1
ATOM 4440 O O . THR B 1 221 ? -14.088 45.664 83.446 1.00 11.76 218 THR B O 1
ATOM 4444 N N . ALA B 1 222 ? -13.957 43.510 82.769 1.00 9.69 219 ALA B N 1
ATOM 4445 C CA . ALA B 1 222 ? -15.384 43.310 82.577 1.00 9.19 219 ALA B CA 1
ATOM 4446 C C . ALA B 1 222 ? -15.807 42.003 83.210 1.00 8.94 219 ALA B C 1
ATOM 4447 O O . ALA B 1 222 ? -15.002 41.053 83.340 1.00 9.55 219 ALA B O 1
ATOM 4449 N N . VAL B 1 223 ? -17.081 41.950 83.593 1.00 8.81 220 VAL B N 1
ATOM 4450 C CA . VAL B 1 223 ? -17.713 40.690 83.999 1.00 7.98 220 VAL B CA 1
ATOM 4451 C C . VAL B 1 223 ? -18.939 40.517 83.107 1.00 9.46 220 VAL B C 1
ATOM 4452 O O . VAL B 1 223 ? -19.685 41.496 82.904 1.00 10.72 220 VAL B O 1
ATOM 4456 N N . HIS B 1 224 ? -19.102 39.332 82.524 1.00 8.40 221 HIS B N 1
ATOM 4457 C CA . HIS B 1 224 ? -20.247 39.023 81.674 1.00 8.79 221 HIS B CA 1
ATOM 4458 C C . HIS B 1 224 ? -21.193 38.086 82.395 1.00 8.86 221 HIS B C 1
ATOM 4459 O O . HIS B 1 224 ? -20.799 37.009 82.831 1.00 9.57 221 HIS B O 1
ATOM 4466 N N . ILE B 1 225 ? -22.466 38.478 82.485 1.00 8.93 222 ILE B N 1
ATOM 4467 C CA . ILE B 1 225 ? -23.510 37.708 83.177 1.00 9.69 222 ILE B CA 1
ATOM 4468 C C . ILE B 1 225 ? -24.729 37.749 82.303 1.00 9.65 222 ILE B C 1
ATOM 4469 O O . ILE B 1 225 ? -25.231 38.821 81.986 1.00 10.73 222 ILE B O 1
ATOM 4474 N N . CYS B 1 226 ? -25.218 36.581 81.908 1.00 9.08 223 CYS B N 1
ATOM 4475 C CA . CYS B 1 226 ? -26.210 36.485 80.862 1.00 9.70 223 CYS B CA 1
ATOM 4476 C C . CYS B 1 226 ? -27.190 35.362 81.165 1.00 10.68 223 CYS B C 1
ATOM 4477 O O . CYS B 1 226 ? -27.166 34.756 82.231 1.00 9.85 223 CYS B O 1
ATOM 4480 N N . TYR B 1 227 ? -28.038 35.062 80.183 1.00 9.93 224 TYR B N 1
ATOM 4481 C CA . TYR B 1 227 ? -28.993 33.952 80.233 1.00 11.11 224 TYR B CA 1
ATOM 4482 C C . TYR B 1 227 ? -28.653 32.856 79.215 1.00 11.04 224 TYR B C 1
ATOM 4483 O O . TYR B 1 227 ? -29.511 32.049 78.860 1.00 12.47 224 TYR B O 1
ATOM 4492 N N . GLY B 1 228 ? -27.397 32.818 78.764 1.00 11.33 225 GLY B N 1
ATOM 4493 C CA . GLY B 1 228 ? -26.842 31.626 78.109 1.00 10.46 225 GLY B CA 1
ATOM 4494 C C . GLY B 1 228 ? -26.779 31.630 76.598 1.00 10.39 225 GLY B C 1
ATOM 4495 O O . GLY B 1 228 ? -27.327 32.483 75.926 1.00 11.26 225 GLY B O 1
ATOM 4496 N N . TYR B 1 229 ? -26.099 30.622 76.070 1.00 11.00 226 TYR B N 1
ATOM 4497 C CA . TYR B 1 229 ? -26.080 30.407 74.650 1.00 12.06 226 TYR B CA 1
ATOM 4498 C C . TYR B 1 229 ? -27.444 30.120 74.078 1.00 13.67 226 TYR B C 1
ATOM 4499 O O . TYR B 1 229 ? -28.373 29.753 74.783 1.00 13.80 226 TYR B O 1
ATOM 4508 N N . GLY B 1 230 ? -27.539 30.299 72.767 1.00 13.56 227 GLY B N 1
ATOM 4509 C CA . GLY B 1 230 ? -28.689 29.907 71.973 1.00 16.40 227 GLY B CA 1
ATOM 4510 C C . GLY B 1 230 ? -28.764 28.407 71.779 1.00 16.82 227 GLY B C 1
ATOM 4511 O O . GLY B 1 230 ? -28.430 27.890 70.718 1.00 19.04 227 GLY B O 1
ATOM 4512 N N . ILE B 1 231 ? -29.181 27.714 72.831 1.00 16.27 228 ILE B N 1
ATOM 4513 C CA . ILE B 1 231 ? -29.434 26.273 72.812 1.00 17.02 228 ILE B CA 1
ATOM 4514 C C . ILE B 1 231 ? -30.808 26.005 73.408 1.00 17.20 228 ILE B C 1
ATOM 4515 O O . ILE B 1 231 ? -31.317 26.792 74.205 1.00 16.07 228 ILE B O 1
ATOM 4520 N N . LYS B 1 232 ? -31.402 24.876 73.037 1.00 17.14 229 LYS B N 1
ATOM 4521 C CA . LYS B 1 232 ? -32.754 24.548 73.492 1.00 18.44 229 LYS B CA 1
ATOM 4522 C C . LYS B 1 232 ? -32.927 24.573 75.020 1.00 16.90 229 LYS B C 1
ATOM 4523 O O . LYS B 1 232 ? -33.930 25.079 75.530 1.00 17.70 229 LYS B O 1
ATOM 4529 N N . ALA B 1 233 ? -31.944 24.085 75.778 1.00 16.26 230 ALA B N 1
ATOM 4530 C CA . ALA B 1 233 ? -32.063 24.076 77.227 1.00 15.50 230 ALA B CA 1
ATOM 4531 C C . ALA B 1 233 ? -32.312 25.482 77.816 1.00 14.83 230 ALA B C 1
ATOM 4532 O O . ALA B 1 233 ? -33.062 25.647 78.791 1.00 14.58 230 ALA B O 1
ATOM 4534 N N . ASN B 1 234 ? -31.684 26.472 77.191 1.00 14.17 231 ASN B N 1
ATOM 4535 C CA . ASN B 1 234 ? -31.791 27.840 77.664 1.00 13.09 231 ASN B CA 1
ATOM 4536 C C . ASN B 1 234 ? -33.073 28.501 77.180 1.00 13.36 231 ASN B C 1
ATOM 4537 O O . ASN B 1 234 ? -33.713 29.218 77.930 1.00 12.39 231 ASN B O 1
ATOM 4542 N N . THR B 1 235 ? -33.456 28.253 75.942 1.00 14.18 232 THR B N 1
ATOM 4543 C CA . THR B 1 235 ? -34.723 28.799 75.450 1.00 15.57 232 THR B CA 1
ATOM 4544 C C . THR B 1 235 ? -35.918 28.197 76.200 1.00 15.48 232 THR B C 1
ATOM 4545 O O . THR B 1 235 ? -36.873 28.908 76.514 1.00 16.19 232 THR B O 1
ATOM 4549 N N . ASP B 1 236 ? -35.855 26.912 76.559 1.00 15.48 233 ASP B N 1
ATOM 4550 C CA . ASP B 1 236 ? -36.900 26.314 77.408 1.00 16.33 233 ASP B CA 1
ATOM 4551 C C . ASP B 1 236 ? -36.933 26.950 78.789 1.00 15.83 233 ASP B C 1
ATOM 4552 O O . ASP B 1 236 ? -38.007 27.222 79.343 1.00 16.87 233 ASP B O 1
ATOM 4557 N N . TRP B 1 237 ? -35.764 27.186 79.350 1.00 13.85 234 TRP B N 1
ATOM 4558 C CA . TRP B 1 237 ? -35.651 27.811 80.660 1.00 12.52 234 TRP B CA 1
ATOM 4559 C C . TRP B 1 237 ? -36.234 29.215 80.661 1.00 12.10 234 TRP B C 1
ATOM 4560 O O . TRP B 1 237 ? -36.925 29.608 81.595 1.00 11.83 234 TRP B O 1
ATOM 4571 N N . LYS B 1 238 ? -35.964 29.971 79.608 1.00 11.58 235 LYS B N 1
ATOM 4572 C CA . LYS B 1 238 ? -36.448 31.334 79.546 1.00 11.91 235 LYS B CA 1
ATOM 4573 C C . LYS B 1 238 ? -37.971 31.391 79.597 1.00 11.91 235 LYS B C 1
ATOM 4574 O O . LYS B 1 238 ? -38.529 32.330 80.181 1.00 12.51 235 LYS B O 1
ATOM 4580 N N . LYS B 1 239 ? -38.631 30.381 79.021 1.00 12.21 236 LYS B N 1
ATOM 4581 C CA . LYS B 1 239 ? -40.084 30.277 79.043 1.00 12.98 236 LYS B CA 1
ATOM 4582 C C . LYS B 1 239 ? -40.666 30.140 80.459 1.00 11.72 236 LYS B C 1
ATOM 4583 O O . LYS B 1 239 ? -41.881 30.295 80.624 1.00 11.72 236 LYS B O 1
ATOM 4589 N N . THR B 1 240 ? -39.823 29.834 81.443 1.00 11.36 237 THR B N 1
ATOM 4590 C CA . THR B 1 240 ? -40.259 29.706 82.845 1.00 11.89 237 THR B CA 1
ATOM 4591 C C . THR B 1 240 ? -39.964 30.894 83.747 1.00 11.96 237 THR B C 1
ATOM 4592 O O . THR B 1 240 ? -40.388 30.923 84.912 1.00 13.89 237 THR B O 1
ATOM 4596 N N . LEU B 1 241 ? -39.255 31.895 83.226 1.00 11.05 238 LEU B N 1
ATOM 4597 C CA . LEU B 1 241 ? -38.721 32.977 84.061 1.00 11.10 238 LEU B CA 1
ATOM 4598 C C . LEU B 1 241 ? -39.684 34.126 84.328 1.00 11.50 238 LEU B C 1
ATOM 4599 O O . LEU B 1 241 ? -39.350 35.059 85.066 1.00 13.18 238 LEU B O 1
ATOM 4604 N N . GLY B 1 242 ? -40.875 34.089 83.720 1.00 11.31 239 GLY B N 1
ATOM 4605 C CA . GLY B 1 242 ? -41.928 35.045 84.059 1.00 11.54 239 GLY B CA 1
ATOM 4606 C C . GLY B 1 242 ? -41.766 36.430 83.456 1.00 10.78 239 GLY B C 1
ATOM 4607 O O . GLY B 1 242 ? -40.950 36.624 82.531 1.00 11.12 239 GLY B O 1
ATOM 4608 N N . SER B 1 243 ? -42.558 37.380 83.955 1.00 10.64 240 SER B N 1
ATOM 4609 C CA . SER B 1 243 ? -42.675 38.711 83.390 1.00 11.47 240 SER B CA 1
ATOM 4610 C C . SER B 1 243 ? -41.476 39.598 83.596 1.00 11.52 240 SER B C 1
ATOM 4611 O O . SER B 1 243 ? -41.260 40.530 82.827 1.00 11.66 240 SER B O 1
ATOM 4614 N N . GLU B 1 244 ? -40.742 39.342 84.675 1.00 11.50 241 GLU B N 1
ATOM 4615 C CA . GLU B 1 244 ? -39.555 40.135 84.990 1.00 12.39 241 GLU B CA 1
ATOM 4616 C C . GLU B 1 244 ? -38.433 39.191 85.399 1.00 12.05 241 GLU B C 1
ATOM 4617 O O . GLU B 1 244 ? -38.597 38.372 86.324 1.00 12.59 241 GLU B O 1
ATOM 4623 N N . TRP B 1 245 ? -37.289 39.321 84.742 1.00 10.66 242 TRP B N 1
ATOM 4624 C CA . TRP B 1 245 ? -36.127 38.512 85.058 1.00 10.93 242 TRP B CA 1
ATOM 4625 C C . TRP B 1 245 ? -35.264 39.400 85.939 1.00 10.42 242 TRP B C 1
ATOM 4626 O O . TRP B 1 245 ? -34.622 40.286 85.427 1.00 10.61 242 TRP B O 1
ATOM 4637 N N . ARG B 1 246 ? -35.316 39.193 87.253 1.00 10.78 243 ARG B N 1
ATOM 4638 C CA . ARG B 1 246 ? -34.721 40.086 88.198 1.00 11.39 243 ARG B CA 1
ATOM 4639 C C . ARG B 1 246 ? -33.442 39.520 88.823 1.00 11.37 243 ARG B C 1
ATOM 4640 O O . ARG B 1 246 ? -32.976 40.060 89.825 1.00 12.07 243 ARG B O 1
ATOM 4648 N N . GLN B 1 247 ? -32.883 38.468 88.241 1.00 10.88 244 GLN B N 1
ATOM 4649 C CA . GLN B 1 247 ? -31.678 37.833 88.784 1.00 11.45 244 GLN B CA 1
ATOM 4650 C C . GLN B 1 247 ? -30.540 38.846 89.046 1.00 10.95 244 GLN B C 1
ATOM 4651 O O . GLN B 1 247 ? -29.824 38.753 90.061 1.00 11.04 244 GLN B O 1
ATOM 4657 N N . TYR B 1 248 ? -30.370 39.823 88.169 1.00 10.42 245 TYR B N 1
ATOM 4658 C CA . TYR B 1 248 ? -29.298 40.822 88.332 1.00 10.30 245 TYR B CA 1
ATOM 4659 C C . TYR B 1 248 ? -29.436 41.599 89.617 1.00 11.12 245 TYR B C 1
ATOM 4660 O O . TYR B 1 248 ? -28.432 42.042 90.159 1.00 11.91 245 TYR B O 1
ATOM 4669 N N . GLU B 1 249 ? -30.653 41.795 90.123 1.00 10.92 246 GLU B N 1
ATOM 4670 C CA . GLU B 1 249 ? -30.793 42.594 91.343 1.00 12.21 246 GLU B CA 1
ATOM 4671 C C . GLU B 1 249 ? -30.157 41.882 92.541 1.00 12.38 246 GLU B C 1
ATOM 4672 O O . GLU B 1 249 ? -29.884 42.509 93.556 1.00 13.52 246 GLU B O 1
ATOM 4678 N N . GLU B 1 250 ? -29.971 40.564 92.441 1.00 12.44 247 GLU B N 1
ATOM 4679 C CA . GLU B 1 250 ? -29.356 39.800 93.519 1.00 13.67 247 GLU B CA 1
ATOM 4680 C C . GLU B 1 250 ? -27.862 40.021 93.650 1.00 13.89 247 GLU B C 1
ATOM 4681 O O . GLU B 1 250 ? -27.305 39.745 94.743 1.00 15.85 247 GLU B O 1
ATOM 4687 N N . VAL B 1 251 ? -27.212 40.509 92.603 1.00 12.81 248 VAL B N 1
ATOM 4688 C CA . VAL B 1 251 ? -25.755 40.630 92.568 1.00 13.33 248 VAL B CA 1
ATOM 4689 C C . VAL B 1 251 ? -25.237 42.033 92.175 1.00 12.98 248 VAL B C 1
ATOM 4690 O O . VAL B 1 251 ? -24.097 42.409 92.488 1.00 12.09 248 VAL B O 1
ATOM 4694 N N . PHE B 1 252 ? -26.045 42.829 91.483 1.00 12.26 249 PHE B N 1
ATOM 4695 C CA . PHE B 1 252 ? -25.629 44.163 91.094 1.00 13.12 249 PHE B CA 1
ATOM 4696 C C . PHE B 1 252 ? -25.183 45.080 92.223 1.00 13.87 249 PHE B C 1
ATOM 4697 O O . PHE B 1 252 ? -24.208 45.781 92.044 1.00 13.74 249 PHE B O 1
ATOM 4705 N N . PRO B 1 253 ? -25.862 45.063 93.371 1.00 13.50 250 PRO B N 1
ATOM 4706 C CA . PRO B 1 253 ? -25.410 45.989 94.425 1.00 14.64 250 PRO B CA 1
ATOM 4707 C C . PRO B 1 253 ? -23.961 45.753 94.839 1.00 14.77 250 PRO B C 1
ATOM 4708 O O . PRO B 1 253 ? -23.180 46.693 94.990 1.00 14.63 250 PRO B O 1
ATOM 4712 N N . LYS B 1 254 ? -23.580 44.505 94.979 1.00 14.88 251 LYS B N 1
ATOM 4713 C CA . LYS B 1 254 ? -22.202 44.222 95.328 1.00 15.12 251 LYS B CA 1
ATOM 4714 C C . LYS B 1 254 ? -21.257 44.445 94.155 1.00 14.25 251 LYS B C 1
ATOM 4715 O O . LYS B 1 254 ? -20.135 44.873 94.362 1.00 15.44 251 LYS B O 1
ATOM 4721 N N . LEU B 1 255 ? -21.671 44.160 92.923 1.00 14.37 252 LEU B N 1
ATOM 4722 C CA . LEU B 1 255 ? -20.829 44.457 91.784 1.00 14.31 252 LEU B CA 1
ATOM 4723 C C . LEU B 1 255 ? -20.566 45.947 91.646 1.00 14.05 252 LEU B C 1
ATOM 4724 O O . LEU B 1 255 ? -19.481 46.356 91.274 1.00 13.89 252 LEU B O 1
ATOM 4729 N N . GLN B 1 256 ? -21.571 46.766 91.926 1.00 13.51 253 GLN B N 1
ATOM 4730 C CA . GLN B 1 256 ? -21.400 48.214 91.887 1.00 13.84 253 GLN B CA 1
ATOM 4731 C C . GLN B 1 256 ? -20.259 48.686 92.794 1.00 14.00 253 GLN B C 1
ATOM 4732 O O . GLN B 1 256 ? -19.518 49.620 92.455 1.00 15.23 253 GLN B O 1
ATOM 4738 N N . LYS B 1 257 ? -20.143 48.048 93.950 1.00 14.08 254 LYS B N 1
ATOM 4739 C CA . LYS B 1 257 ? -19.116 48.392 94.945 1.00 15.24 254 LYS B CA 1
ATOM 4740 C C . LYS B 1 257 ? -17.732 47.786 94.615 1.00 14.78 254 LYS B C 1
ATOM 4741 O O . LYS B 1 257 ? -16.714 48.131 95.260 1.00 16.93 254 LYS B O 1
ATOM 4747 N N . SER B 1 258 ? -17.691 46.869 93.657 1.00 14.19 255 SER B N 1
ATOM 4748 C CA . SER B 1 258 ? -16.461 46.208 93.253 1.00 13.70 255 SER B CA 1
ATOM 4749 C C . SER B 1 258 ? -15.608 47.085 92.341 1.00 13.70 255 SER B C 1
ATOM 4750 O O . SER B 1 258 ? -16.011 48.154 91.881 1.00 13.24 255 SER B O 1
ATOM 4753 N N . ASN B 1 259 ? -14.415 46.597 92.053 1.00 13.41 256 ASN B N 1
ATOM 4754 C CA . ASN B 1 259 ? -13.480 47.274 91.180 1.00 13.64 256 ASN B CA 1
ATOM 4755 C C . ASN B 1 259 ? -13.585 46.890 89.719 1.00 12.87 256 ASN B C 1
ATOM 4756 O O . ASN B 1 259 ? -12.726 47.269 88.932 1.00 12.83 256 ASN B O 1
ATOM 4761 N N . ILE B 1 260 ? -14.608 46.113 89.347 1.00 12.60 257 ILE B N 1
ATOM 4762 C CA . ILE B 1 260 ? -14.839 45.768 87.946 1.00 12.31 257 ILE B CA 1
ATOM 4763 C C . ILE B 1 260 ? -15.221 47.034 87.181 1.00 12.99 257 ILE B C 1
ATOM 4764 O O . ILE B 1 260 ? -16.006 47.848 87.693 1.00 13.51 257 ILE B O 1
ATOM 4769 N N . ASP B 1 261 ? -14.657 47.237 85.997 1.00 11.55 258 ASP B N 1
ATOM 4770 C CA . ASP B 1 261 ? -14.931 48.459 85.227 1.00 10.97 258 ASP B CA 1
ATOM 4771 C C . ASP B 1 261 ? -16.194 48.416 84.384 1.00 11.51 258 ASP B C 1
ATOM 4772 O O . ASP B 1 261 ? -16.906 49.433 84.263 1.00 12.24 258 ASP B O 1
ATOM 4777 N N . ILE B 1 262 ? -16.461 47.261 83.774 1.00 10.23 259 ILE B N 1
ATOM 4778 C CA . ILE B 1 262 ? -17.537 47.121 82.789 1.00 10.35 259 ILE B CA 1
ATOM 4779 C C . ILE B 1 262 ? -18.389 45.922 83.162 1.00 9.85 259 ILE B C 1
ATOM 4780 O O . ILE B 1 262 ? -17.852 44.878 83.550 1.00 10.55 259 ILE B O 1
ATOM 4785 N N . ILE B 1 263 ? -19.706 46.054 83.066 1.00 10.32 260 ILE B N 1
ATOM 4786 C CA . ILE B 1 263 ? -20.600 44.920 83.255 1.00 10.72 260 ILE B CA 1
ATOM 4787 C C . ILE B 1 263 ? -21.264 44.621 81.926 1.00 10.87 260 ILE B C 1
ATOM 4788 O O . ILE B 1 263 ? -21.895 45.489 81.331 1.00 11.03 260 ILE B O 1
ATOM 4793 N N . SER B 1 264 ? -21.108 43.393 81.451 1.00 9.54 261 SER B N 1
ATOM 4794 C CA . SER B 1 264 ? -21.707 42.919 80.201 1.00 9.02 261 SER B CA 1
ATOM 4795 C C . SER B 1 264 ? -22.947 42.099 80.540 1.00 9.29 261 SER B C 1
ATOM 4796 O O . SER B 1 264 ? -22.882 41.130 81.286 1.00 9.50 261 SER B O 1
ATOM 4799 N N . LEU B 1 265 ? -24.081 42.506 79.993 1.00 9.27 262 LEU B N 1
ATOM 4800 C CA A LEU B 1 265 ? -25.412 41.987 80.337 0.50 9.83 262 LEU B CA 1
ATOM 4801 C CA B LEU B 1 265 ? -25.351 41.897 80.345 0.50 9.93 262 LEU B CA 1
ATOM 4802 C C . LEU B 1 265 ? -26.211 41.612 79.120 1.00 10.33 262 LEU B C 1
ATOM 4803 O O . LEU B 1 265 ? -25.947 42.074 78.002 1.00 11.75 262 LEU B O 1
ATOM 4812 N N . GLU B 1 266 ? -27.222 40.798 79.353 1.00 10.55 263 GLU B N 1
ATOM 4813 C CA . GLU B 1 266 ? -28.217 40.425 78.364 1.00 10.39 263 GLU B CA 1
ATOM 4814 C C . GLU B 1 266 ? -29.382 41.376 78.518 1.00 11.06 263 GLU B C 1
ATOM 4815 O O . GLU B 1 266 ? -29.875 41.611 79.625 1.00 12.80 263 GLU B O 1
ATOM 4821 N N A CYS B 1 267 ? -29.851 41.911 77.396 0.50 10.88 264 CYS B N 1
ATOM 4822 N N B CYS B 1 267 ? -29.829 41.936 77.397 0.50 11.20 264 CYS B N 1
ATOM 4823 C CA A CYS B 1 267 ? -31.006 42.804 77.393 0.50 11.02 264 CYS B CA 1
ATOM 4824 C CA B CYS B 1 267 ? -30.971 42.853 77.378 0.50 11.65 264 CYS B CA 1
ATOM 4825 C C A CYS B 1 267 ? -31.973 42.537 76.251 0.50 10.77 264 CYS B C 1
ATOM 4826 C C B CYS B 1 267 ? -31.955 42.540 76.259 0.50 11.10 264 CYS B C 1
ATOM 4827 O O A CYS B 1 267 ? -33.172 42.413 76.461 0.50 9.90 264 CYS B O 1
ATOM 4828 O O B CYS B 1 267 ? -33.143 42.379 76.498 0.50 10.32 264 CYS B O 1
ATOM 4833 N N . HIS B 1 268 ? -31.463 42.457 75.027 1.00 10.35 265 HIS B N 1
ATOM 4834 C CA . HIS B 1 268 ? -32.331 42.348 73.878 1.00 10.36 265 HIS B CA 1
ATOM 4835 C C . HIS B 1 268 ? -33.261 41.148 73.958 1.00 9.76 265 HIS B C 1
ATOM 4836 O O . HIS B 1 268 ? -32.809 40.048 74.125 1.00 9.87 265 HIS B O 1
ATOM 4843 N N . ASN B 1 269 ? -34.566 41.400 73.759 1.00 10.13 266 ASN B N 1
ATOM 4844 C CA . ASN B 1 269 ? -35.632 40.394 73.816 1.00 10.75 266 ASN B CA 1
ATOM 4845 C C . ASN B 1 269 ? -35.829 39.772 75.201 1.00 10.60 266 ASN B C 1
ATOM 4846 O O . ASN B 1 269 ? -36.654 38.880 75.365 1.00 12.93 266 ASN B O 1
ATOM 4851 N N . SER B 1 270 ? -35.102 40.259 76.191 1.00 10.67 267 SER B N 1
ATOM 4852 C CA . SER B 1 270 ? -35.230 39.737 77.531 1.00 10.33 267 SER B CA 1
ATOM 4853 C C . SER B 1 270 ? -36.395 40.381 78.249 1.00 10.19 267 SER B C 1
ATOM 4854 O O . SER B 1 270 ? -36.995 41.342 77.783 1.00 10.70 267 SER B O 1
ATOM 4857 N N . HIS B 1 271 ? -36.665 39.863 79.439 1.00 10.30 268 HIS B N 1
ATOM 4858 C CA . HIS B 1 271 ? -37.588 40.534 80.358 1.00 9.27 268 HIS B CA 1
ATOM 4859 C C . HIS B 1 271 ? -36.839 41.124 81.561 1.00 9.50 268 HIS B C 1
ATOM 4860 O O . HIS B 1 271 ? -37.393 41.282 82.630 1.00 10.74 268 HIS B O 1
ATOM 4867 N N . VAL B 1 272 ? -35.560 41.463 81.373 1.00 10.34 269 VAL B N 1
ATOM 4868 C CA . VAL B 1 272 ? -34.818 42.156 82.416 1.00 10.60 269 VAL B CA 1
ATOM 4869 C C . VAL B 1 272 ? -35.351 43.610 82.509 1.00 11.73 269 VAL B C 1
ATOM 4870 O O . VAL B 1 272 ? -35.361 44.327 81.502 1.00 11.86 269 VAL B O 1
ATOM 4874 N N . PRO B 1 273 ? -35.819 44.034 83.690 1.00 11.69 270 PRO B N 1
ATOM 4875 C CA . PRO B 1 273 ? -36.222 45.450 83.801 1.00 12.73 270 PRO B CA 1
ATOM 4876 C C . PRO B 1 273 ? -35.027 46.357 83.606 1.00 12.86 270 PRO B C 1
ATOM 4877 O O . PRO B 1 273 ? -34.014 46.211 84.287 1.00 12.71 270 PRO B O 1
ATOM 4889 N N . GLU B 1 275 ? -34.577 49.298 84.515 1.00 12.80 272 GLU B N 1
ATOM 4890 C CA . GLU B 1 275 ? -34.269 50.071 85.719 1.00 14.05 272 GLU B CA 1
ATOM 4891 C C . GLU B 1 275 ? -33.222 49.358 86.597 1.00 12.64 272 GLU B C 1
ATOM 4892 O O . GLU B 1 275 ? -32.598 49.993 87.440 1.00 12.29 272 GLU B O 1
ATOM 4898 N N . LEU B 1 276 ? -33.017 48.056 86.435 1.00 12.17 273 LEU B N 1
ATOM 4899 C CA . LEU B 1 276 ? -31.948 47.394 87.203 1.00 11.52 273 LEU B CA 1
ATOM 4900 C C . LEU B 1 276 ? -30.571 48.005 86.889 1.00 11.35 273 LEU B C 1
ATOM 4901 O O . LEU B 1 276 ? -29.657 47.937 87.708 1.00 12.01 273 LEU B O 1
ATOM 4906 N N . LEU B 1 277 ? -30.439 48.633 85.722 1.00 11.47 274 LEU B N 1
ATOM 4907 C CA . LEU B 1 277 ? -29.171 49.297 85.350 1.00 12.02 274 LEU B CA 1
ATOM 4908 C C . LEU B 1 277 ? -28.831 50.428 86.298 1.00 11.66 274 LEU B C 1
ATOM 4909 O O . LEU B 1 277 ? -27.664 50.784 86.436 1.00 12.08 274 LEU B O 1
ATOM 4914 N N . GLU B 1 278 ? -29.828 50.971 86.990 1.00 11.56 275 GLU B N 1
ATOM 4915 C CA . GLU B 1 278 ? -29.585 52.015 87.974 1.00 12.20 275 GLU B CA 1
ATOM 4916 C C . GLU B 1 278 ? -28.753 51.512 89.136 1.00 12.40 275 GLU B C 1
ATOM 4917 O O . GLU B 1 278 ? -28.019 52.266 89.766 1.00 12.08 275 GLU B O 1
ATOM 4923 N N . LEU B 1 279 ? -28.837 50.207 89.403 1.00 11.29 276 LEU B N 1
ATOM 4924 C CA . LEU B 1 279 ? -28.087 49.611 90.505 1.00 11.87 276 LEU B CA 1
ATOM 4925 C C . LEU B 1 279 ? -26.568 49.594 90.234 1.00 11.25 276 LEU B C 1
ATOM 4926 O O . LEU B 1 279 ? -25.783 49.471 91.174 1.00 13.03 276 LEU B O 1
ATOM 4931 N N . ILE B 1 280 ? -26.154 49.730 88.972 1.00 11.04 277 ILE B N 1
ATOM 4932 C CA . ILE B 1 280 ? -24.725 49.803 88.598 1.00 11.32 277 ILE B CA 1
ATOM 4933 C C . ILE B 1 280 ? -24.373 51.152 87.976 1.00 11.54 277 ILE B C 1
ATOM 4934 O O . ILE B 1 280 ? -23.433 51.287 87.228 1.00 11.89 277 ILE B O 1
ATOM 4939 N N . ARG B 1 281 ? -25.168 52.155 88.318 1.00 11.68 278 ARG B N 1
ATOM 4940 C CA . ARG B 1 281 ? -24.946 53.518 87.850 1.00 11.88 278 ARG B CA 1
ATOM 4941 C C . ARG B 1 281 ? -23.513 53.966 88.130 1.00 11.89 278 ARG B C 1
ATOM 4942 O O . ARG B 1 281 ? -23.070 54.016 89.270 1.00 14.17 278 ARG B O 1
ATOM 4950 N N . GLY B 1 282 ? -22.822 54.344 87.070 1.00 12.00 279 GLY B N 1
ATOM 4951 C CA . GLY B 1 282 ? -21.430 54.746 87.133 1.00 12.31 279 GLY B CA 1
ATOM 4952 C C . GLY B 1 282 ? -20.471 53.757 86.475 1.00 12.55 279 GLY B C 1
ATOM 4953 O O . GLY B 1 282 ? -19.357 54.148 86.107 1.00 14.12 279 GLY B O 1
ATOM 4954 N N . LYS B 1 283 ? -20.876 52.491 86.348 1.00 11.66 280 LYS B N 1
ATOM 4955 C CA . LYS B 1 283 ? -20.067 51.501 85.622 1.00 11.43 280 LYS B CA 1
ATOM 4956 C C . LYS B 1 283 ? -20.255 51.701 84.141 1.00 11.49 280 LYS B C 1
ATOM 4957 O O . LYS B 1 283 ? -21.285 52.202 83.701 1.00 11.18 280 LYS B O 1
ATOM 4963 N N . LYS B 1 284 ? -19.291 51.252 83.353 1.00 10.79 281 LYS B N 1
ATOM 4964 C CA . LYS B 1 284 ? -19.552 51.038 81.941 1.00 11.03 281 LYS B CA 1
ATOM 4965 C C . LYS B 1 284 ? -20.420 49.804 81.804 1.00 10.85 281 LYS B C 1
ATOM 4966 O O . LYS B 1 284 ? -20.275 48.826 82.532 1.00 10.02 281 LYS B O 1
ATOM 4972 N N . VAL B 1 285 ? -21.319 49.863 80.833 1.00 11.08 282 VAL B N 1
ATOM 4973 C CA . VAL B 1 285 ? -22.257 48.791 80.611 1.00 10.53 282 VAL B CA 1
ATOM 4974 C C . VAL B 1 285 ? -22.226 48.330 79.169 1.00 10.65 282 VAL B C 1
ATOM 4975 O O . VAL B 1 285 ? -22.537 49.070 78.239 1.00 11.58 282 VAL B O 1
ATOM 4987 N N . VAL B 1 287 ? -24.182 46.497 76.836 1.00 10.14 284 VAL B N 1
ATOM 4988 C CA . VAL B 1 287 ? -25.613 46.189 76.765 1.00 10.43 284 VAL B CA 1
ATOM 4989 C C . VAL B 1 287 ? -25.847 45.276 75.596 1.00 9.69 284 VAL B C 1
ATOM 4990 O O . VAL B 1 287 ? -25.596 45.643 74.450 1.00 9.65 284 VAL B O 1
ATOM 4994 N N . GLY B 1 288 ? -26.317 44.073 75.860 1.00 9.45 285 GLY B N 1
ATOM 4995 C CA . GLY B 1 288 ? -26.649 43.167 74.772 1.00 9.45 285 GLY B CA 1
ATOM 4996 C C . GLY B 1 288 ? -27.803 43.670 73.943 1.00 9.36 285 GLY B C 1
ATOM 4997 O O . GLY B 1 288 ? -28.925 43.836 74.448 1.00 9.73 285 GLY B O 1
ATOM 4998 N N . ALA B 1 289 ? -27.521 43.946 72.664 1.00 9.79 286 ALA B N 1
ATOM 4999 C CA . ALA B 1 289 ? -28.504 44.482 71.753 1.00 10.99 286 ALA B CA 1
ATOM 5000 C C . ALA B 1 289 ? -28.762 43.516 70.602 1.00 10.62 286 ALA B C 1
ATOM 5001 O O . ALA B 1 289 ? -29.398 43.886 69.603 1.00 12.06 286 ALA B O 1
ATOM 5003 N N . ILE B 1 290 ? -28.254 42.290 70.734 1.00 10.11 287 ILE B N 1
ATOM 5004 C CA . ILE B 1 290 ? -28.453 41.193 69.797 1.00 10.31 287 ILE B CA 1
ATOM 5005 C C . ILE B 1 290 ? -28.820 39.944 70.598 1.00 10.31 287 ILE B C 1
ATOM 5006 O O . ILE B 1 290 ? -28.138 39.595 71.574 1.00 10.49 287 ILE B O 1
ATOM 5011 N N . ASP B 1 291 ? -29.906 39.308 70.213 1.00 10.82 288 ASP B N 1
ATOM 5012 C CA . ASP B 1 291 ? -30.383 38.059 70.807 1.00 11.10 288 ASP B CA 1
ATOM 5013 C C . ASP B 1 291 ? -29.715 36.915 70.064 1.00 12.21 288 ASP B C 1
ATOM 5014 O O . ASP B 1 291 ? -29.981 36.702 68.880 1.00 12.21 288 ASP B O 1
ATOM 5019 N N . VAL B 1 292 ? -28.823 36.201 70.740 1.00 12.37 289 VAL B N 1
ATOM 5020 C CA . VAL B 1 292 ? -28.104 35.104 70.119 1.00 13.58 289 VAL B CA 1
ATOM 5021 C C . VAL B 1 292 ? -28.845 33.771 70.260 1.00 14.93 289 VAL B C 1
ATOM 5022 O O . VAL B 1 292 ? -28.277 32.726 69.909 1.00 16.58 289 VAL B O 1
ATOM 5026 N N . ALA B 1 293 ? -30.114 33.800 70.717 1.00 14.47 290 ALA B N 1
ATOM 5027 C CA . ALA B 1 293 ? -30.918 32.579 70.909 1.00 16.11 290 ALA B CA 1
ATOM 5028 C C . ALA B 1 293 ? -32.020 32.466 69.848 1.00 17.70 290 ALA B C 1
ATOM 5029 O O . ALA B 1 293 ? -32.940 31.636 69.938 1.00 19.69 290 ALA B O 1
ATOM 5031 N N . THR B 1 294 ? -31.923 33.299 68.821 1.00 17.76 291 THR B N 1
ATOM 5032 C CA . THR B 1 294 ? -32.775 33.190 67.635 1.00 17.60 291 THR B CA 1
ATOM 5033 C C . THR B 1 294 ? -31.941 33.443 66.394 1.00 17.69 291 THR B C 1
ATOM 5034 O O . THR B 1 294 ? -31.029 34.261 66.431 1.00 16.19 291 THR B O 1
ATOM 5038 N N . ASP B 1 295 ? -32.254 32.747 65.301 1.00 17.49 292 ASP B N 1
ATOM 5039 C CA . ASP B 1 295 ? -31.605 33.006 64.015 1.00 17.69 292 ASP B CA 1
ATOM 5040 C C . ASP B 1 295 ? -32.192 34.219 63.288 1.00 17.69 292 ASP B C 1
ATOM 5041 O O . ASP B 1 295 ? -31.613 34.709 62.322 1.00 18.15 292 ASP B O 1
ATOM 5046 N N . THR B 1 296 ? -33.335 34.709 63.759 1.00 17.06 293 THR B N 1
ATOM 5047 C CA . THR B 1 296 ? -33.906 35.941 63.225 1.00 18.32 293 THR B CA 1
ATOM 5048 C C . THR B 1 296 ? -32.925 37.107 63.355 1.00 16.86 293 THR B C 1
ATOM 5049 O O . THR B 1 296 ? -32.380 37.365 64.436 1.00 16.58 293 THR B O 1
ATOM 5053 N N . ILE B 1 297 ? -32.702 37.815 62.267 1.00 16.38 294 ILE B N 1
ATOM 5054 C CA . ILE B 1 297 ? -31.698 38.876 62.236 1.00 15.30 294 ILE B CA 1
ATOM 5055 C C . ILE B 1 297 ? -32.351 40.163 62.670 1.00 14.70 294 ILE B C 1
ATOM 5056 O O . ILE B 1 297 ? -33.345 40.575 62.072 1.00 15.98 294 ILE B O 1
ATOM 5061 N N . GLU B 1 298 ? -31.804 40.785 63.712 1.00 14.16 295 GLU B N 1
ATOM 5062 C CA . GLU B 1 298 ? -32.248 42.084 64.182 1.00 14.46 295 GLU B CA 1
ATOM 5063 C C . GLU B 1 298 ? -32.169 43.131 63.078 1.00 14.52 295 GLU B C 1
ATOM 5064 O O . GLU B 1 298 ? -31.247 43.073 62.265 1.00 15.95 295 GLU B O 1
ATOM 5070 N N . THR B 1 299 ? -33.120 44.064 63.045 1.00 15.16 296 THR B N 1
ATOM 5071 C CA . THR B 1 299 ? -32.959 45.278 62.237 1.00 14.91 296 THR B CA 1
ATOM 5072 C C . THR B 1 299 ? -32.128 46.311 62.997 1.00 14.98 296 THR B C 1
ATOM 5073 O O . THR B 1 299 ? -32.026 46.267 64.236 1.00 14.14 296 THR B O 1
ATOM 5077 N N . ALA B 1 300 ? -31.535 47.244 62.271 1.00 15.71 297 ALA B N 1
ATOM 5078 C CA . ALA B 1 300 ? -30.795 48.333 62.894 1.00 15.84 297 ALA B CA 1
ATOM 5079 C C . ALA B 1 300 ? -31.677 49.127 63.848 1.00 16.48 297 ALA B C 1
ATOM 5080 O O . ALA B 1 300 ? -31.238 49.548 64.921 1.00 14.76 297 ALA B O 1
ATOM 5082 N N . GLU B 1 301 ? -32.941 49.293 63.473 1.00 16.76 298 GLU B N 1
ATOM 5083 C CA . GLU B 1 301 ? -33.902 50.033 64.284 1.00 17.31 298 GLU B CA 1
ATOM 5084 C C . GLU B 1 301 ? -34.196 49.336 65.595 1.00 16.11 298 GLU B C 1
ATOM 5085 O O . GLU B 1 301 ? -34.317 49.992 66.641 1.00 15.62 298 GLU B O 1
ATOM 5091 N N . GLU B 1 302 ? -34.296 48.006 65.560 1.00 14.64 299 GLU B N 1
ATOM 5092 C CA . GLU B 1 302 ? -34.499 47.235 66.794 1.00 14.19 299 GLU B CA 1
ATOM 5093 C C . GLU B 1 302 ? -33.296 47.303 67.729 1.00 13.39 299 GLU B C 1
ATOM 5094 O O . GLU B 1 302 ? -33.468 47.401 68.953 1.00 13.32 299 GLU B O 1
ATOM 5100 N N . VAL B 1 303 ? -32.094 47.196 67.177 1.00 12.86 300 VAL B N 1
ATOM 5101 C CA . VAL B 1 303 ? -30.882 47.356 67.975 1.00 11.35 300 VAL B CA 1
ATOM 5102 C C . VAL B 1 303 ? -30.895 48.762 68.594 1.00 11.86 300 VAL B C 1
ATOM 5103 O O . VAL B 1 303 ? -30.630 48.952 69.785 1.00 11.55 300 VAL B O 1
ATOM 5107 N N . ALA B 1 304 ? -31.206 49.762 67.790 1.00 12.44 301 ALA B N 1
ATOM 5108 C CA . ALA B 1 304 ? -31.193 51.140 68.284 1.00 12.68 301 ALA B CA 1
ATOM 5109 C C . ALA B 1 304 ? -32.194 51.329 69.427 1.00 13.25 301 ALA B C 1
ATOM 5110 O O . ALA B 1 304 ? -31.929 52.052 70.380 1.00 14.11 301 ALA B O 1
ATOM 5112 N N . ASP B 1 305 ? -33.350 50.695 69.311 1.00 13.89 302 ASP B N 1
ATOM 5113 C CA . ASP B 1 305 ? -34.387 50.810 70.333 1.00 14.97 302 ASP B CA 1
ATOM 5114 C C . ASP B 1 305 ? -33.860 50.322 71.679 1.00 13.54 302 ASP B C 1
ATOM 5115 O O . ASP B 1 305 ? -34.048 50.971 72.709 1.00 14.10 302 ASP B O 1
ATOM 5120 N N . THR B 1 306 ? -33.199 49.172 71.684 1.00 12.02 303 THR B N 1
ATOM 5121 C CA . THR B 1 306 ? -32.610 48.636 72.931 1.00 12.12 303 THR B CA 1
ATOM 5122 C C . THR B 1 306 ? -31.557 49.592 73.477 1.00 12.18 303 THR B C 1
ATOM 5123 O O . THR B 1 306 ? -31.487 49.856 74.677 1.00 11.32 303 THR B O 1
ATOM 5127 N N . LEU B 1 307 ? -30.736 50.154 72.600 1.00 12.68 304 LEU B N 1
ATOM 5128 C CA . LEU B 1 307 ? -29.705 51.094 73.048 1.00 12.30 304 LEU B CA 1
ATOM 5129 C C . LEU B 1 307 ? -30.305 52.363 73.633 1.00 13.07 304 LEU B C 1
ATOM 5130 O O . LEU B 1 307 ? -29.854 52.857 74.668 1.00 13.51 304 LEU B O 1
ATOM 5135 N N . ARG B 1 308 ? -31.361 52.862 73.001 1.00 13.80 305 ARG B N 1
ATOM 5136 C CA . ARG B 1 308 ? -32.049 54.045 73.530 1.00 15.57 305 ARG B CA 1
ATOM 5137 C C . ARG B 1 308 ? -32.666 53.782 74.866 1.00 16.11 305 ARG B C 1
ATOM 5138 O O . ARG B 1 308 ? -32.619 54.636 75.769 1.00 17.99 305 ARG B O 1
ATOM 5146 N N . LYS B 1 309 ? -33.256 52.609 75.020 1.00 15.62 306 LYS B N 1
ATOM 5147 C CA . LYS B 1 309 ? -33.831 52.271 76.305 1.00 15.48 306 LYS B CA 1
ATOM 5148 C C . LYS B 1 309 ? -32.742 52.239 77.385 1.00 15.69 306 LYS B C 1
ATOM 5149 O O . LYS B 1 309 ? -32.947 52.706 78.506 1.00 17.19 306 LYS B O 1
ATOM 5155 N N . ALA B 1 310 ? -31.580 51.684 77.059 1.00 14.28 307 ALA B N 1
ATOM 5156 C CA . ALA B 1 310 ? -30.480 51.671 78.000 1.00 12.74 307 ALA B CA 1
ATOM 5157 C C . ALA B 1 310 ? -29.945 53.064 78.342 1.00 13.56 307 ALA B C 1
ATOM 5158 O O . ALA B 1 310 ? -29.518 53.290 79.476 1.00 12.64 307 ALA B O 1
ATOM 5160 N N . LEU B 1 311 ? -29.977 53.985 77.389 1.00 13.18 308 LEU B N 1
ATOM 5161 C CA . LEU B 1 311 ? -29.488 55.344 77.619 1.00 13.98 308 LEU B CA 1
ATOM 5162 C C . LEU B 1 311 ? -30.319 56.087 78.680 1.00 14.19 308 LEU B C 1
ATOM 5163 O O . LEU B 1 311 ? -29.851 57.070 79.238 1.00 15.23 308 LEU B O 1
ATOM 5168 N N . LYS B 1 312 ? -31.540 55.643 78.948 1.00 13.35 309 LYS B N 1
ATOM 5169 C CA . LYS B 1 312 ? -32.274 56.185 80.088 1.00 13.38 309 LYS B CA 1
ATOM 5170 C C . LYS B 1 312 ? -31.478 56.007 81.391 1.00 13.17 309 LYS B C 1
ATOM 5171 O O . LYS B 1 312 ? -31.558 56.850 82.256 1.00 13.76 309 LYS B O 1
ATOM 5177 N N . PHE B 1 313 ? -30.740 54.909 81.529 1.00 12.15 310 PHE B N 1
ATOM 5178 C CA . PHE B 1 313 ? -30.041 54.547 82.764 1.00 11.85 310 PHE B CA 1
ATOM 5179 C C . PHE B 1 313 ? -28.523 54.518 82.660 1.00 11.96 310 PHE B C 1
ATOM 5180 O O . PHE B 1 313 ? -27.858 54.394 83.685 1.00 13.85 310 PHE B O 1
ATOM 5188 N N . VAL B 1 314 ? -27.971 54.635 81.457 1.00 12.47 311 VAL B N 1
ATOM 5189 C CA . VAL B 1 314 ? -26.534 54.575 81.256 1.00 13.51 311 VAL B CA 1
ATOM 5190 C C . VAL B 1 314 ? -26.117 55.828 80.503 1.00 13.57 311 VAL B C 1
ATOM 5191 O O . VAL B 1 314 ? -26.692 56.131 79.451 1.00 14.89 311 VAL B O 1
ATOM 5195 N N . ASP B 1 315 ? -25.143 56.564 81.029 1.00 14.75 312 ASP B N 1
ATOM 5196 C CA . ASP B 1 315 ? -24.626 57.753 80.344 1.00 15.75 312 ASP B CA 1
ATOM 5197 C C . ASP B 1 315 ? -24.071 57.338 78.986 1.00 15.88 312 ASP B C 1
ATOM 5198 O O . ASP B 1 315 ? -23.553 56.226 78.797 1.00 14.01 312 ASP B O 1
ATOM 5203 N N . ALA B 1 316 ? -24.162 58.261 78.045 1.00 15.80 313 ALA B N 1
ATOM 5204 C CA . ALA B 1 316 ? -23.677 58.011 76.704 1.00 15.62 313 ALA B CA 1
ATOM 5205 C C . ALA B 1 316 ? -22.225 57.536 76.692 1.00 15.54 313 ALA B C 1
ATOM 5206 O O . ALA B 1 316 ? -21.891 56.621 75.937 1.00 16.09 313 ALA B O 1
ATOM 5208 N N . ASP B 1 317 ? -21.367 58.131 77.523 1.00 16.09 314 ASP B N 1
ATOM 5209 C CA . ASP B 1 317 ? -19.959 57.756 77.522 1.00 16.33 314 ASP B CA 1
ATOM 5210 C C . ASP B 1 317 ? -19.670 56.447 78.260 1.00 14.97 314 ASP B C 1
ATOM 5211 O O . ASP B 1 317 ? -18.522 56.000 78.289 1.00 16.25 314 ASP B O 1
ATOM 5216 N N . LYS B 1 318 ? -20.710 55.820 78.824 1.00 14.10 315 LYS B N 1
ATOM 5217 C CA . LYS B 1 318 ? -20.577 54.544 79.529 1.00 13.91 315 LYS B CA 1
ATOM 5218 C C . LYS B 1 318 ? -21.308 53.417 78.815 1.00 13.65 315 LYS B C 1
ATOM 5219 O O . LYS B 1 318 ? -21.294 52.275 79.310 1.00 12.89 315 LYS B O 1
ATOM 5225 N N . LEU B 1 319 ? -21.929 53.694 77.668 1.00 12.92 316 LEU B N 1
ATOM 5226 C CA . LEU B 1 319 ? -22.750 52.700 76.952 1.00 13.23 316 LEU B CA 1
ATOM 5227 C C . LEU B 1 319 ? -21.920 52.013 75.872 1.00 12.31 316 LEU B C 1
ATOM 5228 O O . LEU B 1 319 ? -21.415 52.666 74.977 1.00 13.35 316 LEU B O 1
ATOM 5233 N N . TYR B 1 320 ? -21.813 50.687 75.966 1.00 11.09 317 TYR B N 1
ATOM 5234 C CA . TYR B 1 320 ? -21.022 49.876 75.055 1.00 11.35 317 TYR B CA 1
ATOM 5235 C C . TYR B 1 320 ? -21.952 48.866 74.366 1.00 10.53 317 TYR B C 1
ATOM 5236 O O . TYR B 1 320 ? -22.282 47.795 74.920 1.00 11.48 317 TYR B O 1
ATOM 5245 N N . PRO B 1 321 ? -22.408 49.175 73.147 1.00 10.14 318 PRO B N 1
ATOM 5246 C CA . PRO B 1 321 ? -23.299 48.188 72.502 1.00 10.21 318 PRO B CA 1
ATOM 5247 C C . PRO B 1 321 ? -22.640 46.807 72.300 1.00 10.91 318 PRO B C 1
ATOM 5248 O O . PRO B 1 321 ? -21.511 46.734 71.814 1.00 10.66 318 PRO B O 1
ATOM 5252 N N . CYS B 1 322 ? -23.340 45.726 72.625 1.00 9.87 319 CYS B N 1
ATOM 5253 C CA . CYS B 1 322 ? -22.739 44.403 72.698 1.00 9.87 319 CYS B CA 1
ATOM 5254 C C . CYS B 1 322 ? -23.779 43.380 72.266 1.00 10.50 319 CYS B C 1
ATOM 5255 O O . CYS B 1 322 ? -24.844 43.733 71.773 1.00 10.09 319 CYS B O 1
ATOM 5258 N N . THR B 1 323 ? -23.437 42.102 72.397 1.00 9.40 320 THR B N 1
ATOM 5259 C CA . THR B 1 323 ? -24.375 40.999 72.149 1.00 9.77 320 THR B CA 1
ATOM 5260 C C . THR B 1 323 ? -24.768 40.364 73.488 1.00 8.50 320 THR B C 1
ATOM 5261 O O . THR B 1 323 ? -24.042 40.470 74.482 1.00 9.17 320 THR B O 1
ATOM 5265 N N . ASN B 1 324 ? -25.923 39.704 73.555 1.00 8.99 321 ASN B N 1
ATOM 5266 C CA . ASN B 1 324 ? -26.357 39.133 74.840 1.00 9.36 321 ASN B CA 1
ATOM 5267 C C . ASN B 1 324 ? -25.441 38.039 75.318 1.00 9.78 321 ASN B C 1
ATOM 5268 O O . ASN B 1 324 ? -25.260 37.870 76.524 1.00 9.24 321 ASN B O 1
ATOM 5273 N N . CYS B 1 325 ? -24.876 37.287 74.379 1.00 9.14 322 CYS B N 1
ATOM 5274 C CA . CYS B 1 325 ? -23.972 36.185 74.676 1.00 9.60 322 CYS B CA 1
ATOM 5275 C C . CYS B 1 325 ? -23.144 35.902 73.422 1.00 9.96 322 CYS B C 1
ATOM 5276 O O . CYS B 1 325 ? -23.257 36.642 72.436 1.00 10.41 322 CYS B O 1
ATOM 5279 N N . GLY B 1 326 ? -22.334 34.852 73.463 1.00 10.22 323 GLY B N 1
ATOM 5280 C CA . GLY B 1 326 ? -21.495 34.485 72.345 1.00 11.58 323 GLY B CA 1
ATOM 5281 C C . GLY B 1 326 ? -22.252 33.842 71.211 1.00 11.47 323 GLY B C 1
ATOM 5282 O O . GLY B 1 326 ? -23.431 33.476 71.338 1.00 11.52 323 GLY B O 1
ATOM 5291 N N . THR B 1 328 ? -20.670 31.387 68.890 1.00 13.31 325 THR B N 1
ATOM 5292 C CA . THR B 1 328 ? -20.093 30.179 68.335 1.00 15.76 325 THR B CA 1
ATOM 5293 C C . THR B 1 328 ? -21.154 29.123 67.890 1.00 15.75 325 THR B C 1
ATOM 5294 O O . THR B 1 328 ? -20.898 28.438 66.896 1.00 17.52 325 THR B O 1
ATOM 5298 N N . PRO B 1 329 ? -22.360 29.063 68.512 1.00 15.25 326 PRO B N 1
ATOM 5299 C CA . PRO B 1 329 ? -23.422 28.137 68.036 1.00 16.38 326 PRO B CA 1
ATOM 5300 C C . PRO B 1 329 ? -24.124 28.553 66.746 1.00 16.23 326 PRO B C 1
ATOM 5301 O O . PRO B 1 329 ? -24.860 27.733 66.145 1.00 17.46 326 PRO B O 1
ATOM 5305 N N . LEU B 1 330 ? -23.974 29.812 66.342 1.00 15.11 327 LEU B N 1
ATOM 5306 C CA . LEU B 1 330 ? -24.636 30.319 65.132 1.00 15.16 327 LEU B CA 1
ATOM 5307 C C . LEU B 1 330 ? -23.828 30.066 63.863 1.00 15.39 327 LEU B C 1
ATOM 5308 O O . LEU B 1 330 ? -22.632 29.765 63.895 1.00 15.08 327 LEU B O 1
ATOM 5313 N N . SER B 1 331 ? -24.512 30.200 62.727 1.00 15.45 328 SER B N 1
ATOM 5314 C CA . SER B 1 331 ? -23.831 30.148 61.455 1.00 15.46 328 SER B CA 1
ATOM 5315 C C . SER B 1 331 ? -23.082 31.442 61.149 1.00 15.15 328 SER B C 1
ATOM 5316 O O . SER B 1 331 ? -23.364 32.483 61.722 1.00 15.05 328 SER B O 1
ATOM 5319 N N . HIS B 1 332 ? -22.127 31.353 60.226 1.00 15.60 329 HIS B N 1
ATOM 5320 C CA . HIS B 1 332 ? -21.400 32.531 59.770 1.00 16.37 329 HIS B CA 1
ATOM 5321 C C . HIS B 1 332 ? -22.375 33.569 59.210 1.00 15.85 329 HIS B C 1
ATOM 5322 O O . HIS B 1 332 ? -22.254 34.774 59.475 1.00 15.68 329 HIS B O 1
ATOM 5329 N N . GLN B 1 333 ? -23.358 33.094 58.459 1.00 17.17 330 GLN B N 1
ATOM 5330 C CA . GLN B 1 333 ? -24.283 34.005 57.799 1.00 17.08 330 GLN B CA 1
ATOM 5331 C C . GLN B 1 333 ? -25.191 34.727 58.790 1.00 16.21 330 GLN B C 1
ATOM 5332 O O . GLN B 1 333 ? -25.397 35.936 58.681 1.00 16.06 330 GLN B O 1
ATOM 5338 N N . VAL B 1 334 ? -25.718 34.008 59.777 1.00 14.65 331 VAL B N 1
ATOM 5339 C CA . VAL B 1 334 ? -26.518 34.643 60.831 1.00 14.09 331 VAL B CA 1
ATOM 5340 C C . VAL B 1 334 ? -25.657 35.619 61.643 1.00 13.40 331 VAL B C 1
ATOM 5341 O O . VAL B 1 334 ? -26.091 36.737 61.953 1.00 13.86 331 VAL B O 1
ATOM 5345 N N . THR B 1 335 ? -24.431 35.221 61.940 1.00 13.30 332 THR B N 1
ATOM 5346 C CA . THR B 1 335 ? -23.542 36.053 62.703 1.00 13.33 332 THR B CA 1
ATOM 5347 C C . THR B 1 335 ? -23.237 37.343 61.966 1.00 12.73 332 THR B C 1
ATOM 5348 O O . THR B 1 335 ? -23.313 38.420 62.547 1.00 12.89 332 THR B O 1
ATOM 5352 N N . ARG B 1 336 ? -22.950 37.248 60.659 1.00 12.65 333 ARG B N 1
ATOM 5353 C CA . ARG B 1 336 ? -22.692 38.434 59.856 1.00 14.01 333 ARG B CA 1
ATOM 5354 C C . ARG B 1 336 ? -23.901 39.385 59.857 1.00 12.78 333 ARG B C 1
ATOM 5355 O O . ARG B 1 336 ? -23.736 40.588 60.031 1.00 14.19 333 ARG B O 1
ATOM 5363 N N . GLY B 1 337 ? -25.111 38.858 59.630 1.00 13.60 334 GLY B N 1
ATOM 5364 C CA . GLY B 1 337 ? -26.328 39.694 59.656 1.00 14.33 334 GLY B CA 1
ATOM 5365 C C . GLY B 1 337 ? -26.489 40.416 60.988 1.00 13.86 334 GLY B C 1
ATOM 5366 O O . GLY B 1 337 ? -26.771 41.608 61.029 1.00 13.34 334 GLY B O 1
ATOM 5367 N N . LYS B 1 338 ? -26.297 39.684 62.078 1.00 13.99 335 LYS B N 1
ATOM 5368 C CA . LYS B 1 338 ? -26.455 40.249 63.413 1.00 13.37 335 LYS B CA 1
ATOM 5369 C C . LYS B 1 338 ? -25.405 41.303 63.741 1.00 13.39 335 LYS B C 1
ATOM 5370 O O . LYS B 1 338 ? -25.735 42.383 64.267 1.00 13.72 335 LYS B O 1
ATOM 5376 N N . LEU B 1 339 ? -24.144 41.026 63.444 1.00 13.03 336 LEU B N 1
ATOM 5377 C CA . LEU B 1 339 ? -23.110 42.016 63.699 1.00 13.88 336 LEU B CA 1
ATOM 5378 C C . LEU B 1 339 ? -23.261 43.276 62.863 1.00 13.18 336 LEU B C 1
ATOM 5379 O O . LEU B 1 339 ? -23.040 44.385 63.355 1.00 14.58 336 LEU B O 1
ATOM 5384 N N . ASN B 1 340 ? -23.714 43.131 61.620 1.00 13.32 337 ASN B N 1
ATOM 5385 C CA . ASN B 1 340 ? -23.992 44.319 60.838 1.00 14.06 337 ASN B CA 1
ATOM 5386 C C . ASN B 1 340 ? -25.147 45.136 61.406 1.00 13.33 337 ASN B C 1
ATOM 5387 O O . ASN B 1 340 ? -25.078 46.380 61.400 1.00 14.28 337 ASN B O 1
ATOM 5392 N N . ALA B 1 341 ? -26.181 44.456 61.909 1.00 13.05 338 ALA B N 1
ATOM 5393 C CA . ALA B 1 341 ? -27.286 45.158 62.593 1.00 13.12 338 ALA B CA 1
ATOM 5394 C C . ALA B 1 341 ? -26.803 45.893 63.846 1.00 12.37 338 ALA B C 1
ATOM 5395 O O . ALA B 1 341 ? -27.207 47.035 64.104 1.00 12.17 338 ALA B O 1
ATOM 5397 N N . LEU B 1 342 ? -25.929 45.241 64.605 1.00 11.88 339 LEU B N 1
ATOM 5398 C CA . LEU B 1 342 ? -25.348 45.846 65.803 1.00 11.79 339 LEU B CA 1
ATOM 5399 C C . LEU B 1 342 ? -24.652 47.163 65.471 1.00 12.15 339 LEU B C 1
ATOM 5400 O O . LEU B 1 342 ? -24.923 48.196 66.074 1.00 12.54 339 LEU B O 1
ATOM 5405 N N A SER B 1 343 ? -23.769 47.129 64.479 0.50 12.52 340 SER B N 1
ATOM 5406 N N B SER B 1 343 ? -23.755 47.144 64.491 0.50 12.39 340 SER B N 1
ATOM 5407 C CA A SER B 1 343 ? -23.050 48.339 64.111 0.50 13.01 340 SER B CA 1
ATOM 5408 C CA B SER B 1 343 ? -23.040 48.377 64.186 0.50 12.73 340 SER B CA 1
ATOM 5409 C C A SER B 1 343 ? -23.973 49.418 63.558 0.50 13.32 340 SER B C 1
ATOM 5410 C C B SER B 1 343 ? -23.959 49.434 63.545 0.50 13.18 340 SER B C 1
ATOM 5411 O O A SER B 1 343 ? -23.823 50.605 63.873 0.50 13.16 340 SER B O 1
ATOM 5412 O O B SER B 1 343 ? -23.799 50.633 63.806 0.50 12.95 340 SER B O 1
ATOM 5417 N N . ALA B 1 344 ? -24.925 49.005 62.730 1.00 13.24 341 ALA B N 1
ATOM 5418 C CA . ALA B 1 344 ? -25.841 49.951 62.113 1.00 14.31 341 ALA B CA 1
ATOM 5419 C C . ALA B 1 344 ? -26.761 50.616 63.142 1.00 14.36 341 ALA B C 1
ATOM 5420 O O . ALA B 1 344 ? -27.017 51.828 63.090 1.00 15.70 341 ALA B O 1
ATOM 5422 N N . GLY B 1 345 ? -27.209 49.831 64.122 1.00 14.11 342 GLY B N 1
ATOM 5423 C CA . GLY B 1 345 ? -28.037 50.365 65.194 1.00 12.98 342 GLY B CA 1
ATOM 5424 C C . GLY B 1 345 ? -27.274 51.306 66.110 1.00 13.36 342 GLY B C 1
ATOM 5425 O O . GLY B 1 345 ? -27.781 52.348 66.513 1.00 13.22 342 GLY B O 1
ATOM 5426 N N . ALA B 1 346 ? -26.038 50.950 66.420 1.00 12.83 343 ALA B N 1
ATOM 5427 C CA . ALA B 1 346 ? -25.203 51.812 67.210 1.00 13.14 343 ALA B CA 1
ATOM 5428 C C . ALA B 1 346 ? -24.998 53.146 66.498 1.00 13.83 343 ALA B C 1
ATOM 5429 O O . ALA B 1 346 ? -25.051 54.201 67.130 1.00 13.98 343 ALA B O 1
ATOM 5431 N N . GLU B 1 347 ? -24.817 53.102 65.176 1.00 14.29 344 GLU B N 1
ATOM 5432 C CA . GLU B 1 347 ? -24.603 54.322 64.398 1.00 15.85 344 GLU B CA 1
ATOM 5433 C C . GLU B 1 347 ? -25.840 55.235 64.418 1.00 15.49 344 GLU B C 1
ATOM 5434 O O . GLU B 1 347 ? -25.698 56.454 64.515 1.00 15.41 344 GLU B O 1
ATOM 5440 N N . ILE B 1 348 ? -27.039 54.656 64.365 1.00 14.68 345 ILE B N 1
ATOM 5441 C CA . ILE B 1 348 ? -28.267 55.459 64.452 1.00 15.25 345 ILE B CA 1
ATOM 5442 C C . ILE B 1 348 ? -28.270 56.258 65.751 1.00 15.03 345 ILE B C 1
ATOM 5443 O O . ILE B 1 348 ? -28.524 57.460 65.763 1.00 16.26 345 ILE B O 1
ATOM 5448 N N . VAL B 1 349 ? -27.948 55.608 66.854 1.00 14.67 346 VAL B N 1
ATOM 5449 C CA . VAL B 1 349 ? -28.009 56.287 68.150 1.00 15.08 346 VAL B CA 1
ATOM 5450 C C . VAL B 1 349 ? -26.835 57.258 68.308 1.00 15.94 346 VAL B C 1
ATOM 5451 O O . VAL B 1 349 ? -26.974 58.336 68.864 1.00 16.00 346 VAL B O 1
ATOM 5455 N N . ARG B 1 350 ? -25.678 56.873 67.804 1.00 16.56 347 ARG B N 1
ATOM 5456 C CA . ARG B 1 350 ? -24.514 57.741 67.830 1.00 18.28 347 ARG B CA 1
ATOM 5457 C C . ARG B 1 350 ? -24.817 59.069 67.124 1.00 18.57 347 ARG B C 1
ATOM 5458 O O . ARG B 1 350 ? -24.486 60.150 67.637 1.00 19.04 347 ARG B O 1
ATOM 5466 N N . LYS B 1 351 ? -25.447 58.995 65.956 1.00 19.17 348 LYS B N 1
ATOM 5467 C CA . LYS B 1 351 ? -25.810 60.223 65.228 1.00 20.63 348 LYS B CA 1
ATOM 5468 C C . LYS B 1 351 ? -26.780 61.080 66.047 1.00 20.90 348 LYS B C 1
ATOM 5469 O O . LYS B 1 351 ? -26.646 62.312 66.076 1.00 21.94 348 LYS B O 1
ATOM 5475 N N . GLU B 1 352 ? -27.760 60.453 66.698 1.00 20.21 349 GLU B N 1
ATOM 5476 C CA . GLU B 1 352 ? -28.716 61.198 67.544 1.00 20.35 349 GLU B CA 1
ATOM 5477 C C . GLU B 1 352 ? -27.994 61.934 68.653 1.00 21.22 349 GLU B C 1
ATOM 5478 O O . GLU B 1 352 ? -28.261 63.108 68.908 1.00 21.27 349 GLU B O 1
ATOM 5484 N N . LEU B 1 353 ? -27.054 61.254 69.294 1.00 20.40 350 LEU B N 1
ATOM 5485 C CA . LEU B 1 353 ? -26.275 61.853 70.382 1.00 21.40 350 LEU B CA 1
ATOM 5486 C C . LEU B 1 353 ? -25.412 63.030 69.912 1.00 23.40 350 LEU B C 1
ATOM 5487 O O . LEU B 1 353 ? -25.378 64.080 70.566 1.00 25.07 350 LEU B O 1
ATOM 5492 N N . LEU B 1 354 ? -24.750 62.873 68.769 1.00 25.10 351 LEU B N 1
ATOM 5493 C CA . LEU B 1 354 ? -23.897 63.945 68.228 1.00 27.11 351 LEU B CA 1
ATOM 5494 C C . LEU B 1 354 ? -24.710 65.149 67.734 1.00 29.20 351 LEU B C 1
ATOM 5495 O O . LEU B 1 354 ? -24.180 66.264 67.661 1.00 30.24 351 LEU B O 1
ATOM 5500 N N . ALA B 1 355 ? -25.988 64.930 67.413 1.00 30.53 352 ALA B N 1
ATOM 5501 C CA . ALA B 1 355 ? -26.881 66.004 66.973 1.00 32.41 352 ALA B CA 1
ATOM 5502 C C . ALA B 1 355 ? -27.448 66.818 68.139 1.00 33.98 352 ALA B C 1
ATOM 5503 O O . ALA B 1 355 ? -28.115 67.835 67.912 1.00 35.00 352 ALA B O 1
ATOM 5505 N N . LEU B 1 356 ? -27.187 66.388 69.374 1.00 34.89 353 LEU B N 1
ATOM 5506 C CA . LEU B 1 356 ? -27.542 67.183 70.549 1.00 36.25 353 LEU B CA 1
ATOM 5507 C C . LEU B 1 356 ? -26.577 68.349 70.709 1.00 37.07 353 LEU B C 1
ATOM 5508 O O . LEU B 1 356 ? -25.362 68.160 70.657 1.00 38.10 353 LEU B O 1
#

Solvent-accessible surface area: 26590 Å² total

Nearest PDB structures (foldseek):
  3rpd-assembly2_B  TM=1.001E+00  e=7.538E-65  Shewanella sp. W3-18-1
  1xpg-assembly1_A  TM=8.056E-01  e=2.376E-21  Thermotoga maritima
  1t7l-assembly1_A  TM=8.129E-01  e=2.544E-20  Thermotoga maritima
  1xdj-assembly1_A  TM=7.985E-01  e=5.718E-20  Thermotoga maritima
  3bq6-assembly2_B  TM=8.057E-01  e=2.427E-19  Thermotoga maritima

B-factor: mean 17.38, std 8.15, range [7.33, 60.83]

Radius of gyration: 29.87 Å; Cα contacts (8 Å, |Δi|>4): 1420; chains: 2; bounding box: 70×58×87 Å

Secondary structure (DSSP, 8-state):
----SS----SS--PPPTTTB-TT-SSPPBS--HHHHHHHHHHHHHHHHHHHHHTT-SSB--TTTT-S-TTHHHHHTSEEEEEEEEEEEEETTTEEEEEEEEEEEEE--S-SSHHHHHHHHHH-SS-BEEEEE-----SSEESSS--HHHHHHHHHHHHHHHHHHHHHTT-SEEEEE-GGGGT-HHHIIIIIHHHHHHHHTT--SEEEEEE-S--SSHHHHHHHTTS-S---GGGGTHHHHHHSS--EEEE--TT-----GGGGGBTBB--B-S-TT-SSPPPHHHHHHHHHHHHTTS-GGG---B-S----S-HHHHHHHHHHHHHHHHHHHHHHTT--/--S----SS--PPPTTTB-TT-SSPPBS--HHHHHHHHHHHHHHHHHHHHHTT-SSB--TTTT-S-TTHHHHHTSEEEEEEEEEEEEETTTEEEEEEEEEEEEE--S-SSHHHHHHHHHH-SS-BEEEEE----TTSEESS---HHHHHHHHHHHHHHHHHHHHHTT-SEEEEE-GGGGT-HHHIIIIIHHHHHHHHTT--SEEEEEE-S--SSHHHHHHHTTS-S---GGGGTHHHHHHSS--EEEE--TT-----GGGGGBTBB--B-S-TT--SPPPHHHHHHHHHHHHTTS-GGG---B-S----S-HHHHHHHHHHHHHHHHHHHHHHHT-

CATH classification: 3.20.20.210